Protein AF-0000000075628845 (afdb_homodimer)

Solvent-accessible surface area (backbone atoms only — not comparable to full-atom values): 35899 Å² total; per-residue (Å²): 102,50,52,37,32,26,48,31,32,33,32,38,89,80,50,44,80,40,68,41,28,15,43,31,26,36,64,88,76,39,22,25,66,39,78,42,52,34,84,74,42,62,87,83,36,54,76,34,42,35,34,35,36,35,34,26,28,52,29,30,28,39,44,51,44,76,41,22,40,59,65,62,62,53,52,57,60,55,37,63,37,82,80,75,5,50,51,46,50,51,32,47,70,61,28,36,66,54,26,25,53,39,27,51,52,46,46,53,48,36,30,62,31,36,23,43,31,35,29,36,45,30,46,63,51,31,50,33,29,42,56,37,48,57,55,51,69,74,42,43,59,62,68,31,46,72,41,35,14,12,32,85,81,32,96,61,38,56,55,73,32,66,29,34,31,38,81,38,43,75,79,53,61,54,70,61,42,38,53,46,38,75,72,66,43,49,33,36,26,39,24,16,47,37,64,67,45,36,73,72,40,26,54,62,42,29,58,70,32,58,46,40,27,38,32,42,36,24,54,49,48,64,70,52,42,47,50,30,41,76,70,67,26,31,39,28,32,30,44,62,50,32,16,57,56,34,49,45,63,46,47,47,36,53,33,62,74,68,58,34,52,38,22,21,16,38,38,48,38,22,77,30,71,80,50,37,45,58,32,44,35,46,41,52,33,49,14,13,38,65,63,52,38,61,83,61,50,45,54,53,44,46,40,13,36,35,30,46,17,30,49,67,71,75,38,83,49,53,30,42,40,71,66,24,52,35,72,23,35,25,36,26,67,60,56,70,66,60,35,52,44,55,74,52,31,68,35,58,53,54,50,44,47,72,68,54,45,29,82,58,36,40,51,43,38,37,54,56,76,65,36,84,36,78,91,101,50,51,36,33,26,48,30,32,31,34,37,90,80,50,43,81,40,68,42,28,16,42,32,25,36,63,88,78,39,23,26,67,39,78,43,52,34,86,74,43,62,87,83,37,56,76,33,41,35,34,35,35,35,34,26,29,51,29,29,30,39,43,50,43,76,42,21,40,58,67,62,62,55,51,55,59,53,36,64,37,83,79,76,6,51,52,46,50,51,32,47,70,62,28,35,66,55,23,24,53,39,28,52,53,45,46,54,49,38,30,61,30,34,23,42,33,32,30,35,46,32,45,63,51,31,49,31,28,42,55,38,49,57,55,52,69,73,42,43,58,61,65,30,48,72,43,34,14,11,32,86,81,32,96,62,38,56,55,72,33,65,29,35,32,37,81,39,41,75,78,53,60,54,71,61,42,39,52,45,38,73,72,65,42,48,32,36,27,39,24,16,47,36,65,68,44,36,74,73,40,25,56,61,42,29,59,72,33,59,45,42,26,38,33,43,36,24,55,48,48,65,68,53,42,47,49,30,41,76,70,66,24,30,39,28,33,29,44,62,51,32,17,57,55,34,50,45,62,46,47,48,35,53,35,62,73,68,58,35,52,38,22,20,17,38,38,50,38,22,77,29,68,82,48,37,45,59,33,43,35,47,41,52,34,49,15,13,38,66,63,52,38,61,82,62,49,46,55,54,45,46,39,13,37,35,29,44,18,30,48,67,72,76,39,81,50,53,30,42,40,71,67,24,50,36,72,24,35,25,37,26,68,61,57,70,65,60,36,52,43,53,73,53,30,67,35,58,52,53,48,44,47,72,69,53,45,28,79,57,36,40,51,43,37,36,54,53,79,64,36,83,36,79,88

Sequence (750 aa):
MLSVRVDYALVGRELEAREAVCLVFDGSDGRLSSISSSSSCPESSPKFTIAVPPSVNAHIHSSDVQWPEVGNDLSLEELVAPPRGLKHLLLQQAGERACAEAAVGVYRALGRMVVRAAADFREPAAGGCLPVREILATLGGLYTRVVLMGRPGDPYGLEGCDGIGLNSPLDVDPKRMRLLKKSGMRIHAHVAETREMRLEGDLEAALDIGVDTVIHGTHLSREDLELLREHGVTLVLSPRSNMWHGVGLPPVAEAYRVGVKIAFGTDNAAWNMLDPWDEARQAMLVARLQGVKDPGLPHYILKGLLSWGYEALGMEPPALAEGADMCSVALMRLEGYEAGLFRRSFSRYYTLLKIARGDLLQPVCTISGGLLEPAMLSVRVDYALVGRELEAREAVCLVFDGSDGRLSSISSSSSCPESSPKFTIAVPPSVNAHIHSSDVQWPEVGNDLSLEELVAPPRGLKHLLLQQAGERACAEAAVGVYRALGRMVVRAAADFREPAAGGCLPVREILATLGGLYTRVVLMGRPGDPYGLEGCDGIGLNSPLDVDPKRMRLLKKSGMRIHAHVAETREMRLEGDLEAALDIGVDTVIHGTHLSREDLELLREHGVTLVLSPRSNMWHGVGLPPVAEAYRVGVKIAFGTDNAAWNMLDPWDEARQAMLVARLQGVKDPGLPHYILKGLLSWGYEALGMEPPALAEGADMCSVALMRLEGYEAGLFRRSFSRYYTLLKIARGDLLQPVCTISGGLLEPA

Radius of gyration: 26.12 Å; Cα contacts (8 Å, |Δi|>4): 1810; chains: 2; bounding box: 59×76×64 Å

InterPro domains:
  IPR006680 Amidohydrolase-related [PF01979] (178-294)
  IPR032466 Metal-dependent hydrolase [SSF51556] (53-316)
  IPR050287 5-Methylthioadenosine/S-adenosylhomocysteine deaminase [PTHR43794] (179-324)

Organism: Aeropyrum pernix (strain ATCC 700893 / DSM 11879 / JCM 9820 / NBRC 100138 / K1) (NCBI:txid272557)

Secondary structure (DSSP, 8-state):
-EEEEEEEEEETTTTEEEEEEEEEE-TTT-BEEEEEEGGGS-TTS-EEEEEEPPEEEEEEE-GGGGSTTTTTTS-HHHHHSTTTSHHHHHHHHH-HHHHHHHHHHHHHHHHHTTEEEEEEE--GGGT-SHHHHHHHHTSS--SSEEEEEE-TTSTTTTTT-SEEEES-GGGS-HHHHHHHHHTT-EEEEEESSSHHHHHTTHHHHHHHTT-SEEEE-TT--HHHHHHHHHHT-EEEE-HHHHHHTT-----HHHHHHHT--EEE--EETTTS-S-HHHHHHHHHHHHHHTT---TTHHHHHHHIIIIIHHHHTT-PPP-SSTT-BGGG-EEE---HHHHHHHHH-S-HHHHHHHH--GGGEEESEEEETTEEEE-/-EEEEEEEEEETTTTEEEEEEEEEE-TTT-BEEEEEEGGGS-TTS-EEEEEEPPEEEEEEE-GGGGSTTTTTTS-HHHHHSTTTSHHHHHHHHH-HHHHHHHHHHHHHHHHHTTEEEEEEE--GGGT-SHHHHHHHHTSS--SSEEEEEE-TTSTTTTTT-SEEEES-GGGS-HHHHHHHHHTT-EEEEEESSSHHHHHTTHHHHHHHTT-SEEEE-TT--HHHHHHHHHHT-EEEE-HHHHHHTT-----HHHHHHHT--EEE--EETTTS-S-HHHHHHHHHHHHHHTT---TTHHHHHHHIIIIIHHHHTT-PPP-SSTT-BGGG-EEE---HHHHHHHHH-S-HHHHHHHH--GGGEEESEEEETTEEEE-

pLDDT: mean 94.73, std 6.52, range [64.06, 98.94]

Structure (mmCIF, N/CA/C/O backbone):
data_AF-0000000075628845-model_v1
#
loop_
_entity.id
_entity.type
_entity.pdbx_description
1 polymer Hydrolase
#
loop_
_atom_site.group_PDB
_atom_site.id
_atom_site.type_symbol
_atom_site.label_atom_id
_atom_site.label_alt_id
_atom_site.label_comp_id
_atom_site.label_asym_id
_atom_site.label_entity_id
_atom_site.label_seq_id
_atom_site.pdbx_PDB_ins_code
_atom_site.Cartn_x
_atom_site.Cartn_y
_atom_site.Cartn_z
_atom_site.occupancy
_atom_site.B_iso_or_equiv
_atom_site.auth_seq_id
_atom_site.auth_comp_id
_atom_site.auth_asym_id
_atom_site.auth_atom_id
_atom_site.pdbx_PDB_model_num
ATOM 1 N N . MET A 1 1 ? 24.422 8.172 28.203 1 84.12 1 MET A N 1
ATOM 2 C CA . MET A 1 1 ? 24.609 8.234 26.75 1 84.12 1 MET A CA 1
ATOM 3 C C . MET A 1 1 ? 24.016 7.004 26.078 1 84.12 1 MET A C 1
ATOM 5 O O . MET A 1 1 ? 24.172 5.887 26.562 1 84.12 1 MET A O 1
ATOM 9 N N . LEU A 1 2 ? 23.219 7.277 25.141 1 89.56 2 LEU A N 1
ATOM 10 C CA . LEU A 1 2 ? 22.656 6.188 24.344 1 89.56 2 LEU A CA 1
ATOM 11 C C . LEU A 1 2 ? 23.312 6.117 22.969 1 89.56 2 LEU A C 1
ATOM 13 O O . LEU A 1 2 ? 23.422 7.133 22.281 1 89.56 2 LEU A O 1
ATOM 17 N N . SER A 1 3 ? 23.922 4.961 22.688 1 93.81 3 SER A N 1
ATOM 18 C CA . SER A 1 3 ? 24.5 4.723 21.375 1 93.81 3 SER A CA 1
ATOM 19 C C . SER A 1 3 ? 23.719 3.664 20.609 1 93.81 3 SER A C 1
ATOM 21 O O . SER A 1 3 ? 23.375 2.615 21.156 1 93.81 3 SER A O 1
ATOM 23 N N . VAL A 1 4 ? 23.438 3.998 19.312 1 95.06 4 VAL A N 1
ATOM 24 C CA . VAL A 1 4 ? 22.688 3.08 18.453 1 95.06 4 VAL A CA 1
ATOM 25 C C . VAL A 1 4 ? 23.453 2.834 17.156 1 95.06 4 VAL A C 1
ATOM 27 O O . VAL A 1 4 ? 23.906 3.779 16.516 1 95.06 4 VAL A O 1
ATOM 30 N N . ARG A 1 5 ? 23.641 1.568 16.828 1 96.75 5 ARG A N 1
ATOM 31 C CA . ARG A 1 5 ? 24.219 1.201 15.539 1 96.75 5 ARG A CA 1
ATOM 32 C C . ARG A 1 5 ? 23.156 1.097 14.453 1 96.75 5 ARG A C 1
ATOM 34 O O . ARG A 1 5 ? 22.109 0.477 14.664 1 96.75 5 ARG A O 1
ATOM 41 N N . VAL A 1 6 ? 23.406 1.724 13.367 1 96.5 6 VAL A N 1
ATOM 42 C CA . VAL A 1 6 ? 22.453 1.711 12.266 1 96.5 6 VAL A CA 1
ATOM 43 C C . VAL A 1 6 ? 23.172 1.353 10.969 1 96.5 6 VAL A C 1
ATOM 45 O O . VAL A 1 6 ? 24.266 1.858 10.688 1 96.5 6 VAL A O 1
ATOM 48 N N . ASP A 1 7 ? 22.562 0.459 10.133 1 95.69 7 ASP A N 1
ATOM 49 C CA . ASP A 1 7 ? 23.156 0.076 8.852 1 95.69 7 ASP A CA 1
ATOM 50 C C . ASP A 1 7 ? 23.109 1.23 7.855 1 95.69 7 ASP A C 1
ATOM 52 O O . ASP A 1 7 ? 24.078 1.462 7.121 1 95.69 7 ASP A O 1
ATOM 56 N N . TYR A 1 8 ? 21.984 1.89 7.859 1 95.38 8 TYR A N 1
ATOM 57 C CA . TYR A 1 8 ? 21.75 2.965 6.906 1 95.38 8 TYR A CA 1
ATOM 58 C C . TYR A 1 8 ? 20.984 4.117 7.555 1 95.38 8 TYR A C 1
ATOM 60 O O . TYR A 1 8 ? 20.016 3.9 8.273 1 95.38 8 TYR A O 1
ATOM 68 N N . ALA A 1 9 ? 21.469 5.355 7.309 1 96.88 9 ALA A N 1
ATOM 69 C CA . ALA A 1 9 ? 20.812 6.531 7.867 1 96.88 9 ALA A CA 1
ATOM 70 C C . ALA A 1 9 ? 20.625 7.609 6.805 1 96.88 9 ALA A C 1
ATOM 72 O O . ALA A 1 9 ? 21.516 7.828 5.969 1 96.88 9 ALA A O 1
ATOM 73 N N . LEU A 1 10 ? 19.453 8.219 6.762 1 97.81 10 LEU A N 1
ATOM 74 C CA . LEU A 1 10 ? 19.266 9.438 5.98 1 97.81 10 LEU A CA 1
ATOM 75 C C . LEU A 1 10 ? 19.641 10.672 6.805 1 97.81 10 LEU A C 1
ATOM 77 O O . LEU A 1 10 ? 18.859 11.094 7.668 1 97.81 10 LEU A O 1
ATOM 81 N N . VAL A 1 11 ? 20.766 11.297 6.461 1 96.88 11 VAL A N 1
ATOM 82 C CA . VAL A 1 11 ? 21.359 12.297 7.332 1 96.88 11 VAL A CA 1
ATOM 83 C C . VAL A 1 11 ? 21.203 13.688 6.715 1 96.88 11 VAL A C 1
ATOM 85 O O . VAL A 1 11 ? 21.219 13.828 5.488 1 96.88 11 VAL A O 1
ATOM 88 N N . GLY A 1 12 ? 20.969 14.656 7.574 1 96.12 12 GLY A N 1
ATOM 89 C CA . GLY A 1 12 ? 20.938 16.047 7.148 1 96.12 12 GLY A CA 1
ATOM 90 C C . GLY A 1 12 ? 19.641 16.438 6.477 1 96.12 12 GLY A C 1
ATOM 91 O O . GLY A 1 12 ? 18.75 15.617 6.316 1 96.12 12 GLY A O 1
ATOM 92 N N . ARG A 1 13 ? 19.594 17.672 6.059 1 94.31 13 ARG A N 1
ATOM 93 C CA . ARG A 1 13 ? 18.391 18.234 5.445 1 94.31 13 ARG A CA 1
ATOM 94 C C . ARG A 1 13 ? 18.188 17.672 4.039 1 94.31 13 ARG A C 1
ATOM 96 O O . ARG A 1 13 ? 17.062 17.641 3.539 1 94.31 13 ARG A O 1
ATOM 103 N N . GLU A 1 14 ? 19.266 17.219 3.488 1 96.44 14 GLU A N 1
ATOM 104 C CA . GLU A 1 14 ? 19.188 16.703 2.125 1 96.44 14 GLU A CA 1
ATOM 105 C C . GLU A 1 14 ? 18.922 15.203 2.119 1 96.44 14 GLU A C 1
ATOM 107 O O . GLU A 1 14 ? 18.859 14.586 1.055 1 96.44 14 GLU A O 1
ATOM 112 N N . LEU A 1 15 ? 18.797 14.609 3.273 1 97.69 15 LEU A N 1
ATOM 113 C CA . LEU A 1 15 ? 18.484 13.188 3.416 1 97.69 15 LEU A CA 1
ATOM 114 C C . LEU A 1 15 ? 19.531 12.336 2.686 1 97.69 15 LEU A C 1
ATOM 116 O O . LEU A 1 15 ? 19.172 11.453 1.904 1 97.69 15 LEU A O 1
ATOM 120 N N . GLU A 1 16 ? 20.734 12.641 2.98 1 96.5 16 GLU A N 1
ATOM 121 C CA . GLU A 1 16 ? 21.812 11.875 2.375 1 96.5 16 GLU A CA 1
ATOM 122 C C . GLU A 1 16 ? 21.953 10.5 3.023 1 96.5 16 GLU A C 1
ATOM 124 O O . GLU A 1 16 ? 22.016 10.383 4.25 1 96.5 16 GLU A O 1
ATOM 129 N N . ALA A 1 17 ? 22.047 9.516 2.168 1 94.25 17 ALA A N 1
ATOM 130 C CA . ALA A 1 17 ? 22.188 8.148 2.664 1 94.25 17 ALA A CA 1
ATOM 131 C C . ALA A 1 17 ? 23.609 7.883 3.143 1 94.25 17 ALA A C 1
ATOM 133 O O . ALA A 1 17 ? 24.562 8.102 2.4 1 94.25 17 ALA A O 1
ATOM 134 N N . ARG A 1 18 ? 23.734 7.484 4.359 1 95.25 18 ARG A N 1
ATOM 135 C CA . ARG A 1 18 ? 25.016 7.086 4.93 1 95.25 18 ARG A CA 1
ATOM 136 C C . ARG A 1 18 ? 24.969 5.656 5.449 1 95.25 18 ARG A C 1
ATOM 138 O O . ARG A 1 18 ? 23.969 5.242 6.055 1 95.25 18 ARG A O 1
ATOM 145 N N . GLU A 1 19 ? 26.031 4.934 5.191 1 95.38 19 GLU A N 1
ATOM 146 C CA . GLU A 1 19 ? 26.078 3.543 5.629 1 95.38 19 GLU A CA 1
ATOM 147 C C . GLU A 1 19 ? 26.875 3.395 6.918 1 95.38 19 GLU A C 1
ATOM 149 O O . GLU A 1 19 ? 27.75 4.211 7.207 1 95.38 19 GLU A O 1
ATOM 154 N N . ALA A 1 20 ? 26.531 2.404 7.672 1 95.88 20 ALA A N 1
ATOM 155 C CA . ALA A 1 20 ? 27.297 1.968 8.836 1 95.88 20 ALA A CA 1
ATOM 156 C C . ALA A 1 20 ? 27.594 3.139 9.773 1 95.88 20 ALA A C 1
ATOM 158 O O . ALA A 1 20 ? 28.75 3.549 9.922 1 95.88 20 ALA A O 1
ATOM 159 N N . VAL A 1 21 ? 26.562 3.559 10.477 1 96.38 21 VAL A N 1
ATOM 160 C CA . VAL A 1 21 ? 26.703 4.754 11.305 1 96.38 21 VAL A CA 1
ATOM 161 C C . VAL A 1 21 ? 26.422 4.406 12.766 1 96.38 21 VAL A C 1
ATOM 163 O O . VAL A 1 21 ? 25.734 3.426 13.062 1 96.38 21 VAL A O 1
ATOM 166 N N . CYS A 1 22 ? 27.078 5.102 13.625 1 97.25 22 CYS A N 1
ATOM 167 C CA . CYS A 1 22 ? 26.797 5.109 15.055 1 97.25 22 CYS A CA 1
ATOM 168 C C . CYS A 1 22 ? 26.188 6.438 15.484 1 97.25 22 CYS A C 1
ATOM 170 O O . CYS A 1 22 ? 26.797 7.492 15.289 1 97.25 22 CYS A O 1
ATOM 172 N N . LEU A 1 23 ? 24.969 6.395 15.953 1 95.81 23 LEU A N 1
ATOM 173 C CA . LEU A 1 23 ? 24.312 7.57 16.516 1 95.81 23 LEU A CA 1
ATOM 174 C C . LEU A 1 23 ? 24.484 7.617 18.031 1 95.81 23 LEU A C 1
ATOM 176 O O . LEU A 1 23 ? 24.078 6.695 18.734 1 95.81 23 LEU A O 1
ATOM 180 N N . VAL A 1 24 ? 25.062 8.703 18.531 1 95.19 24 VAL A N 1
ATOM 181 C CA . VAL A 1 24 ? 25.266 8.836 19.969 1 95.19 24 VAL A CA 1
ATOM 182 C C . VAL A 1 24 ? 24.438 10 20.516 1 95.19 24 VAL A C 1
ATOM 184 O O . VAL A 1 24 ? 24.578 11.133 20.047 1 95.19 24 VAL A O 1
ATOM 187 N N . PHE A 1 25 ? 23.578 9.672 21.453 1 92.5 25 PHE A N 1
ATOM 188 C CA . PHE A 1 25 ? 22.734 10.68 22.078 1 92.5 25 PHE A CA 1
ATOM 189 C C . PHE A 1 25 ? 23.266 11.039 23.469 1 92.5 25 PHE A C 1
ATOM 191 O O . PHE A 1 25 ? 23.609 10.156 24.25 1 92.5 25 PHE A O 1
ATOM 198 N N . ASP A 1 26 ? 23.281 12.344 23.609 1 91.06 26 ASP A N 1
ATOM 199 C CA . ASP A 1 26 ? 23.734 12.836 24.891 1 91.06 26 ASP A CA 1
ATOM 200 C C . ASP A 1 26 ? 22.75 12.492 26 1 91.06 26 ASP A C 1
ATOM 202 O O . ASP A 1 26 ? 21.531 12.688 25.844 1 91.06 26 ASP A O 1
ATOM 206 N N . GLY A 1 27 ? 23.172 12 27.094 1 83.75 27 GLY A N 1
ATOM 207 C CA . GLY A 1 27 ? 22.328 11.586 28.203 1 83.75 27 GLY A CA 1
ATOM 208 C C . GLY A 1 27 ? 21.672 12.75 28.922 1 83.75 27 GLY A C 1
ATOM 209 O O . GLY A 1 27 ? 20.609 12.594 29.531 1 83.75 27 GLY A O 1
ATOM 210 N N . SER A 1 28 ? 22.281 13.898 28.906 1 83.81 28 SER A N 1
ATOM 211 C CA . SER A 1 28 ? 21.812 15.031 29.688 1 83.81 28 SER A CA 1
ATOM 212 C C . SER A 1 28 ? 20.625 15.719 29.016 1 83.81 28 SER A C 1
ATOM 214 O O . SER A 1 28 ? 19.672 16.109 29.688 1 83.81 28 SER A O 1
ATOM 216 N N . ASP A 1 29 ? 20.703 15.789 27.656 1 82.25 29 ASP A N 1
ATOM 217 C CA . ASP A 1 29 ? 19.641 16.562 27.016 1 82.25 29 ASP A CA 1
ATOM 218 C C . ASP A 1 29 ? 18.969 15.766 25.906 1 82.25 29 ASP A C 1
ATOM 220 O O . ASP A 1 29 ? 18.047 16.266 25.25 1 82.25 29 ASP A O 1
ATOM 224 N N . GLY A 1 30 ? 19.453 14.562 25.672 1 86.81 30 GLY A N 1
ATOM 225 C CA . GLY A 1 30 ? 18.797 13.68 24.719 1 86.81 30 GLY A CA 1
ATOM 226 C C . GLY A 1 30 ? 19.094 14.047 23.266 1 86.81 30 GLY A C 1
ATOM 227 O O . GLY A 1 30 ? 18.453 13.523 22.344 1 86.81 30 GLY A O 1
ATOM 228 N N . ARG A 1 31 ? 20.047 14.961 23.094 1 92.12 31 ARG A N 1
ATOM 229 C CA . ARG A 1 31 ? 20.359 15.414 21.75 1 92.12 31 ARG A CA 1
ATOM 230 C C . ARG A 1 31 ? 21.406 14.516 21.094 1 92.12 31 ARG A C 1
ATOM 232 O O . ARG A 1 31 ? 22.219 13.898 21.797 1 92.12 31 ARG A O 1
ATOM 239 N N . LEU A 1 32 ? 21.344 14.438 19.781 1 94.5 32 LEU A N 1
ATOM 240 C CA . LEU A 1 32 ? 22.344 13.68 19.016 1 94.5 32 LEU A CA 1
ATOM 241 C C . LEU A 1 32 ? 23.703 14.352 19.109 1 94.5 32 LEU A C 1
ATOM 243 O O . LEU A 1 32 ? 23.922 15.43 18.547 1 94.5 32 LEU A O 1
ATOM 247 N N . SER A 1 33 ? 24.609 13.695 19.766 1 94.94 33 SER A N 1
ATOM 248 C CA . SER A 1 33 ? 25.922 14.281 20.016 1 94.94 33 SER A CA 1
ATOM 249 C C . SER A 1 33 ? 26.875 14.039 18.859 1 94.94 33 SER A C 1
ATOM 251 O O . SER A 1 33 ? 27.703 14.898 18.531 1 94.94 33 SER A O 1
ATOM 253 N N . SER A 1 34 ? 26.703 12.844 18.281 1 95.06 34 SER A N 1
ATOM 254 C CA . SER A 1 34 ? 27.609 12.562 17.172 1 95.06 34 SER A CA 1
ATOM 255 C C . SER A 1 34 ? 27.016 11.516 16.234 1 95.06 34 SER A C 1
ATOM 257 O O . SER A 1 34 ? 26.188 10.695 16.641 1 95.06 34 SER A O 1
ATOM 259 N N . ILE A 1 35 ? 27.391 11.617 14.984 1 95.94 35 ILE A N 1
ATOM 260 C CA . ILE A 1 35 ? 27.203 10.625 13.93 1 95.94 35 ILE A CA 1
ATOM 261 C C . ILE A 1 35 ? 28.547 10.148 13.406 1 95.94 35 ILE A C 1
ATOM 263 O O . ILE A 1 35 ? 29.281 10.914 12.773 1 95.94 35 ILE A O 1
ATOM 267 N N . SER A 1 36 ? 28.875 8.992 13.711 1 95.81 36 SER A N 1
ATOM 268 C CA . SER A 1 36 ? 30.188 8.469 13.359 1 95.81 36 SER A CA 1
ATOM 269 C C . SER A 1 36 ? 30.094 7.082 12.727 1 95.81 36 SER A C 1
ATOM 271 O O . SER A 1 36 ? 28.984 6.621 12.422 1 95.81 36 SER A O 1
ATOM 273 N N . SER A 1 37 ? 31.266 6.555 12.445 1 94.81 37 SER A N 1
ATOM 274 C CA . SER A 1 37 ? 31.297 5.207 11.891 1 94.81 37 SER A CA 1
ATOM 275 C C . SER A 1 37 ? 30.812 4.176 12.906 1 94.81 37 SER A C 1
ATOM 277 O O . SER A 1 37 ? 31.078 4.312 14.102 1 94.81 37 SER A O 1
ATOM 279 N N . SER A 1 38 ? 30.156 3.184 12.352 1 92.12 38 SER A N 1
ATOM 280 C CA . SER A 1 38 ? 29.609 2.145 13.211 1 92.12 38 SER A CA 1
ATOM 281 C C . SER A 1 38 ? 30.703 1.465 14.031 1 92.12 38 SER A C 1
ATOM 283 O O . SER A 1 38 ? 30.438 0.945 15.117 1 92.12 38 SER A O 1
ATOM 285 N N . SER A 1 39 ? 31.891 1.479 13.562 1 92.06 39 SER A N 1
ATOM 286 C CA . SER A 1 39 ? 33 0.866 14.266 1 92.06 39 SER A CA 1
ATOM 287 C C . SER A 1 39 ? 33.281 1.559 15.594 1 92.06 39 SER A C 1
ATOM 289 O O . SER A 1 39 ? 33.906 0.982 16.484 1 92.06 39 SER A O 1
ATOM 291 N N . SER A 1 40 ? 32.781 2.76 15.734 1 92.88 40 SER A N 1
ATOM 292 C CA . SER A 1 40 ? 33 3.529 16.953 1 92.88 40 SER A CA 1
ATOM 293 C C . SER A 1 40 ? 31.953 3.203 18.016 1 92.88 40 SER A C 1
ATOM 295 O O . SER A 1 40 ? 32.094 3.578 19.172 1 92.88 40 SER A O 1
ATOM 297 N N . CYS A 1 41 ? 30.906 2.51 17.609 1 94.56 41 CYS A N 1
ATOM 298 C CA . CYS A 1 41 ? 29.844 2.184 18.547 1 94.56 41 CYS A CA 1
ATOM 299 C C . CYS A 1 41 ? 30.281 1.095 19.516 1 94.56 41 CYS A C 1
ATOM 301 O O . CYS A 1 41 ? 30.906 0.116 19.109 1 94.56 41 CYS A O 1
ATOM 303 N N . PRO A 1 42 ? 29.891 1.278 20.781 1 94.06 42 PRO A N 1
ATOM 304 C CA . PRO A 1 42 ? 30.109 0.161 21.703 1 94.06 42 PRO A CA 1
ATOM 305 C C . PRO A 1 42 ? 29.484 -1.144 21.203 1 94.06 42 PRO A C 1
ATOM 307 O O . PRO A 1 42 ? 28.438 -1.124 20.547 1 94.06 42 PRO A O 1
ATOM 310 N N . GLU A 1 43 ? 30 -2.258 21.578 1 92.19 43 GLU A N 1
ATOM 311 C CA . GLU A 1 43 ? 29.516 -3.566 21.141 1 92.19 43 GLU A CA 1
ATOM 312 C C . GLU A 1 43 ? 28.109 -3.846 21.656 1 92.19 43 GLU A C 1
ATOM 314 O O . GLU A 1 43 ? 27.328 -4.527 20.984 1 92.19 43 GLU A O 1
ATOM 319 N N . SER A 1 44 ? 27.781 -3.281 22.766 1 93.19 44 SER A N 1
ATOM 320 C CA . SER A 1 44 ? 26.5 -3.549 23.422 1 93.19 44 SER A CA 1
ATOM 321 C C . SER A 1 44 ? 25.391 -2.67 22.844 1 93.19 44 SER A C 1
ATOM 323 O O . SER A 1 44 ? 24.219 -2.822 23.203 1 93.19 44 SER A O 1
ATOM 325 N N . SER A 1 45 ? 25.812 -1.806 21.938 1 94.56 45 SER A N 1
ATOM 326 C CA . SER A 1 45 ? 24.812 -0.884 21.375 1 94.56 45 SER A CA 1
ATOM 327 C C . SER A 1 45 ? 23.75 -1.63 20.594 1 94.56 45 SER A C 1
ATOM 329 O O . SER A 1 45 ? 24.047 -2.543 19.828 1 94.56 45 SER A O 1
ATOM 331 N N . PRO A 1 46 ? 22.422 -1.253 20.859 1 94.56 46 PRO A N 1
ATOM 332 C CA . PRO A 1 46 ? 21.375 -1.854 20.016 1 94.56 46 PRO A CA 1
ATOM 333 C C . PRO A 1 46 ? 21.594 -1.582 18.531 1 94.56 46 PRO A C 1
ATOM 335 O O . PRO A 1 46 ? 22.109 -0.529 18.156 1 94.56 46 PRO A O 1
ATOM 338 N N . LYS A 1 47 ? 21.203 -2.572 17.734 1 94.94 47 LYS A N 1
ATOM 339 C CA . LYS A 1 47 ? 21.406 -2.486 16.297 1 94.94 47 LYS A CA 1
ATOM 340 C C . LYS A 1 47 ? 20.062 -2.305 15.57 1 94.94 47 LYS A C 1
ATOM 342 O O . LYS A 1 47 ? 19.094 -2.979 15.891 1 94.94 47 LYS A O 1
ATOM 347 N N . PHE A 1 48 ? 20 -1.349 14.68 1 96.19 48 PHE A N 1
ATOM 348 C CA . PHE A 1 48 ? 18.875 -1.114 13.789 1 96.19 48 PHE A CA 1
ATOM 349 C C . PHE A 1 48 ? 19.328 -1.079 12.336 1 96.19 48 PHE A C 1
ATOM 351 O O . PHE A 1 48 ? 20.531 -0.998 12.055 1 96.19 48 PHE A O 1
ATOM 358 N N . THR A 1 49 ? 18.375 -1.255 11.422 1 96.31 49 THR A N 1
ATOM 359 C CA . THR A 1 49 ? 18.719 -1.271 10 1 96.31 49 THR A CA 1
ATOM 360 C C . THR A 1 49 ? 18.719 0.145 9.43 1 96.31 49 THR A C 1
ATOM 362 O O . THR A 1 49 ? 19.578 0.489 8.617 1 96.31 49 THR A O 1
ATOM 365 N N . ILE A 1 50 ? 17.734 0.94 9.828 1 97.19 50 ILE A N 1
ATOM 366 C CA . ILE A 1 50 ? 17.547 2.232 9.18 1 97.19 50 ILE A CA 1
ATOM 367 C C . ILE A 1 50 ? 17.266 3.303 10.234 1 97.19 50 ILE A C 1
ATOM 369 O O . ILE A 1 50 ? 16.594 3.039 11.234 1 97.19 50 ILE A O 1
ATOM 373 N N . ALA A 1 51 ? 17.781 4.484 10.039 1 97.25 51 ALA A N 1
ATOM 374 C CA . ALA A 1 51 ? 17.422 5.684 10.789 1 97.25 51 ALA A CA 1
ATOM 375 C C . ALA A 1 51 ? 17 6.812 9.852 1 97.25 51 ALA A C 1
ATOM 377 O O . ALA A 1 51 ? 17.703 7.113 8.875 1 97.25 51 ALA A O 1
ATOM 378 N N . VAL A 1 52 ? 15.852 7.387 10.078 1 98 52 VAL A N 1
ATOM 379 C CA . VAL A 1 52 ? 15.328 8.484 9.273 1 98 52 VAL A CA 1
ATOM 380 C C . VAL A 1 52 ? 14.672 9.523 10.188 1 98 52 VAL A C 1
ATOM 382 O O . VAL A 1 52 ? 14.398 9.25 11.359 1 98 52 VAL A O 1
ATOM 385 N N . PRO A 1 53 ? 14.484 10.797 9.672 1 97.81 53 PRO A N 1
ATOM 386 C CA . PRO A 1 53 ? 13.594 11.695 10.406 1 97.81 53 PRO A CA 1
ATOM 387 C C . PRO A 1 53 ? 12.156 11.172 10.477 1 97.81 53 PRO A C 1
ATOM 389 O O . PRO A 1 53 ? 11.758 10.352 9.648 1 97.81 53 PRO A O 1
ATOM 392 N N . PRO A 1 54 ? 11.398 11.555 11.539 1 97.5 54 PRO A N 1
ATOM 393 C CA . PRO A 1 54 ? 9.992 11.164 11.586 1 97.5 54 PRO A CA 1
ATOM 394 C C . PRO A 1 54 ? 9.164 11.789 10.461 1 97.5 54 PRO A C 1
ATOM 396 O O . PRO A 1 54 ? 9.508 12.859 9.961 1 97.5 54 PRO A O 1
ATOM 399 N N . SER A 1 55 ? 8.117 11.117 10.07 1 98.5 55 SER A N 1
ATOM 400 C CA . SER A 1 55 ? 7.281 11.594 8.969 1 98.5 55 SER A CA 1
ATOM 401 C C . SER A 1 55 ? 6.285 12.641 9.453 1 98.5 55 SER A C 1
ATOM 403 O O . SER A 1 55 ? 6.164 12.891 10.656 1 98.5 55 SER A O 1
ATOM 405 N N . VAL A 1 56 ? 5.648 13.297 8.492 1 98.75 56 VAL A N 1
ATOM 406 C CA . VAL A 1 56 ? 4.617 14.297 8.742 1 98.75 56 VAL A CA 1
ATOM 407 C C . VAL A 1 56 ? 3.369 13.977 7.926 1 98.75 56 VAL A C 1
ATOM 409 O O . VAL A 1 56 ? 3.469 13.516 6.789 1 98.75 56 VAL A O 1
ATOM 412 N N . ASN A 1 57 ? 2.238 14.039 8.516 1 98.94 57 ASN A N 1
ATOM 413 C CA . ASN A 1 57 ? 0.953 13.984 7.824 1 98.94 57 ASN A CA 1
ATOM 414 C C . ASN A 1 57 ? 0.372 15.383 7.613 1 98.94 57 ASN A C 1
ATOM 416 O O . ASN A 1 57 ? -0.337 15.898 8.477 1 98.94 57 ASN A O 1
ATOM 420 N N . ALA A 1 58 ? 0.521 15.914 6.414 1 98.94 58 ALA A N 1
ATOM 421 C CA . ALA A 1 58 ? 0.312 17.344 6.18 1 98.94 58 ALA A CA 1
ATOM 422 C C . ALA A 1 58 ? -1.167 17.641 5.965 1 98.94 58 ALA A C 1
ATOM 424 O O . ALA A 1 58 ? -1.547 18.812 5.801 1 98.94 58 ALA A O 1
ATOM 425 N N . HIS A 1 59 ? -2.031 16.625 6.016 1 98.94 59 HIS A N 1
ATOM 426 C CA . HIS A 1 59 ? -3.461 16.875 5.859 1 98.94 59 HIS A CA 1
ATOM 427 C C . HIS A 1 59 ? -4.281 15.68 6.348 1 98.94 59 HIS A C 1
ATOM 429 O O . HIS A 1 59 ? -4.16 14.57 5.812 1 98.94 59 HIS A O 1
ATOM 435 N N . ILE A 1 60 ? -5.156 15.938 7.332 1 98.75 60 ILE A N 1
ATOM 436 C CA . ILE A 1 60 ? -6.07 14.891 7.762 1 98.75 60 ILE A CA 1
ATOM 437 C C . ILE A 1 60 ? -7.398 15.5 8.195 1 98.75 60 ILE A C 1
ATOM 439 O O . ILE A 1 60 ? -7.465 16.688 8.508 1 98.75 60 ILE A O 1
ATOM 443 N N . HIS A 1 61 ? -8.445 14.789 7.996 1 98.25 61 HIS A N 1
ATOM 444 C CA . HIS A 1 61 ? -9.711 14.922 8.695 1 98.25 61 HIS A CA 1
ATOM 445 C C . HIS A 1 61 ? -9.898 13.805 9.719 1 98.25 61 HIS A C 1
ATOM 447 O O . HIS A 1 61 ? -10.102 12.648 9.352 1 98.25 61 HIS A O 1
ATOM 453 N N . SER A 1 62 ? -9.914 14.18 11 1 98.25 62 SER A N 1
ATOM 454 C CA . SER A 1 62 ? -9.68 13.156 12.008 1 98.25 62 SER A CA 1
ATOM 455 C C . SER A 1 62 ? -10.992 12.703 12.641 1 98.25 62 SER A C 1
ATOM 457 O O . SER A 1 62 ? -11.148 11.523 12.984 1 98.25 62 SER A O 1
ATOM 459 N N . SER A 1 63 ? -11.984 13.609 12.773 1 97.94 63 SER A N 1
ATOM 460 C CA . SER A 1 63 ? -13.172 13.312 13.57 1 97.94 63 SER A CA 1
ATOM 461 C C . SER A 1 63 ? -14.023 12.234 12.914 1 97.94 63 SER A C 1
ATOM 463 O O . SER A 1 63 ? -14.742 11.508 13.602 1 97.94 63 SER A O 1
ATOM 465 N N . ASP A 1 64 ? -13.883 12.102 11.602 1 97.75 64 ASP A N 1
ATOM 466 C CA . ASP A 1 64 ? -14.727 11.164 10.875 1 97.75 64 ASP A CA 1
ATOM 467 C C . ASP A 1 64 ? -14.227 9.727 11.047 1 97.75 64 ASP A C 1
ATOM 469 O O . ASP A 1 64 ? -14.875 8.781 10.602 1 97.75 64 ASP A O 1
ATOM 473 N N . VAL A 1 65 ? -13.188 9.516 11.836 1 98.25 65 VAL A N 1
ATOM 474 C CA . VAL A 1 65 ? -12.641 8.188 12.125 1 98.25 65 VAL A CA 1
ATOM 475 C C . VAL A 1 65 ? -13.695 7.344 12.836 1 98.25 65 VAL A C 1
ATOM 477 O O . VAL A 1 65 ? -13.578 6.117 12.898 1 98.25 65 VAL A O 1
ATOM 480 N N . GLN A 1 66 ? -14.727 7.949 13.336 1 98 66 GLN A N 1
ATOM 481 C CA . GLN A 1 66 ? -15.789 7.293 14.086 1 98 66 GLN A CA 1
ATOM 482 C C . GLN A 1 66 ? -16.594 6.355 13.195 1 98 66 GLN A C 1
ATOM 484 O O . GLN A 1 66 ? -17.25 5.434 13.688 1 98 66 GLN A O 1
ATOM 489 N N . TRP A 1 67 ? -16.516 6.523 11.898 1 98.19 67 TRP A N 1
ATOM 490 C CA . TRP A 1 67 ? -17.375 5.762 10.992 1 98.19 67 TRP A CA 1
ATOM 491 C C . TRP A 1 67 ? -16.578 5.191 9.828 1 98.19 67 TRP A C 1
ATOM 493 O O . TRP A 1 67 ? -16.812 5.547 8.672 1 98.19 67 TRP A O 1
ATOM 503 N N . PRO A 1 68 ? -15.68 4.211 10.117 1 98.12 68 PRO A N 1
ATOM 504 C CA . PRO A 1 68 ? -14.844 3.648 9.055 1 98.12 68 PRO A CA 1
ATOM 505 C C . PRO A 1 68 ? -15.656 3.01 7.934 1 98.12 68 PRO A C 1
ATOM 507 O O . PRO A 1 68 ? -16.5 2.141 8.195 1 98.12 68 PRO A O 1
ATOM 510 N N . GLU A 1 69 ? -15.453 3.477 6.715 1 97.88 69 GLU A N 1
ATOM 511 C CA . GLU A 1 69 ? -15.977 2.936 5.465 1 97.88 69 GLU A CA 1
ATOM 512 C C . GLU A 1 69 ? -17.469 3.254 5.305 1 97.88 69 GLU A C 1
ATOM 514 O O . GLU A 1 69 ? -18.156 2.609 4.52 1 97.88 69 GLU A O 1
ATOM 519 N N . VAL A 1 70 ? -17.969 4.199 6.051 1 98 70 VAL A N 1
ATOM 520 C CA . VAL A 1 70 ? -19.359 4.605 5.898 1 98 70 VAL A CA 1
ATOM 521 C C . VAL A 1 70 ? -19.594 5.168 4.496 1 98 70 VAL A C 1
ATOM 523 O O . VAL A 1 70 ? -18.734 5.879 3.961 1 98 70 VAL A O 1
ATOM 526 N N . GLY A 1 71 ? -20.656 4.789 3.889 1 97.5 71 GLY A N 1
ATOM 527 C CA . GLY A 1 71 ? -21.047 5.359 2.609 1 97.5 71 GLY A CA 1
ATOM 528 C C . GLY A 1 71 ? -20.094 5.008 1.483 1 97.5 71 GLY A C 1
ATOM 529 O O . GLY A 1 71 ? -19.844 5.824 0.592 1 97.5 71 GLY A O 1
ATOM 530 N N . ASN A 1 72 ? -19.516 3.828 1.497 1 95.88 72 ASN A N 1
ATOM 531 C CA . ASN A 1 72 ? -18.516 3.438 0.517 1 95.88 72 ASN A CA 1
ATOM 532 C C . ASN A 1 72 ? -19.125 3.289 -0.877 1 95.88 72 ASN A C 1
ATOM 534 O O . ASN A 1 72 ? -18.391 3.191 -1.866 1 95.88 72 ASN A O 1
ATOM 538 N N . ASP A 1 73 ? -20.406 3.449 -1.009 1 96.81 73 ASP A N 1
ATOM 539 C CA . ASP A 1 73 ? -21.078 3.365 -2.305 1 96.81 73 ASP A CA 1
ATOM 540 C C . ASP A 1 73 ? -21.469 4.75 -2.811 1 96.81 73 ASP A C 1
ATOM 542 O O . ASP A 1 73 ? -22.047 4.883 -3.893 1 96.81 73 ASP A O 1
ATOM 546 N N . LEU A 1 74 ? -21.125 5.816 -2.088 1 95.94 74 LEU A N 1
ATOM 547 C CA . LEU A 1 74 ? -21.516 7.18 -2.416 1 95.94 74 LEU A CA 1
ATOM 548 C C . LEU A 1 74 ? -20.391 7.926 -3.111 1 95.94 74 LEU A C 1
ATOM 550 O O . LEU A 1 74 ? -19.219 7.555 -2.979 1 95.94 74 LEU A O 1
ATOM 554 N N . SER A 1 75 ? -20.719 8.977 -3.879 1 94.06 75 SER A N 1
ATOM 555 C CA . SER A 1 75 ? -19.734 9.859 -4.508 1 94.06 75 SER A CA 1
ATOM 556 C C . SER A 1 75 ? -19.078 10.781 -3.479 1 94.06 75 SER A C 1
ATOM 558 O O . SER A 1 75 ? -19.578 10.906 -2.354 1 94.06 75 SER A O 1
ATOM 560 N N . LEU A 1 76 ? -18 11.367 -3.883 1 92.25 76 LEU A N 1
ATOM 561 C CA . LEU A 1 76 ? -17.312 12.312 -3.016 1 92.25 76 LEU A CA 1
ATOM 562 C C . LEU A 1 76 ? -18.266 13.422 -2.564 1 92.25 76 LEU A C 1
ATOM 564 O O . LEU A 1 76 ? -18.312 13.758 -1.379 1 92.25 76 LEU A O 1
ATOM 568 N N . GLU A 1 77 ? -18.969 13.992 -3.438 1 90.38 77 GLU A N 1
ATOM 569 C CA . GLU A 1 77 ? -19.906 15.078 -3.133 1 90.38 77 GLU A CA 1
ATOM 570 C C . GLU A 1 77 ? -20.953 14.633 -2.119 1 90.38 77 GLU A C 1
ATOM 572 O O . GLU A 1 77 ? -21.234 15.344 -1.153 1 90.38 77 GLU A O 1
ATOM 577 N N . GLU A 1 78 ? -21.453 13.422 -2.297 1 93.19 78 GLU A N 1
ATOM 578 C CA . GLU A 1 78 ? -22.469 12.891 -1.394 1 93.19 78 GLU A CA 1
ATOM 579 C C . GLU A 1 78 ? -21.906 12.656 0.002 1 93.19 78 GLU A C 1
ATOM 581 O O . GLU A 1 78 ? -22.609 12.766 0.999 1 93.19 78 GLU A O 1
ATOM 586 N N . LEU A 1 79 ? -20.641 12.453 0.008 1 93.06 79 LEU A N 1
ATOM 587 C CA . LEU A 1 79 ? -20.016 12.125 1.281 1 93.06 79 LEU A CA 1
ATOM 588 C C . LEU A 1 79 ? -19.625 13.391 2.043 1 93.06 79 LEU A C 1
ATOM 590 O O . LEU A 1 79 ? -19.844 13.484 3.252 1 93.06 79 LEU A O 1
ATOM 594 N N . VAL A 1 80 ? -19.078 14.43 1.257 1 88.69 80 VAL A N 1
ATOM 595 C CA . VAL A 1 80 ? -18.328 15.414 2.041 1 88.69 80 VAL A CA 1
ATOM 596 C C . VAL A 1 80 ? -18.875 16.812 1.771 1 88.69 80 VAL A C 1
ATOM 598 O O . VAL A 1 80 ? -18.562 17.766 2.488 1 88.69 80 VAL A O 1
ATOM 601 N N . ALA A 1 81 ? -19.734 17.016 0.736 1 83.81 81 ALA A N 1
ATOM 602 C CA . ALA A 1 81 ? -20.172 18.359 0.382 1 83.81 81 ALA A CA 1
ATOM 603 C C . ALA A 1 81 ? -21.094 18.938 1.455 1 83.81 81 ALA A C 1
ATOM 605 O O . ALA A 1 81 ? -22.125 18.328 1.792 1 83.81 81 ALA A O 1
ATOM 606 N N . PRO A 1 82 ? -20.703 20.078 1.997 1 74.5 82 PRO A N 1
ATOM 607 C CA . PRO A 1 82 ? -21.609 20.734 2.939 1 74.5 82 PRO A CA 1
ATOM 608 C C . PRO A 1 82 ? -22.844 21.297 2.258 1 74.5 82 PRO A C 1
ATOM 610 O O . PRO A 1 82 ? -22.797 21.688 1.087 1 74.5 82 PRO A O 1
ATOM 613 N N . PRO A 1 83 ? -23.906 21.344 3.09 1 71.5 83 PRO A N 1
ATOM 614 C CA . PRO A 1 83 ? -24.219 20.953 4.465 1 71.5 83 PRO A CA 1
ATOM 615 C C . PRO A 1 83 ? -24.906 19.594 4.547 1 71.5 83 PRO A C 1
ATOM 617 O O . PRO A 1 83 ? -25.219 19.125 5.645 1 71.5 83 PRO A O 1
ATOM 620 N N . ARG A 1 84 ? -25.078 19.016 3.404 1 80.38 84 ARG A N 1
ATOM 621 C CA . ARG A 1 84 ? -25.938 17.844 3.354 1 80.38 84 ARG A CA 1
ATOM 622 C C . ARG A 1 84 ? -25.125 16.578 3.164 1 80.38 84 ARG A C 1
ATOM 624 O O . ARG A 1 84 ? -25.688 15.469 3.15 1 80.38 84 ARG A O 1
ATOM 631 N N . GLY A 1 85 ? -23.828 16.703 3.031 1 89.75 85 GLY A N 1
ATOM 632 C CA . GLY A 1 85 ? -23.031 15.5 2.91 1 89.75 85 GLY A CA 1
ATOM 633 C C . GLY A 1 85 ? -23.156 14.578 4.109 1 89.75 85 GLY A C 1
ATOM 634 O O . GLY A 1 85 ? -23.359 15.039 5.234 1 89.75 85 GLY A O 1
ATOM 635 N N . LEU A 1 86 ? -23.094 13.328 3.92 1 94.12 86 LEU A N 1
ATOM 636 C CA . LEU A 1 86 ? -23.266 12.32 4.957 1 94.12 86 LEU A CA 1
ATOM 637 C C . LEU A 1 86 ? -22.359 12.594 6.148 1 94.12 86 LEU A C 1
ATOM 639 O O . LEU A 1 86 ? -22.781 12.531 7.297 1 94.12 86 LEU A O 1
ATOM 643 N N . LYS A 1 87 ? -21.141 12.906 5.887 1 94.44 87 LYS A N 1
ATOM 644 C CA . LYS A 1 87 ? -20.172 13.156 6.941 1 94.44 87 LYS A CA 1
ATOM 645 C C . LYS A 1 87 ? -20.609 14.32 7.832 1 94.44 87 LYS A C 1
ATOM 647 O O . LYS A 1 87 ? -20.5 14.242 9.055 1 94.44 87 LYS A O 1
ATOM 652 N N . HIS A 1 88 ? -21.062 15.367 7.227 1 92 88 HIS A N 1
ATOM 653 C CA . HIS A 1 88 ? -21.5 16.531 7.984 1 92 88 HIS A CA 1
ATOM 654 C C . HIS A 1 88 ? -22.641 16.188 8.93 1 92 88 HIS A C 1
ATOM 656 O O . HIS A 1 88 ? -22.641 16.594 10.094 1 92 88 HIS A O 1
ATOM 662 N N . LEU A 1 89 ? -23.547 15.406 8.461 1 94.19 89 LEU A N 1
ATOM 663 C CA . LEU A 1 89 ? -24.688 14.984 9.266 1 94.19 89 LEU A CA 1
ATOM 664 C C . LEU A 1 89 ? -24.234 14.109 10.43 1 94.19 89 LEU A C 1
ATOM 666 O O . LEU A 1 89 ? -24.719 14.281 11.562 1 94.19 89 LEU A O 1
ATOM 670 N N . LEU A 1 90 ? -23.344 13.25 10.172 1 96.81 90 LEU A N 1
ATOM 671 C CA . LEU A 1 90 ? -22.844 12.344 11.203 1 96.81 90 LEU A CA 1
ATOM 672 C C . LEU A 1 90 ? -22.078 13.109 12.281 1 96.81 90 LEU A C 1
ATOM 674 O O . LEU A 1 90 ? -22.234 12.836 13.469 1 96.81 90 LEU A O 1
ATOM 678 N N . LEU A 1 91 ? -21.297 14.07 11.883 1 95.56 91 LEU A N 1
ATOM 679 C CA . LEU A 1 91 ? -20.531 14.883 12.828 1 95.56 91 LEU A CA 1
ATOM 680 C C . LEU A 1 91 ? -21.469 15.672 13.734 1 95.56 91 LEU A C 1
ATOM 682 O O . LEU A 1 91 ? -21.266 15.711 14.953 1 95.56 91 LEU A O 1
ATOM 686 N N . GLN A 1 92 ? -22.469 16.25 13.148 1 93.19 92 GLN A N 1
ATOM 687 C CA . GLN A 1 92 ? -23.438 17.016 13.93 1 93.19 92 GLN A CA 1
ATOM 688 C C . GLN A 1 92 ? -24.141 16.125 14.945 1 93.19 92 GLN A C 1
ATOM 690 O O . GLN A 1 92 ? -24.328 16.531 16.094 1 93.19 92 GLN A O 1
ATOM 695 N N . GLN A 1 93 ? -24.438 15 14.523 1 95.94 93 GLN A N 1
ATOM 696 C CA . GLN A 1 93 ? -25.156 14.062 15.375 1 95.94 93 GLN A CA 1
ATOM 697 C C . GLN A 1 93 ? -24.281 13.586 16.531 1 95.94 93 GLN A C 1
ATOM 699 O O . GLN A 1 93 ? -24.75 13.414 17.656 1 95.94 93 GLN A O 1
ATOM 704 N N . ALA A 1 94 ? -23.047 13.352 16.297 1 96.75 94 ALA A N 1
ATOM 705 C CA . ALA A 1 94 ? -22.125 12.844 17.312 1 96.75 94 ALA A CA 1
ATOM 706 C C . ALA A 1 94 ? -21.859 13.883 18.391 1 96.75 94 ALA A C 1
ATOM 708 O O . ALA A 1 94 ? -21.656 13.547 19.562 1 96.75 94 ALA A O 1
ATOM 709 N N . GLY A 1 95 ? -21.797 15.219 17.953 1 95.62 95 GLY A N 1
ATOM 710 C CA . GLY A 1 95 ? -21.547 16.297 18.891 1 95.62 95 GLY A CA 1
ATOM 711 C C . GLY A 1 95 ? -20.062 16.625 19.031 1 95.62 95 GLY A C 1
ATOM 712 O O . GLY A 1 95 ? -19.203 15.812 18.672 1 95.62 95 GLY A O 1
ATOM 713 N N . GLU A 1 96 ? -19.828 17.734 19.641 1 95.19 96 GLU A N 1
ATOM 714 C CA . GLU A 1 96 ? -18.5 18.328 19.672 1 95.19 96 GLU A CA 1
ATOM 715 C C . GLU A 1 96 ? -17.547 17.5 20.516 1 95.19 96 GLU A C 1
ATOM 717 O O . GLU A 1 96 ? -16.406 17.266 20.125 1 95.19 96 GLU A O 1
ATOM 722 N N . ARG A 1 97 ? -17.984 17.047 21.625 1 96.06 97 ARG A N 1
ATOM 723 C CA . ARG A 1 97 ? -17.125 16.312 22.547 1 96.06 97 ARG A CA 1
ATOM 724 C C . ARG A 1 97 ? -16.672 14.984 21.938 1 96.06 97 ARG A C 1
ATOM 726 O O . ARG A 1 97 ? -15.492 14.656 21.953 1 96.06 97 ARG A O 1
ATOM 733 N N . ALA A 1 98 ? -17.609 14.25 21.406 1 97.62 98 ALA A N 1
ATOM 734 C CA . ALA A 1 98 ? -17.297 12.969 20.781 1 97.62 98 ALA A CA 1
ATOM 735 C C . ALA A 1 98 ? -16.328 13.156 19.609 1 97.62 98 ALA A C 1
ATOM 737 O O . ALA A 1 98 ? -15.398 12.367 19.422 1 97.62 98 ALA A O 1
ATOM 738 N N . CYS A 1 99 ? -16.547 14.156 18.844 1 98.12 99 CYS A N 1
ATOM 739 C CA . CYS A 1 99 ? -15.695 14.453 17.703 1 98.12 99 CYS A CA 1
ATOM 740 C C . CYS A 1 99 ? -14.289 14.805 18.156 1 98.12 99 CYS A C 1
ATOM 742 O O . CYS A 1 99 ? -13.305 14.375 17.547 1 98.12 99 CYS A O 1
ATOM 744 N N . ALA A 1 100 ? -14.211 15.57 19.203 1 98.06 100 ALA A N 1
ATOM 745 C CA . ALA A 1 100 ? -12.906 15.953 19.734 1 98.06 100 ALA A CA 1
ATOM 746 C C . ALA A 1 100 ? -12.156 14.742 20.281 1 98.06 100 ALA A C 1
ATOM 748 O O . ALA A 1 100 ? -10.953 14.594 20.047 1 98.06 100 ALA A O 1
ATOM 749 N N . GLU A 1 101 ? -12.852 13.93 20.984 1 98.12 101 GLU A N 1
ATOM 750 C CA . GLU A 1 101 ? -12.234 12.719 21.531 1 98.12 101 GLU A CA 1
ATOM 751 C C . GLU A 1 101 ? -11.742 11.805 20.422 1 98.12 101 GLU A C 1
ATOM 753 O O . GLU A 1 101 ? -10.648 11.227 20.516 1 98.12 101 GLU A O 1
ATOM 758 N N . ALA A 1 102 ? -12.531 11.664 19.406 1 98.12 102 ALA A N 1
ATOM 759 C CA . ALA A 1 102 ? -12.133 10.859 18.25 1 98.12 102 ALA A CA 1
ATOM 760 C C . ALA A 1 102 ? -10.875 11.414 17.594 1 98.12 102 ALA A C 1
ATOM 762 O O . ALA A 1 102 ? -9.953 10.664 17.266 1 98.12 102 ALA A O 1
ATOM 763 N N . ALA A 1 103 ? -10.836 12.703 17.453 1 98.5 103 ALA A N 1
ATOM 764 C CA . ALA A 1 103 ? -9.664 13.352 16.859 1 98.5 103 ALA A CA 1
ATOM 765 C C . ALA A 1 103 ? -8.406 13.055 17.672 1 98.5 103 ALA A C 1
ATOM 767 O O . ALA A 1 103 ? -7.379 12.672 17.109 1 98.5 103 ALA A O 1
ATOM 768 N N . VAL A 1 104 ? -8.516 13.18 18.953 1 98.06 104 VAL A N 1
ATOM 769 C CA . VAL A 1 104 ? -7.363 12.953 19.828 1 98.06 104 VAL A CA 1
ATOM 770 C C . VAL A 1 104 ? -6.918 11.492 19.719 1 98.06 104 VAL A C 1
ATOM 772 O O . VAL A 1 104 ? -5.723 11.195 19.781 1 98.06 104 VAL A O 1
ATOM 775 N N . GLY A 1 105 ? -7.871 10.602 19.578 1 97.56 105 GLY A N 1
ATOM 776 C CA . GLY A 1 105 ? -7.523 9.211 19.312 1 97.56 105 GLY A CA 1
ATOM 777 C C . GLY A 1 105 ? -6.672 9.039 18.062 1 97.56 105 GLY A C 1
ATOM 778 O O . GLY A 1 105 ? -5.727 8.25 18.062 1 97.56 105 GLY A O 1
ATOM 779 N N . VAL A 1 106 ? -6.973 9.773 17.016 1 98.5 106 VAL A N 1
ATOM 780 C CA . VAL A 1 106 ? -6.211 9.742 15.773 1 98.5 106 VAL A CA 1
ATOM 781 C C . VAL A 1 106 ? -4.801 10.273 16.016 1 98.5 106 VAL A C 1
ATOM 783 O O . VAL A 1 106 ? -3.822 9.703 15.531 1 98.5 106 VAL A O 1
ATOM 786 N N . TYR A 1 107 ? -4.695 11.352 16.844 1 98 107 TYR A N 1
ATOM 787 C CA . TYR A 1 107 ? -3.389 11.938 17.125 1 98 107 TYR A CA 1
ATOM 788 C C . TYR A 1 107 ? -2.494 10.938 17.859 1 98 107 TYR A C 1
ATOM 790 O O . TYR A 1 107 ? -1.303 10.828 17.547 1 98 107 TYR A O 1
ATOM 798 N N . ARG A 1 108 ? -3.051 10.234 18.766 1 95.81 108 ARG A N 1
ATOM 799 C CA . ARG A 1 108 ? -2.303 9.203 19.469 1 95.81 108 ARG A CA 1
ATOM 800 C C . ARG A 1 108 ? -1.847 8.102 18.516 1 95.81 108 ARG A C 1
ATOM 802 O O . ARG A 1 108 ? -0.716 7.621 18.609 1 95.81 108 ARG A O 1
ATOM 809 N N . ALA A 1 109 ? -2.711 7.715 17.625 1 97.31 109 ALA A N 1
ATOM 810 C CA . ALA A 1 109 ? -2.371 6.695 16.641 1 97.31 109 ALA A CA 1
ATOM 811 C C . ALA A 1 109 ? -1.23 7.16 15.742 1 97.31 109 ALA A C 1
ATOM 813 O O . ALA A 1 109 ? -0.337 6.379 15.406 1 97.31 109 ALA A O 1
ATOM 814 N N . LEU A 1 110 ? -1.279 8.43 15.32 1 97.69 110 LEU A N 1
ATOM 815 C CA . LEU A 1 110 ? -0.193 9 14.523 1 97.69 110 LEU A CA 1
ATOM 816 C C . LEU A 1 110 ? 1.135 8.891 15.266 1 97.69 110 LEU A C 1
ATOM 818 O O . LEU A 1 110 ? 2.154 8.531 14.672 1 97.69 110 LEU A O 1
ATOM 822 N N . GLY A 1 111 ? 1.095 9.211 16.516 1 95.31 111 GLY A N 1
ATOM 823 C CA . GLY A 1 111 ? 2.303 9.102 17.328 1 95.31 111 GLY A CA 1
ATOM 824 C C . GLY A 1 111 ? 2.891 7.707 17.344 1 95.31 111 GLY A C 1
ATOM 825 O O . GLY A 1 111 ? 4.109 7.539 17.266 1 95.31 111 GLY A O 1
ATOM 826 N N . ARG A 1 112 ? 2.064 6.715 17.391 1 93.94 112 ARG A N 1
ATOM 827 C CA . ARG A 1 112 ? 2.504 5.324 17.406 1 93.94 112 ARG A CA 1
ATOM 828 C C . ARG A 1 112 ? 3.145 4.938 16.062 1 93.94 112 ARG A C 1
ATOM 830 O O . ARG A 1 112 ? 3.9 3.969 16 1 93.94 112 ARG A O 1
ATOM 837 N N . MET A 1 113 ? 2.828 5.691 15.07 1 95.81 113 MET A N 1
ATOM 838 C CA . MET A 1 113 ? 3.395 5.457 13.742 1 95.81 113 MET A CA 1
ATOM 839 C C . MET A 1 113 ? 4.57 6.391 13.477 1 95.81 113 MET A C 1
ATOM 841 O O . MET A 1 113 ? 5.012 6.535 12.336 1 95.81 113 MET A O 1
ATOM 845 N N . VAL A 1 114 ? 5.004 7.125 14.469 1 96.69 114 VAL A N 1
ATOM 846 C CA . VAL A 1 114 ? 6.168 8.008 14.461 1 96.69 114 VAL A CA 1
ATOM 847 C C . VAL A 1 114 ? 5.938 9.156 13.484 1 96.69 114 VAL A C 1
ATOM 849 O O . VAL A 1 114 ? 6.84 9.539 12.734 1 96.69 114 VAL A O 1
ATOM 852 N N . VAL A 1 115 ? 4.703 9.578 13.391 1 97.94 115 VAL A N 1
ATOM 853 C CA . VAL A 1 115 ? 4.371 10.844 12.734 1 97.94 115 VAL A CA 1
ATOM 854 C C . VAL A 1 115 ? 4.539 11.992 13.727 1 97.94 115 VAL A C 1
ATOM 856 O O . VAL A 1 115 ? 3.828 12.07 14.727 1 97.94 115 VAL A O 1
ATOM 859 N N . ARG A 1 116 ? 5.414 12.867 13.398 1 96.88 116 ARG A N 1
ATOM 860 C CA . ARG A 1 116 ? 5.824 13.844 14.398 1 96.88 116 ARG A CA 1
ATOM 861 C C . ARG A 1 116 ? 4.984 15.117 14.305 1 96.88 116 ARG A C 1
ATOM 863 O O . ARG A 1 116 ? 4.879 15.867 15.273 1 96.88 116 ARG A O 1
ATOM 870 N N . ALA A 1 117 ? 4.371 15.336 13.18 1 98.19 117 ALA A N 1
ATOM 871 C CA . ALA A 1 117 ? 3.518 16.516 13 1 98.19 117 ALA A CA 1
ATOM 872 C C . ALA A 1 117 ? 2.346 16.203 12.078 1 98.19 117 ALA A C 1
ATOM 874 O O . ALA A 1 117 ? 2.443 15.328 11.211 1 98.19 117 ALA A O 1
ATOM 875 N N . ALA A 1 118 ? 1.273 16.891 12.297 1 98.81 118 ALA A N 1
ATOM 876 C CA . ALA A 1 118 ? 0.103 16.703 11.445 1 98.81 118 ALA A CA 1
ATOM 877 C C . ALA A 1 118 ? -0.747 17.969 11.383 1 98.81 118 ALA A C 1
ATOM 879 O O . ALA A 1 118 ? -0.818 18.719 12.359 1 98.81 118 ALA A O 1
ATOM 880 N N . ALA A 1 119 ? -1.334 18.219 10.242 1 98.88 119 ALA A N 1
ATOM 881 C CA . ALA A 1 119 ? -2.344 19.266 10.102 1 98.88 119 ALA A CA 1
ATOM 882 C C . ALA A 1 119 ? -3.748 18.672 10.039 1 98.88 119 ALA A C 1
ATOM 884 O O . ALA A 1 119 ? -4.047 17.859 9.156 1 98.88 119 ALA A O 1
ATOM 885 N N . ASP A 1 120 ? -4.57 19.062 10.984 1 98.75 120 ASP A N 1
ATOM 886 C CA . ASP A 1 120 ? -5.926 18.531 11.062 1 98.75 120 ASP A CA 1
ATOM 887 C C . ASP A 1 120 ? -6.957 19.609 10.727 1 98.75 120 ASP A C 1
ATOM 889 O O . ASP A 1 120 ? -7.043 20.625 11.414 1 98.75 120 ASP A O 1
ATOM 893 N N . PHE A 1 121 ? -7.703 19.375 9.641 1 97.38 121 PHE A N 1
ATOM 894 C CA . PHE A 1 121 ? -8.789 20.266 9.266 1 97.38 121 PHE A CA 1
ATOM 895 C C . PHE A 1 121 ? -10 20.078 10.172 1 97.38 121 PHE A C 1
ATOM 897 O O . PHE A 1 121 ? -10.688 19.062 10.078 1 97.38 121 PHE A O 1
ATOM 904 N N . ARG A 1 122 ? -10.234 21.078 10.945 1 95.44 122 ARG A N 1
ATOM 905 C CA . ARG A 1 122 ? -11.383 21.016 11.852 1 95.44 122 ARG A CA 1
ATOM 906 C C . ARG A 1 122 ? -12.656 21.484 11.164 1 95.44 122 ARG A C 1
ATOM 908 O O . ARG A 1 122 ? -12.664 22.547 10.531 1 95.44 122 ARG A O 1
ATOM 915 N N . GLU A 1 123 ? -13.641 20.641 11.297 1 89.75 123 GLU A N 1
ATOM 916 C CA . GLU A 1 123 ? -14.922 20.969 10.68 1 89.75 123 GLU A CA 1
ATOM 917 C C . GLU A 1 123 ? -15.859 21.656 11.664 1 89.75 123 GLU A C 1
ATOM 919 O O . GLU A 1 123 ? -15.906 21.281 12.844 1 89.75 123 GLU A O 1
ATOM 924 N N . PRO A 1 124 ? -16.656 22.594 11.133 1 84.81 124 PRO A N 1
ATOM 925 C CA . PRO A 1 124 ? -17.609 23.281 12.016 1 84.81 124 PRO A CA 1
ATOM 926 C C . PRO A 1 124 ? -18.594 22.328 12.664 1 84.81 124 PRO A C 1
ATOM 928 O O . PRO A 1 124 ? -18.922 22.469 13.852 1 84.81 124 PRO A O 1
ATOM 931 N N . ALA A 1 125 ? -19.047 21.406 11.953 1 84.25 125 ALA A N 1
ATOM 932 C CA . ALA A 1 125 ? -20.031 20.438 12.461 1 84.25 125 ALA A CA 1
ATOM 933 C C . ALA A 1 125 ? -19.453 19.641 13.625 1 84.25 125 ALA A C 1
ATOM 935 O O . ALA A 1 125 ? -20.203 19.062 14.422 1 84.25 125 ALA A O 1
ATOM 936 N N . ALA A 1 126 ? -18.109 19.672 13.781 1 87.88 126 ALA A N 1
ATOM 937 C CA . ALA A 1 126 ? -17.438 18.922 14.836 1 87.88 126 ALA A CA 1
ATOM 938 C C . ALA A 1 126 ? -17.062 19.828 16 1 87.88 126 ALA A C 1
ATOM 940 O O . ALA A 1 126 ? -16.375 19.406 16.938 1 87.88 126 ALA A O 1
ATOM 941 N N . GLY A 1 127 ? -17.375 21.094 15.945 1 86.12 127 GLY A N 1
ATOM 942 C CA . GLY A 1 127 ? -17.141 22.016 17.047 1 86.12 127 GLY A CA 1
ATOM 943 C C . GLY A 1 127 ? -15.891 22.859 16.875 1 86.12 127 GLY A C 1
ATOM 944 O O . GLY A 1 127 ? -15.508 23.625 17.766 1 86.12 127 GLY A O 1
ATOM 945 N N . GLY A 1 128 ? -15.195 22.703 15.742 1 91.5 128 GLY A N 1
ATOM 946 C CA . GLY A 1 128 ? -14.016 23.516 15.484 1 91.5 128 GLY A CA 1
ATOM 947 C C . GLY A 1 128 ? -12.805 23.062 16.281 1 91.5 128 GLY A C 1
ATOM 948 O O . GLY A 1 128 ? -12.594 21.859 16.484 1 91.5 128 GLY A O 1
ATOM 949 N N . CYS A 1 129 ? -11.938 24.062 16.75 1 95.75 129 CYS A N 1
ATOM 950 C CA . CYS A 1 129 ? -10.625 23.734 17.297 1 95.75 129 CYS A CA 1
ATOM 951 C C . CYS A 1 129 ? -10.664 23.672 18.812 1 95.75 129 CYS A C 1
ATOM 953 O O . CYS A 1 129 ? -9.914 22.906 19.422 1 95.75 129 CYS A O 1
ATOM 955 N N . LEU A 1 130 ? -11.562 24.391 19.422 1 94.12 130 LEU A N 1
ATOM 956 C CA . LEU A 1 130 ? -11.523 24.625 20.859 1 94.12 130 LEU A CA 1
ATOM 957 C C . LEU A 1 130 ? -11.742 23.328 21.625 1 94.12 130 LEU A C 1
ATOM 959 O O . LEU A 1 130 ? -11.023 23.031 22.578 1 94.12 130 LEU A O 1
ATOM 963 N N . PRO A 1 131 ? -12.789 22.531 21.234 1 95.25 131 PRO A N 1
ATOM 964 C CA . PRO A 1 131 ? -12.984 21.281 21.984 1 95.25 131 PRO A CA 1
ATOM 965 C C . PRO A 1 131 ? -11.758 20.391 21.969 1 95.25 131 PRO A C 1
ATOM 967 O O . PRO A 1 131 ? -11.453 19.734 22.969 1 95.25 131 PRO A O 1
ATOM 970 N N . VAL A 1 132 ? -11.023 20.328 20.906 1 96.94 132 VAL A N 1
ATOM 971 C CA . VAL A 1 132 ? -9.812 19.531 20.797 1 96.94 132 VAL A CA 1
ATOM 972 C C . VAL A 1 132 ? -8.727 20.109 21.703 1 96.94 132 VAL A C 1
ATOM 974 O O . VAL A 1 132 ? -8.039 19.359 22.406 1 96.94 132 VAL A O 1
ATOM 977 N N . ARG A 1 133 ? -8.594 21.422 21.672 1 95.81 133 ARG A N 1
ATOM 978 C CA . ARG A 1 133 ? -7.605 22.094 22.516 1 95.81 133 ARG A CA 1
ATOM 979 C C . ARG A 1 133 ? -7.828 21.781 23.984 1 95.81 133 ARG A C 1
ATOM 981 O O . ARG A 1 133 ? -6.871 21.578 24.734 1 95.81 133 ARG A O 1
ATOM 988 N N . GLU A 1 134 ? -9.055 21.797 24.328 1 95.69 134 GLU A N 1
ATOM 989 C CA . GLU A 1 134 ? -9.406 21.516 25.719 1 95.69 134 GLU A CA 1
ATOM 990 C C . GLU A 1 134 ? -8.953 20.125 26.141 1 95.69 134 GLU A C 1
ATOM 992 O O . GLU A 1 134 ? -8.406 19.938 27.219 1 95.69 134 GLU A O 1
ATOM 997 N N . ILE A 1 135 ? -9.133 19.156 25.281 1 96.56 135 ILE A N 1
ATOM 998 C CA . ILE A 1 135 ? -8.719 17.781 25.594 1 96.56 135 ILE A CA 1
ATOM 999 C C . ILE A 1 135 ? -7.191 17.703 25.609 1 96.56 135 ILE A C 1
ATOM 1001 O O . ILE A 1 135 ? -6.602 17.109 26.516 1 96.56 135 ILE A O 1
ATOM 1005 N N . LEU A 1 136 ? -6.539 18.328 24.656 1 95 136 LEU A N 1
ATOM 1006 C CA . LEU A 1 136 ? -5.082 18.297 24.547 1 95 136 LEU A CA 1
ATOM 1007 C C . LEU A 1 136 ? -4.438 18.906 25.797 1 95 136 LEU A C 1
ATOM 1009 O O . LEU A 1 136 ? -3.389 18.438 26.25 1 95 136 LEU A O 1
ATOM 1013 N N . ALA A 1 137 ? -5.055 19.922 26.297 1 93.19 137 ALA A N 1
ATOM 1014 C CA . ALA A 1 137 ? -4.531 20.625 27.469 1 93.19 137 ALA A CA 1
ATOM 1015 C C . ALA A 1 137 ? -4.508 19.703 28.703 1 93.19 137 ALA A C 1
ATOM 1017 O O . ALA A 1 137 ? -3.734 19.938 29.625 1 93.19 137 ALA A O 1
ATOM 1018 N N . THR A 1 138 ? -5.367 18.734 28.656 1 92 138 THR A N 1
ATOM 1019 C CA . THR A 1 138 ? -5.449 17.828 29.812 1 92 138 THR A CA 1
ATOM 1020 C C . THR A 1 138 ? -4.449 16.688 29.672 1 92 138 THR A C 1
ATOM 1022 O O . THR A 1 138 ? -4.234 15.922 30.609 1 92 138 THR A O 1
ATOM 1025 N N . LEU A 1 139 ? -3.883 16.781 28.469 1 86.88 139 LEU A N 1
ATOM 1026 C CA . LEU A 1 139 ? -2.951 15.695 28.219 1 86.88 139 LEU A CA 1
ATOM 1027 C C . LEU A 1 139 ? -1.521 16.109 28.547 1 86.88 139 LEU A C 1
ATOM 1029 O O . LEU A 1 139 ? -1.184 17.297 28.484 1 86.88 139 LEU A O 1
ATOM 1033 N N . GLY A 1 140 ? -0.647 15.461 29.188 1 81.12 140 GLY A N 1
ATOM 1034 C CA . GLY A 1 140 ? 0.761 15.688 29.484 1 81.12 140 GLY A CA 1
ATOM 1035 C C . GLY A 1 140 ? 1.618 15.766 28.234 1 81.12 140 GLY A C 1
ATOM 1036 O O . GLY A 1 140 ? 2.826 15.523 28.281 1 81.12 140 GLY A O 1
ATOM 1037 N N . GLY A 1 141 ? 0.964 16.047 26.984 1 85.75 141 GLY A N 1
ATOM 1038 C CA . GLY A 1 141 ? 1.712 16.125 25.75 1 85.75 141 GLY A CA 1
ATOM 1039 C C . GLY A 1 141 ? 1.522 14.914 24.844 1 85.75 141 GLY A C 1
ATOM 1040 O O . GLY A 1 141 ? 1.167 13.836 25.328 1 85.75 141 GLY A O 1
ATOM 1041 N N . LEU A 1 142 ? 1.656 15.156 23.578 1 90.06 142 LEU A N 1
ATOM 1042 C CA . LEU A 1 142 ? 1.631 14.109 22.562 1 90.06 142 LEU A CA 1
ATOM 1043 C C . LEU A 1 142 ? 2.924 14.102 21.75 1 90.06 142 LEU A C 1
ATOM 1045 O O . LEU A 1 142 ? 3.604 15.133 21.656 1 90.06 142 LEU A O 1
ATOM 1049 N N . TYR A 1 143 ? 3.316 12.93 21.312 1 92.25 143 TYR A N 1
ATOM 1050 C CA . TYR A 1 143 ? 4.453 12.844 20.391 1 92.25 143 TYR A CA 1
ATOM 1051 C C . TYR A 1 143 ? 4.223 13.695 19.156 1 92.25 143 TYR A C 1
ATOM 1053 O O . TYR A 1 143 ? 5.117 14.422 18.719 1 92.25 143 TYR A O 1
ATOM 1061 N N . THR A 1 144 ? 3.025 13.602 18.641 1 95.56 144 THR A N 1
ATOM 1062 C CA . THR A 1 144 ? 2.666 14.32 17.422 1 95.56 144 THR A CA 1
ATOM 1063 C C . THR A 1 144 ? 2.271 15.758 17.75 1 95.56 144 THR A C 1
ATOM 1065 O O . THR A 1 144 ? 1.384 16 18.562 1 95.56 144 THR A O 1
ATOM 1068 N N . ARG A 1 145 ? 2.922 16.688 17.172 1 95.44 145 ARG A N 1
ATOM 1069 C CA . ARG A 1 145 ? 2.498 18.078 17.203 1 95.44 145 ARG A CA 1
ATOM 1070 C C . ARG A 1 145 ? 1.399 18.344 16.172 1 95.44 145 ARG A C 1
ATOM 1072 O O . ARG A 1 145 ? 1.637 18.266 14.969 1 95.44 145 ARG A O 1
ATOM 1079 N N . VAL A 1 146 ? 0.281 18.766 16.688 1 97.69 146 VAL A N 1
ATOM 1080 C CA . VAL A 1 146 ? -0.863 18.891 15.781 1 97.69 146 VAL A CA 1
ATOM 1081 C C . VAL A 1 146 ? -1.142 20.375 15.516 1 97.69 146 VAL A C 1
ATOM 1083 O O . VAL A 1 146 ? -1.238 21.172 16.453 1 97.69 146 VAL A O 1
ATOM 1086 N N . VAL A 1 147 ? -1.188 20.703 14.266 1 98.38 147 VAL A N 1
ATOM 1087 C CA . VAL A 1 147 ? -1.643 22.016 13.82 1 98.38 147 VAL A CA 1
ATOM 1088 C C . VAL A 1 147 ? -3.135 21.969 13.508 1 98.38 147 VAL A C 1
ATOM 1090 O O . VAL A 1 147 ? -3.551 21.328 12.539 1 98.38 147 VAL A O 1
ATOM 1093 N N . LEU A 1 148 ? -3.92 22.656 14.336 1 97.94 148 LEU A N 1
ATOM 1094 C CA . LEU A 1 148 ? -5.363 22.672 14.133 1 97.94 148 LEU A CA 1
ATOM 1095 C C . LEU A 1 148 ? -5.758 23.766 13.141 1 97.94 148 LEU A C 1
ATOM 1097 O O . LEU A 1 148 ? -5.504 24.953 13.383 1 97.94 148 LEU A O 1
ATOM 1101 N N . MET A 1 149 ? -6.367 23.297 12.023 1 97.31 149 MET A N 1
ATOM 1102 C CA . MET A 1 149 ? -6.797 24.219 10.969 1 97.31 149 MET A CA 1
ATOM 1103 C C . MET A 1 149 ? -8.297 24.469 11.047 1 97.31 149 MET A C 1
ATOM 1105 O O . MET A 1 149 ? -9.102 23.562 10.852 1 97.31 149 MET A O 1
ATOM 1109 N N . GLY A 1 150 ? -8.633 25.703 11.266 1 94.75 150 GLY A N 1
ATOM 1110 C CA . GLY A 1 150 ? -10.039 26.047 11.391 1 94.75 150 GLY A CA 1
ATOM 1111 C C . GLY A 1 150 ? -10.617 26.641 10.117 1 94.75 150 GLY A C 1
ATOM 1112 O O . GLY A 1 150 ? -9.898 26.891 9.156 1 94.75 150 GLY A O 1
ATOM 1113 N N . ARG A 1 151 ? -11.906 26.781 10.055 1 89.69 151 ARG A N 1
ATOM 1114 C CA . ARG A 1 151 ? -12.633 27.375 8.938 1 89.69 151 ARG A CA 1
ATOM 1115 C C . ARG A 1 151 ? -13.219 28.734 9.328 1 89.69 151 ARG A C 1
ATOM 1117 O O . ARG A 1 151 ? -14.039 28.812 10.25 1 89.69 151 ARG A O 1
ATOM 1124 N N . PRO A 1 152 ? -12.828 29.719 8.477 1 78.38 152 PRO A N 1
ATOM 1125 C CA . PRO A 1 152 ? -13.398 31.031 8.789 1 78.38 152 PRO A CA 1
ATOM 1126 C C . PRO A 1 152 ? -14.898 31.094 8.516 1 78.38 152 PRO A C 1
ATOM 1128 O O . PRO A 1 152 ? -15.383 30.469 7.57 1 78.38 152 PRO A O 1
ATOM 1131 N N . GLY A 1 153 ? -15.609 31.672 9.367 1 67.75 153 GLY A N 1
ATOM 1132 C CA . GLY A 1 153 ? -17.047 31.844 9.188 1 67.75 153 GLY A CA 1
ATOM 1133 C C . GLY A 1 153 ? -17.875 30.891 10.023 1 67.75 153 GLY A C 1
ATOM 1134 O O . GLY A 1 153 ? -19.094 31 10.078 1 67.75 153 GLY A O 1
ATOM 1135 N N . ASP A 1 154 ? -17.109 29.922 10.469 1 64.5 154 ASP A N 1
ATOM 1136 C CA . ASP A 1 154 ? -17.734 29 11.398 1 64.5 154 ASP A CA 1
ATOM 1137 C C . ASP A 1 154 ? -18.234 29.719 12.648 1 64.5 154 ASP A C 1
ATOM 1139 O O . ASP A 1 154 ? -17.672 30.75 13.039 1 64.5 154 ASP A O 1
ATOM 1143 N N . PRO A 1 155 ? -19.438 29.359 12.914 1 66.19 155 PRO A N 1
ATOM 1144 C CA . PRO A 1 155 ? -19.906 29.953 14.172 1 66.19 155 PRO A CA 1
ATOM 1145 C C . PRO A 1 155 ? -18.844 29.938 15.266 1 66.19 155 PRO A C 1
ATOM 1147 O O . PRO A 1 155 ? -18.859 30.766 16.172 1 66.19 155 PRO A O 1
ATOM 1150 N N . TYR A 1 156 ? -17.891 29.062 15.078 1 67.94 156 TYR A N 1
ATOM 1151 C CA . TYR A 1 156 ? -16.875 28.906 16.109 1 67.94 156 TYR A CA 1
ATOM 1152 C C . TYR A 1 156 ? -15.648 29.766 15.797 1 67.94 156 TYR A C 1
ATOM 1154 O O . TYR A 1 156 ? -14.766 29.922 16.641 1 67.94 156 TYR A O 1
ATOM 1162 N N . GLY A 1 157 ? -15.68 30.359 14.703 1 75.44 157 GLY A N 1
ATOM 1163 C CA . GLY A 1 157 ? -14.547 31.203 14.328 1 75.44 157 GLY A CA 1
ATOM 1164 C C . GLY A 1 157 ? -13.234 30.453 14.289 1 75.44 157 GLY A C 1
ATOM 1165 O O . GLY A 1 157 ? -13.195 29.281 13.898 1 75.44 157 GLY A O 1
ATOM 1166 N N . LEU A 1 158 ? -12.086 31.109 14.555 1 90.38 158 LEU A N 1
ATOM 1167 C CA . LEU A 1 158 ? -10.734 30.562 14.492 1 90.38 158 LEU A CA 1
ATOM 1168 C C . LEU A 1 158 ? -10.133 30.422 15.891 1 90.38 158 LEU A C 1
ATOM 1170 O O . LEU A 1 158 ? -8.922 30.266 16.031 1 90.38 158 LEU A O 1
ATOM 1174 N N . GLU A 1 159 ? -11.047 30.516 16.922 1 90.88 159 GLU A N 1
ATOM 1175 C CA . GLU A 1 159 ? -10.547 30.406 18.281 1 90.88 159 GLU A CA 1
ATOM 1176 C C . GLU A 1 159 ? -9.883 29.047 18.531 1 90.88 159 GLU A C 1
ATOM 1178 O O . GLU A 1 159 ? -10.461 28 18.219 1 90.88 159 GLU A O 1
ATOM 1183 N N . GLY A 1 160 ? -8.656 29.094 19.016 1 93.19 160 GLY A N 1
ATOM 1184 C CA . GLY A 1 160 ? -7.926 27.875 19.328 1 93.19 160 GLY A CA 1
ATOM 1185 C C . GLY A 1 160 ? -7.246 27.25 18.125 1 93.19 160 GLY A C 1
ATOM 1186 O O . GLY A 1 160 ? -6.551 26.234 18.25 1 93.19 160 GLY A O 1
ATOM 1187 N N . CYS A 1 161 ? -7.445 27.859 16.984 1 96.19 161 CYS A N 1
ATOM 1188 C CA . CYS A 1 161 ? -6.871 27.297 15.773 1 96.19 161 CYS A CA 1
ATOM 1189 C C . CYS A 1 161 ? -5.492 27.891 15.5 1 96.19 161 CYS A C 1
ATOM 1191 O O . CYS A 1 161 ? -5.188 29 15.93 1 96.19 161 CYS A O 1
ATOM 1193 N N . ASP A 1 162 ? -4.684 27.047 14.852 1 97 162 ASP A N 1
ATOM 1194 C CA . ASP A 1 162 ? -3.326 27.469 14.516 1 97 162 ASP A CA 1
ATOM 1195 C C . ASP A 1 162 ? -3.266 28.047 13.109 1 97 162 ASP A C 1
ATOM 1197 O O . ASP A 1 162 ? -2.326 28.766 12.766 1 97 162 ASP A O 1
ATOM 1201 N N . GLY A 1 163 ? -4.176 27.719 12.297 1 96.88 163 GLY A N 1
ATOM 1202 C CA . GLY A 1 163 ? -4.258 28.156 10.914 1 96.88 163 GLY A CA 1
ATOM 1203 C C . GLY A 1 163 ? -5.641 27.969 10.312 1 96.88 163 GLY A C 1
ATOM 1204 O O . GLY A 1 163 ? -6.613 27.766 11.031 1 96.88 163 GLY A O 1
ATOM 1205 N N . ILE A 1 164 ? -5.715 28.156 8.984 1 96.56 164 ILE A N 1
ATOM 1206 C CA . ILE A 1 164 ? -6.992 28.109 8.281 1 96.56 164 ILE A CA 1
ATOM 1207 C C . ILE A 1 164 ? -6.992 26.953 7.281 1 96.56 164 ILE A C 1
ATOM 1209 O O . ILE A 1 164 ? -6.066 26.812 6.484 1 96.56 164 ILE A O 1
ATOM 1213 N N . GLY A 1 165 ? -7.949 26.078 7.387 1 96.62 165 GLY A N 1
ATOM 1214 C CA . GLY A 1 165 ? -8.188 25 6.426 1 96.62 165 GLY A CA 1
ATOM 1215 C C . GLY A 1 165 ? -9.484 25.172 5.664 1 96.62 165 GLY A C 1
ATOM 1216 O O . GLY A 1 165 ? -10.57 24.984 6.227 1 96.62 165 GLY A O 1
ATOM 1217 N N . LEU A 1 166 ? -9.391 25.406 4.324 1 95.62 166 LEU A N 1
ATOM 1218 C CA . LEU A 1 166 ? -10.578 25.703 3.523 1 95.62 166 LEU A CA 1
ATOM 1219 C C . LEU A 1 166 ? -11.023 24.469 2.736 1 95.62 166 LEU A C 1
ATOM 1221 O O . LEU A 1 166 ? -10.203 23.766 2.15 1 95.62 166 LEU A O 1
ATOM 1225 N N . ASN A 1 167 ? -12.312 24.281 2.768 1 93 167 ASN A N 1
ATOM 1226 C CA . ASN A 1 167 ? -12.875 23.297 1.854 1 93 167 ASN A CA 1
ATOM 1227 C C . ASN A 1 167 ? -12.719 23.719 0.398 1 93 167 ASN A C 1
ATOM 1229 O O . ASN A 1 167 ? -12.43 22.891 -0.468 1 93 167 ASN A O 1
ATOM 1233 N N . SER A 1 168 ? -12.977 24.953 0.205 1 94.19 168 SER A N 1
ATOM 1234 C CA . SER A 1 168 ? -12.781 25.578 -1.101 1 94.19 168 SER A CA 1
ATOM 1235 C C . SER A 1 168 ? -12.461 27.062 -0.963 1 94.19 168 SER A C 1
ATOM 1237 O O . SER A 1 168 ? -13.055 27.75 -0.136 1 94.19 168 SER A O 1
ATOM 1239 N N . PRO A 1 169 ? -11.508 27.5 -1.739 1 96.62 169 PRO A N 1
ATOM 1240 C CA . PRO A 1 169 ? -11.234 28.938 -1.709 1 96.62 169 PRO A CA 1
ATOM 1241 C C . PRO A 1 169 ? -12.367 29.766 -2.301 1 96.62 169 PRO A C 1
ATOM 1243 O O . PRO A 1 169 ? -12.398 30.984 -2.131 1 96.62 169 PRO A O 1
ATOM 1246 N N . LEU A 1 170 ? -13.281 29.094 -2.939 1 95 170 LEU A N 1
ATOM 1247 C CA . LEU A 1 170 ? -14.398 29.797 -3.57 1 95 170 LEU A CA 1
ATOM 1248 C C . LEU A 1 170 ? -15.5 30.094 -2.553 1 95 170 LEU A C 1
ATOM 1250 O O . LEU A 1 170 ? -16.391 30.891 -2.818 1 95 170 LEU A O 1
ATOM 1254 N N . ASP A 1 171 ? -15.375 29.469 -1.377 1 89.06 171 ASP A N 1
ATOM 1255 C CA . ASP A 1 171 ? -16.453 29.547 -0.4 1 89.06 171 ASP A CA 1
ATOM 1256 C C . ASP A 1 171 ? -16.203 30.672 0.604 1 89.06 171 ASP A C 1
ATOM 1258 O O . ASP A 1 171 ? -16.938 30.812 1.591 1 89.06 171 ASP A O 1
ATOM 1262 N N . VAL A 1 172 ? -15.172 31.484 0.357 1 92.44 172 VAL A N 1
ATOM 1263 C CA . VAL A 1 172 ? -14.82 32.469 1.379 1 92.44 172 VAL A CA 1
ATOM 1264 C C . VAL A 1 172 ? -14.68 33.844 0.747 1 92.44 172 VAL A C 1
ATOM 1266 O O . VAL A 1 172 ? -14.477 33.969 -0.464 1 92.44 172 VAL A O 1
ATOM 1269 N N . ASP A 1 173 ? -14.805 34.844 1.589 1 93.56 173 ASP A N 1
ATOM 1270 C CA . ASP A 1 173 ? -14.57 36.219 1.169 1 93.56 173 ASP A CA 1
ATOM 1271 C C . ASP A 1 173 ? -13.078 36.5 1.037 1 93.56 173 ASP A C 1
ATOM 1273 O O . ASP A 1 173 ? -12.352 36.531 2.035 1 93.56 173 ASP A O 1
ATOM 1277 N N . PRO A 1 174 ? -12.625 36.812 -0.151 1 96.19 174 PRO A N 1
ATOM 1278 C CA . PRO A 1 174 ? -11.188 37.031 -0.363 1 96.19 174 PRO A CA 1
ATOM 1279 C C . PRO A 1 174 ? -10.625 38.156 0.463 1 96.19 174 PRO A C 1
ATOM 1281 O O . PRO A 1 174 ? -9.477 38.125 0.91 1 96.19 174 PRO A O 1
ATOM 1284 N N . LYS A 1 175 ? -11.391 39.219 0.675 1 95.5 175 LYS A N 1
ATOM 1285 C CA . LYS A 1 175 ? -10.922 40.344 1.454 1 95.5 175 LYS A CA 1
ATOM 1286 C C . LYS A 1 175 ? -10.625 39.938 2.895 1 95.5 175 LYS A C 1
ATOM 1288 O O . LYS A 1 175 ? -9.586 40.344 3.447 1 95.5 175 LYS A O 1
ATOM 1293 N N . ARG A 1 176 ? -11.484 39.219 3.439 1 93.31 176 ARG A N 1
ATOM 1294 C CA . ARG A 1 176 ? -11.281 38.719 4.801 1 93.31 176 ARG A CA 1
ATOM 1295 C C . ARG A 1 176 ? -10.07 37.812 4.883 1 93.31 176 ARG A C 1
ATOM 1297 O O . ARG A 1 176 ? -9.266 37.906 5.812 1 93.31 176 ARG A O 1
ATOM 1304 N N . MET A 1 177 ? -9.922 36.969 3.918 1 95 177 MET A N 1
ATOM 1305 C CA . MET A 1 177 ? -8.828 36 3.912 1 95 177 MET A CA 1
ATOM 1306 C C . MET A 1 177 ? -7.48 36.719 3.779 1 95 177 MET A C 1
ATOM 1308 O O . MET A 1 177 ? -6.508 36.344 4.43 1 95 177 MET A O 1
ATOM 1312 N N . ARG A 1 178 ? -7.434 37.688 2.969 1 95.62 178 ARG A N 1
ATOM 1313 C CA . ARG A 1 178 ? -6.199 38.469 2.799 1 95.62 178 ARG A CA 1
ATOM 1314 C C . ARG A 1 178 ? -5.789 39.125 4.105 1 95.62 178 ARG A C 1
ATOM 1316 O O . ARG A 1 178 ? -4.598 39.219 4.41 1 95.62 178 ARG A O 1
ATOM 1323 N N . LEU A 1 179 ? -6.77 39.594 4.859 1 93.94 179 LEU A N 1
ATOM 1324 C CA . LEU A 1 179 ? -6.492 40.219 6.152 1 93.94 179 LEU A CA 1
ATOM 1325 C C . LEU A 1 179 ? -5.926 39.188 7.129 1 93.94 179 LEU A C 1
ATOM 1327 O O . LEU A 1 179 ? -4.98 39.469 7.867 1 93.94 179 LEU A O 1
ATOM 1331 N N . LEU A 1 180 ? -6.512 38.031 7.145 1 93.75 180 LEU A N 1
ATOM 1332 C CA . LEU A 1 180 ? -6.047 36.969 8.023 1 93.75 180 LEU A CA 1
ATOM 1333 C C . LEU A 1 180 ? -4.645 36.5 7.633 1 93.75 180 LEU A C 1
ATOM 1335 O O . LEU A 1 180 ? -3.807 36.25 8.5 1 93.75 180 LEU A O 1
ATOM 1339 N N . LYS A 1 181 ? -4.406 36.469 6.355 1 95.38 181 LYS A N 1
ATOM 1340 C CA . LYS A 1 181 ? -3.08 36.125 5.848 1 95.38 181 LYS A CA 1
ATOM 1341 C C . LYS A 1 181 ? -2.039 37.156 6.309 1 95.38 181 LYS A C 1
ATOM 1343 O O . LYS A 1 181 ? -0.946 36.781 6.738 1 95.38 181 LYS A O 1
ATOM 1348 N N . LYS A 1 182 ? -2.361 38.375 6.227 1 95.06 182 LYS A N 1
ATOM 1349 C CA . LYS A 1 182 ? -1.468 39.469 6.625 1 95.06 182 LYS A CA 1
ATOM 1350 C C . LYS A 1 182 ? -1.161 39.406 8.117 1 95.06 182 LYS A C 1
ATOM 1352 O O . LYS A 1 182 ? -0.095 39.844 8.562 1 95.06 182 LYS A O 1
ATOM 1357 N N . SER A 1 183 ? -2.096 38.812 8.836 1 93.62 183 SER A N 1
ATOM 1358 C CA . SER A 1 183 ? -1.904 38.688 10.273 1 93.62 183 SER A CA 1
ATOM 1359 C C . SER A 1 183 ? -0.975 37.531 10.617 1 93.62 183 SER A C 1
ATOM 1361 O O . SER A 1 183 ? -0.671 37.281 11.789 1 93.62 183 SER A O 1
ATOM 1363 N N . GLY A 1 184 ? -0.609 36.75 9.609 1 93.56 184 GLY A N 1
ATOM 1364 C CA . GLY A 1 184 ? 0.377 35.719 9.82 1 93.56 184 GLY A CA 1
ATOM 1365 C C . GLY A 1 184 ? -0.225 34.312 9.828 1 93.56 184 GLY A C 1
ATOM 1366 O O . GLY A 1 184 ? 0.492 33.312 9.984 1 93.56 184 GLY A O 1
ATOM 1367 N N . MET A 1 185 ? -1.477 34.219 9.602 1 94.06 185 MET A N 1
ATOM 1368 C CA . MET A 1 185 ? -2.127 32.906 9.617 1 94.06 185 MET A CA 1
ATOM 1369 C C . MET A 1 185 ? -1.801 32.125 8.344 1 94.06 185 MET A C 1
ATOM 1371 O O . MET A 1 185 ? -1.798 32.688 7.25 1 94.06 185 MET A O 1
ATOM 1375 N N . ARG A 1 186 ? -1.467 30.891 8.547 1 97.06 186 ARG A N 1
ATOM 1376 C CA . ARG A 1 186 ? -1.253 30.016 7.402 1 97.06 186 ARG A CA 1
ATOM 1377 C C . ARG A 1 186 ? -2.578 29.5 6.844 1 97.06 186 ARG A C 1
ATOM 1379 O O . ARG A 1 186 ? -3.484 29.156 7.605 1 97.06 186 ARG A O 1
ATOM 1386 N N . ILE A 1 187 ? -2.674 29.438 5.508 1 98.06 187 ILE A N 1
ATOM 1387 C CA . ILE A 1 187 ? -3.91 29.031 4.852 1 98.06 187 ILE A CA 1
ATOM 1388 C C . ILE A 1 187 ? -3.65 27.797 3.99 1 98.06 187 ILE A C 1
ATOM 1390 O O . ILE A 1 187 ? -2.801 27.812 3.098 1 98.06 187 ILE A O 1
ATOM 1394 N N . HIS A 1 188 ? -4.277 26.672 4.289 1 98.75 188 HIS A N 1
ATOM 1395 C CA . HIS A 1 188 ? -4.367 25.484 3.455 1 98.75 188 HIS A CA 1
ATOM 1396 C C . HIS A 1 188 ? -5.738 25.375 2.793 1 98.75 188 HIS A C 1
ATOM 1398 O O . HIS A 1 188 ? -6.762 25.656 3.422 1 98.75 188 HIS A O 1
ATOM 1404 N N . ALA A 1 189 ? -5.797 25 1.516 1 98.5 189 ALA A N 1
ATOM 1405 C CA . ALA A 1 189 ? -7.086 24.906 0.83 1 98.5 189 ALA A CA 1
ATOM 1406 C C . ALA A 1 189 ? -7.129 23.719 -0.117 1 98.5 189 ALA A C 1
ATOM 1408 O O . ALA A 1 189 ? -6.141 23.422 -0.796 1 98.5 189 ALA A O 1
ATOM 1409 N N . HIS A 1 190 ? -8.281 23.016 -0.101 1 98.5 190 HIS A N 1
ATOM 1410 C CA . HIS A 1 190 ? -8.516 22.062 -1.175 1 98.5 190 HIS A CA 1
ATOM 1411 C C . HIS A 1 190 ? -8.641 22.766 -2.523 1 98.5 190 HIS A C 1
ATOM 1413 O O . HIS A 1 190 ? -9.422 23.703 -2.672 1 98.5 190 HIS A O 1
ATOM 1419 N N . VAL A 1 191 ? -7.895 22.281 -3.469 1 98.75 191 VAL A N 1
ATOM 1420 C CA . VAL A 1 191 ? -7.883 22.906 -4.789 1 98.75 191 VAL A CA 1
ATOM 1421 C C . VAL A 1 191 ? -7.777 21.828 -5.867 1 98.75 191 VAL A C 1
ATOM 1423 O O . VAL A 1 191 ? -6.977 20.891 -5.742 1 98.75 191 VAL A O 1
ATOM 1426 N N . ALA A 1 192 ? -8.594 21.922 -6.879 1 98.75 192 ALA A N 1
ATOM 1427 C CA . ALA A 1 192 ? -8.547 21.094 -8.086 1 98.75 192 ALA A CA 1
ATOM 1428 C C . ALA A 1 192 ? -8.594 19.609 -7.75 1 98.75 192 ALA A C 1
ATOM 1430 O O . ALA A 1 192 ? -7.91 18.797 -8.383 1 98.75 192 ALA A O 1
ATOM 1431 N N . GLU A 1 193 ? -9.32 19.281 -6.711 1 98.25 193 GLU A N 1
ATOM 1432 C CA . GLU A 1 193 ? -9.477 17.875 -6.375 1 98.25 193 GLU A CA 1
ATOM 1433 C C . GLU A 1 193 ? -10.289 17.141 -7.438 1 98.25 193 GLU A C 1
ATOM 1435 O O . GLU A 1 193 ? -10 15.984 -7.754 1 98.25 193 GLU A O 1
ATOM 1440 N N . THR A 1 194 ? -11.305 17.828 -7.926 1 97.25 194 THR A N 1
ATOM 1441 C CA . THR A 1 194 ? -12.062 17.344 -9.07 1 97.25 194 THR A CA 1
ATOM 1442 C C . THR A 1 194 ? -11.859 18.266 -10.281 1 97.25 194 THR A C 1
ATOM 1444 O O . THR A 1 194 ? -11.406 19.391 -10.133 1 97.25 194 THR A O 1
ATOM 1447 N N . ARG A 1 195 ? -12.203 17.734 -11.406 1 96.94 195 ARG A N 1
ATOM 1448 C CA . ARG A 1 195 ? -12.102 18.516 -12.625 1 96.94 195 ARG A CA 1
ATOM 1449 C C . ARG A 1 195 ? -13.023 19.734 -12.57 1 96.94 195 ARG A C 1
ATOM 1451 O O . ARG A 1 195 ? -12.648 20.828 -13.016 1 96.94 195 ARG A O 1
ATOM 1458 N N . GLU A 1 196 ? -14.195 19.547 -12.039 1 96.25 196 GLU A N 1
ATOM 1459 C CA . GLU A 1 196 ? -15.18 20.609 -11.93 1 96.25 196 GLU A CA 1
ATOM 1460 C C . GLU A 1 196 ? -14.656 21.766 -11.078 1 96.25 196 GLU A C 1
ATOM 1462 O O . GLU A 1 196 ? -14.805 22.938 -11.438 1 96.25 196 GLU A O 1
ATOM 1467 N N . MET A 1 197 ? -14.008 21.438 -9.984 1 96.31 197 MET A N 1
ATOM 1468 C CA . MET A 1 197 ? -13.469 22.469 -9.094 1 96.31 197 MET A CA 1
ATOM 1469 C C . MET A 1 197 ? -12.391 23.281 -9.797 1 96.31 197 MET A C 1
ATOM 1471 O O . MET A 1 197 ? -12.344 24.5 -9.664 1 96.31 197 MET A O 1
ATOM 1475 N N . ARG A 1 198 ? -11.531 22.547 -10.516 1 98.06 198 ARG A N 1
ATOM 1476 C CA . ARG A 1 198 ? -10.477 23.25 -11.234 1 98.06 198 ARG A CA 1
ATOM 1477 C C . ARG A 1 198 ? -11.07 24.203 -12.273 1 98.06 198 ARG A C 1
ATOM 1479 O O . ARG A 1 198 ? -10.602 25.344 -12.422 1 98.06 198 ARG A O 1
ATOM 1486 N N . LEU A 1 199 ? -12.078 23.781 -12.992 1 97.88 199 LEU A N 1
ATOM 1487 C CA . LEU A 1 199 ? -12.719 24.562 -14.039 1 97.88 199 LEU A CA 1
ATOM 1488 C C . LEU A 1 199 ? -13.414 25.797 -13.461 1 97.88 199 LEU A C 1
ATOM 1490 O O . LEU A 1 199 ? -13.555 26.812 -14.141 1 97.88 199 LEU A O 1
ATOM 1494 N N . GLU A 1 200 ? -13.805 25.766 -12.18 1 97.88 200 GLU A N 1
ATOM 1495 C CA . GLU A 1 200 ? -14.5 26.859 -11.523 1 97.88 200 GLU A CA 1
ATOM 1496 C C . GLU A 1 200 ? -13.531 27.953 -11.078 1 97.88 200 GLU A C 1
ATOM 1498 O O . GLU A 1 200 ? -13.945 29.031 -10.641 1 97.88 200 GLU A O 1
ATOM 1503 N N . GLY A 1 201 ? -12.234 27.656 -11.172 1 98.31 201 GLY A N 1
ATOM 1504 C CA . GLY A 1 201 ? -11.25 28.688 -10.906 1 98.31 201 GLY A CA 1
ATOM 1505 C C . GLY A 1 201 ? -10.773 28.719 -9.461 1 98.31 201 GLY A C 1
ATOM 1506 O O . GLY A 1 201 ? -10.406 29.766 -8.938 1 98.31 201 GLY A O 1
ATOM 1507 N N . ASP A 1 202 ? -10.836 27.562 -8.828 1 98.5 202 ASP A N 1
ATOM 1508 C CA . ASP A 1 202 ? -10.492 27.531 -7.41 1 98.5 202 ASP A CA 1
ATOM 1509 C C . ASP A 1 202 ? -9 27.781 -7.203 1 98.5 202 ASP A C 1
ATOM 1511 O O . ASP A 1 202 ? -8.594 28.312 -6.172 1 98.5 202 ASP A O 1
ATOM 1515 N N . LEU A 1 203 ? -8.133 27.453 -8.172 1 98.81 203 LEU A N 1
ATOM 1516 C CA . LEU A 1 203 ? -6.715 27.75 -8.023 1 98.81 203 LEU A CA 1
ATOM 1517 C C . LEU A 1 203 ? -6.484 29.266 -8.031 1 98.81 203 LEU A C 1
ATOM 1519 O O . LEU A 1 203 ? -5.754 29.781 -7.184 1 98.81 203 LEU A O 1
ATOM 1523 N N . GLU A 1 204 ? -7.082 29.953 -9 1 98.56 204 GLU A N 1
ATOM 1524 C CA . GLU A 1 204 ? -6.957 31.406 -9.07 1 98.56 204 GLU A CA 1
ATOM 1525 C C . GLU A 1 204 ? -7.426 32.062 -7.77 1 98.56 204 GLU A C 1
ATOM 1527 O O . GLU A 1 204 ? -6.766 32.969 -7.25 1 98.56 204 GLU A O 1
ATOM 1532 N N . ALA A 1 205 ? -8.555 31.562 -7.258 1 98.56 205 ALA A N 1
ATOM 1533 C CA . ALA A 1 205 ? -9.07 32.094 -5.992 1 98.56 205 ALA A CA 1
ATOM 1534 C C . ALA A 1 205 ? -8.086 31.844 -4.855 1 98.56 205 ALA A C 1
ATOM 1536 O O . ALA A 1 205 ? -7.871 32.719 -4.012 1 98.56 205 ALA A O 1
ATOM 1537 N N . ALA A 1 206 ? -7.48 30.641 -4.812 1 98.75 206 ALA A N 1
ATOM 1538 C CA . ALA A 1 206 ? -6.527 30.281 -3.77 1 98.75 206 ALA A CA 1
ATOM 1539 C C . ALA A 1 206 ? -5.293 31.172 -3.816 1 98.75 206 ALA A C 1
ATOM 1541 O O . ALA A 1 206 ? -4.84 31.672 -2.781 1 98.75 206 ALA A O 1
ATOM 1542 N N . LEU A 1 207 ? -4.789 31.375 -5.012 1 98.5 207 LEU A N 1
ATOM 1543 C CA . LEU A 1 207 ? -3.602 32.188 -5.172 1 98.5 207 LEU A CA 1
ATOM 1544 C C . LEU A 1 207 ? -3.904 33.656 -4.809 1 98.5 207 LEU A C 1
ATOM 1546 O O . LEU A 1 207 ? -3.057 34.344 -4.242 1 98.5 207 LEU A O 1
ATOM 1550 N N . ASP A 1 208 ? -5.109 34.062 -5.16 1 98 208 ASP A N 1
ATOM 1551 C CA . ASP A 1 208 ? -5.527 35.438 -4.867 1 98 208 ASP A CA 1
ATOM 1552 C C . ASP A 1 208 ? -5.488 35.719 -3.365 1 98 208 ASP A C 1
ATOM 1554 O O . ASP A 1 208 ? -5.117 36.812 -2.938 1 98 208 ASP A O 1
ATOM 1558 N N . ILE A 1 209 ? -5.859 34.781 -2.539 1 97.19 209 ILE A N 1
ATOM 1559 C CA . ILE A 1 209 ? -5.941 35 -1.101 1 97.19 209 ILE A CA 1
ATOM 1560 C C . ILE A 1 209 ? -4.605 34.688 -0.444 1 97.19 209 ILE A C 1
ATOM 1562 O O . ILE A 1 209 ? -4.457 34.812 0.773 1 97.19 209 ILE A O 1
ATOM 1566 N N . GLY A 1 210 ? -3.605 34.219 -1.179 1 97.81 210 GLY A N 1
ATOM 1567 C CA . GLY A 1 210 ? -2.277 33.938 -0.65 1 97.81 210 GLY A CA 1
ATOM 1568 C C . GLY A 1 210 ? -2.182 32.625 0.082 1 97.81 210 GLY A C 1
ATOM 1569 O O . GLY A 1 210 ? -1.618 32.531 1.176 1 97.81 210 GLY A O 1
ATOM 1570 N N . VAL A 1 211 ? -2.742 31.578 -0.508 1 98.31 211 VAL A N 1
ATOM 1571 C CA . VAL A 1 211 ? -2.715 30.25 0.097 1 98.31 211 VAL A CA 1
ATOM 1572 C C . VAL A 1 211 ? -1.271 29.797 0.275 1 98.31 211 VAL A C 1
ATOM 1574 O O . VAL A 1 211 ? -0.408 30.109 -0.552 1 98.31 211 VAL A O 1
ATOM 1577 N N . ASP A 1 212 ? -1.014 29.125 1.37 1 98.75 212 ASP A N 1
ATOM 1578 C CA . ASP A 1 212 ? 0.319 28.578 1.618 1 98.75 212 ASP A CA 1
ATOM 1579 C C . ASP A 1 212 ? 0.448 27.156 1.066 1 98.75 212 ASP A C 1
ATOM 1581 O O . ASP A 1 212 ? 1.54 26.734 0.683 1 98.75 212 ASP A O 1
ATOM 1585 N N . THR A 1 213 ? -0.63 26.422 1.12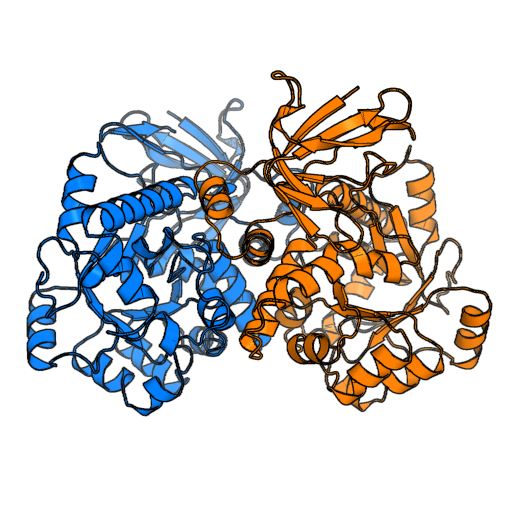9 1 98.88 213 THR A N 1
ATOM 1586 C CA . THR A 1 213 ? -0.625 25.016 0.785 1 98.88 213 THR A CA 1
ATOM 1587 C C . THR A 1 213 ? -1.896 24.625 0.027 1 98.88 213 THR A C 1
ATOM 1589 O O . THR A 1 213 ? -2.998 25.016 0.422 1 98.88 213 THR A O 1
ATOM 1592 N N . VAL A 1 214 ? -1.731 23.984 -1.051 1 98.88 214 VAL A N 1
ATOM 1593 C CA . VAL A 1 214 ? -2.818 23.406 -1.832 1 98.88 214 VAL A CA 1
ATOM 1594 C C . VAL A 1 214 ? -2.943 21.906 -1.521 1 98.88 214 VAL A C 1
ATOM 1596 O O . VAL A 1 214 ? -1.946 21.188 -1.525 1 98.88 214 VAL A O 1
ATOM 1599 N N . ILE A 1 215 ? -4.168 21.5 -1.217 1 98.88 215 ILE A N 1
ATOM 1600 C CA . ILE A 1 215 ? -4.445 20.109 -0.904 1 98.88 215 ILE A CA 1
ATOM 1601 C C . ILE A 1 215 ? -4.996 19.406 -2.141 1 98.88 215 ILE A C 1
ATOM 1603 O O . ILE A 1 215 ? -5.883 19.922 -2.82 1 98.88 215 ILE A O 1
ATOM 1607 N N . HIS A 1 216 ? -4.523 18.156 -2.441 1 98.81 216 HIS A N 1
ATOM 1608 C CA . HIS A 1 216 ? -4.895 17.234 -3.51 1 98.81 216 HIS A CA 1
ATOM 1609 C C . HIS A 1 216 ? -4.246 17.641 -4.832 1 98.81 216 HIS A C 1
ATOM 1611 O O . HIS A 1 216 ? -3.279 17.016 -5.27 1 98.81 216 HIS A O 1
ATOM 1617 N N . GLY A 1 217 ? -4.773 18.781 -5.438 1 98.81 217 GLY A N 1
ATOM 1618 C CA . GLY A 1 217 ? -4.242 19.25 -6.711 1 98.81 217 GLY A CA 1
ATOM 1619 C C . GLY A 1 217 ? -4.344 18.203 -7.809 1 98.81 217 GLY A C 1
ATOM 1620 O O . GLY A 1 217 ? -3.506 18.172 -8.711 1 98.81 217 GLY A O 1
ATOM 1621 N N . THR A 1 218 ? -5.293 17.344 -7.816 1 98.81 218 THR A N 1
ATOM 1622 C CA . THR A 1 218 ? -5.445 16.156 -8.664 1 98.81 218 THR A CA 1
ATOM 1623 C C . THR A 1 218 ? -5.543 16.562 -10.133 1 98.81 218 THR A C 1
ATOM 1625 O O . THR A 1 218 ? -5.055 15.836 -11.008 1 98.81 218 THR A O 1
ATOM 1628 N N . HIS A 1 219 ? -6.129 17.719 -10.383 1 98.81 219 HIS A N 1
ATOM 1629 C CA . HIS A 1 219 ? -6.383 18.109 -11.766 1 98.81 219 HIS A CA 1
ATOM 1630 C C . HIS A 1 219 ? -5.609 19.375 -12.133 1 98.81 219 HIS A C 1
ATOM 1632 O O . HIS A 1 219 ? -6.043 20.141 -13 1 98.81 219 HIS A O 1
ATOM 1638 N N . LEU A 1 220 ? -4.531 19.578 -11.484 1 98.88 220 LEU A N 1
ATOM 1639 C CA . LEU A 1 220 ? -3.654 20.688 -11.852 1 98.88 220 LEU A CA 1
ATOM 1640 C C . LEU A 1 220 ? -2.844 20.344 -13.102 1 98.88 220 LEU A C 1
ATOM 1642 O O . LEU A 1 220 ? -2.381 19.203 -13.258 1 98.88 220 LEU A O 1
ATOM 1646 N N . SER A 1 221 ? -2.666 21.328 -13.945 1 98.75 221 SER A N 1
ATOM 1647 C CA . SER A 1 221 ? -1.817 21.203 -15.125 1 98.75 221 SER A CA 1
ATOM 1648 C C . SER A 1 221 ? -0.364 21.531 -14.797 1 98.75 221 SER A C 1
ATOM 1650 O O . SER A 1 221 ? -0.054 21.953 -13.688 1 98.75 221 SER A O 1
ATOM 1652 N N . ARG A 1 222 ? 0.496 21.297 -15.75 1 98.69 222 ARG A N 1
ATOM 1653 C CA . ARG A 1 222 ? 1.896 21.688 -15.594 1 98.69 222 ARG A CA 1
ATOM 1654 C C . ARG A 1 222 ? 2.027 23.172 -15.305 1 98.69 222 ARG A C 1
ATOM 1656 O O . ARG A 1 222 ? 2.816 23.578 -14.453 1 98.69 222 ARG A O 1
ATOM 1663 N N . GLU A 1 223 ? 1.252 23.938 -16.078 1 98.69 223 GLU A N 1
ATOM 1664 C CA . GLU A 1 223 ? 1.281 25.391 -15.883 1 98.69 223 GLU A CA 1
ATOM 1665 C C . GLU A 1 223 ? 0.827 25.766 -14.477 1 98.69 223 GLU A C 1
ATOM 1667 O O . GLU A 1 223 ? 1.394 26.672 -13.859 1 98.69 223 GLU A O 1
ATOM 1672 N N . ASP A 1 224 ? -0.189 25.094 -14 1 98.88 224 ASP A N 1
ATOM 1673 C CA . ASP A 1 224 ? -0.66 25.328 -12.633 1 98.88 224 ASP A CA 1
ATOM 1674 C C . ASP A 1 224 ? 0.438 25.047 -11.617 1 98.88 224 ASP A C 1
ATOM 1676 O O . ASP A 1 224 ? 0.625 25.797 -10.664 1 98.88 224 ASP A O 1
ATOM 1680 N N . LEU A 1 225 ? 1.157 24 -11.812 1 98.94 225 LEU A N 1
ATOM 1681 C CA . LEU A 1 225 ? 2.229 23.594 -10.906 1 98.94 225 LEU A CA 1
ATOM 1682 C C . LEU A 1 225 ? 3.367 24.609 -10.922 1 98.94 225 LEU A C 1
ATOM 1684 O O . LEU A 1 225 ? 3.969 24.891 -9.883 1 98.94 225 LEU A O 1
ATOM 1688 N N . GLU A 1 226 ? 3.676 25.078 -12.094 1 98.81 226 GLU A N 1
ATOM 1689 C CA . GLU A 1 226 ? 4.68 26.141 -12.203 1 98.81 226 GLU A CA 1
ATOM 1690 C C . GLU A 1 226 ? 4.277 27.375 -11.391 1 98.81 226 GLU A C 1
ATOM 1692 O O . GLU A 1 226 ? 5.113 27.984 -10.742 1 98.81 226 GLU A O 1
ATOM 1697 N N . LEU A 1 227 ? 2.982 27.688 -11.445 1 98.69 227 LEU A N 1
ATOM 1698 C CA . LEU A 1 227 ? 2.471 28.797 -10.656 1 98.69 227 LEU A CA 1
ATOM 1699 C C . LEU A 1 227 ? 2.67 28.547 -9.164 1 98.69 227 LEU A C 1
ATOM 1701 O O . LEU A 1 227 ? 3.053 29.453 -8.422 1 98.69 227 LEU A O 1
ATOM 1705 N N . LEU A 1 228 ? 2.377 27.312 -8.734 1 98.88 228 LEU A N 1
ATOM 1706 C CA . LEU A 1 228 ? 2.584 26.984 -7.328 1 98.88 228 LEU A CA 1
ATOM 1707 C C . LEU A 1 228 ? 4.043 27.188 -6.93 1 98.88 228 LEU A C 1
ATOM 1709 O O . LEU A 1 228 ? 4.328 27.766 -5.879 1 98.88 228 LEU A O 1
ATOM 1713 N N . ARG A 1 229 ? 4.934 26.672 -7.746 1 98.69 229 ARG A N 1
ATOM 1714 C CA . ARG A 1 229 ? 6.359 26.797 -7.473 1 98.69 229 ARG A CA 1
ATOM 1715 C C . ARG A 1 229 ? 6.77 28.266 -7.371 1 98.69 229 ARG A C 1
ATOM 1717 O O . ARG A 1 229 ? 7.484 28.656 -6.445 1 98.69 229 ARG A O 1
ATOM 1724 N N . GLU A 1 230 ? 6.316 29.062 -8.328 1 98.25 230 GLU A N 1
ATOM 1725 C CA . GLU A 1 230 ? 6.664 30.469 -8.383 1 98.25 230 GLU A CA 1
ATOM 1726 C C . GLU A 1 230 ? 6.176 31.203 -7.141 1 98.25 230 GLU A C 1
ATOM 1728 O O . GLU A 1 230 ? 6.824 32.156 -6.672 1 98.25 230 GLU A O 1
ATOM 1733 N N . HIS A 1 231 ? 5.055 30.828 -6.613 1 98.12 231 HIS A N 1
ATOM 1734 C CA . HIS A 1 231 ? 4.461 31.5 -5.465 1 98.12 231 HIS A CA 1
ATOM 1735 C C . HIS A 1 231 ? 4.906 30.859 -4.156 1 98.12 231 HIS A C 1
ATOM 1737 O O . HIS A 1 231 ? 4.477 31.281 -3.078 1 98.12 231 HIS A O 1
ATOM 1743 N N . GLY A 1 232 ? 5.691 29.75 -4.223 1 98.12 232 GLY A N 1
ATOM 1744 C CA . GLY A 1 232 ? 6.172 29.078 -3.023 1 98.12 232 GLY A CA 1
ATOM 1745 C C . GLY A 1 232 ? 5.094 28.297 -2.305 1 98.12 232 GLY A C 1
ATOM 1746 O O . GLY A 1 232 ? 5.145 28.141 -1.083 1 98.12 232 GLY A O 1
ATOM 1747 N N . VAL A 1 233 ? 4.055 27.875 -3.045 1 98.81 233 VAL A N 1
ATOM 1748 C CA . VAL A 1 233 ? 2.943 27.109 -2.482 1 98.81 233 VAL A CA 1
ATOM 1749 C C . VAL A 1 233 ? 3.287 25.625 -2.477 1 98.81 233 VAL A C 1
ATOM 1751 O O . VAL A 1 233 ? 3.729 25.078 -3.49 1 98.81 233 VAL A O 1
ATOM 1754 N N . THR A 1 234 ? 3.129 24.969 -1.326 1 98.88 234 THR A N 1
ATOM 1755 C CA . THR A 1 234 ? 3.346 23.531 -1.226 1 98.88 234 THR A CA 1
ATOM 1756 C C . THR A 1 234 ? 2.117 22.766 -1.708 1 98.88 234 THR A C 1
ATOM 1758 O O . THR A 1 234 ? 0.982 23.172 -1.449 1 98.88 234 THR A O 1
ATOM 1761 N N . LEU A 1 235 ? 2.322 21.719 -2.439 1 98.94 235 LEU A N 1
ATOM 1762 C CA . LEU A 1 235 ? 1.255 20.828 -2.896 1 98.94 235 LEU A CA 1
ATOM 1763 C C . LEU A 1 235 ? 1.19 19.578 -2.041 1 98.94 235 LEU A C 1
ATOM 1765 O O . LEU A 1 235 ? 2.115 18.75 -2.061 1 98.94 235 LEU A O 1
ATOM 1769 N N . VAL A 1 236 ? 0.143 19.375 -1.281 1 98.94 236 VAL A N 1
ATOM 1770 C CA . VAL A 1 236 ? -0.052 18.188 -0.47 1 98.94 236 VAL A CA 1
ATOM 1771 C C . VAL A 1 236 ? -0.873 17.156 -1.251 1 98.94 236 VAL A C 1
ATOM 1773 O O . VAL A 1 236 ? -2.006 17.438 -1.648 1 98.94 236 VAL A O 1
ATOM 1776 N N . LEU A 1 237 ? -0.32 16.031 -1.45 1 98.94 237 LEU A N 1
ATOM 1777 C CA . LEU A 1 237 ? -0.935 14.969 -2.24 1 98.94 237 LEU A CA 1
ATOM 1778 C C . LEU A 1 237 ? -1.589 13.93 -1.336 1 98.94 237 LEU A C 1
ATOM 1780 O O . LEU A 1 237 ? -1.056 13.594 -0.274 1 98.94 237 LEU A O 1
ATOM 1784 N N . SER A 1 238 ? -2.715 13.406 -1.761 1 98.88 238 SER A N 1
ATOM 1785 C CA . SER A 1 238 ? -3.42 12.297 -1.136 1 98.88 238 SER A CA 1
ATOM 1786 C C . SER A 1 238 ? -3.879 11.273 -2.176 1 98.88 238 SER A C 1
ATOM 1788 O O . SER A 1 238 ? -5.074 11.016 -2.309 1 98.88 238 SER A O 1
ATOM 1790 N N . PRO A 1 239 ? -2.906 10.656 -2.82 1 98.88 239 PRO A N 1
ATOM 1791 C CA . PRO A 1 239 ? -3.256 9.82 -3.969 1 98.88 239 PRO A CA 1
ATOM 1792 C C . PRO A 1 239 ? -4.191 8.672 -3.598 1 98.88 239 PRO A C 1
ATOM 1794 O O . PRO A 1 239 ? -5.086 8.32 -4.375 1 98.88 239 PRO A O 1
ATOM 1797 N N . ARG A 1 240 ? -4.059 7.988 -2.455 1 98.75 240 ARG A N 1
ATOM 1798 C CA . ARG A 1 240 ? -4.934 6.883 -2.076 1 98.75 240 ARG A CA 1
ATOM 1799 C C . ARG A 1 240 ? -6.375 7.359 -1.9 1 98.75 240 ARG A C 1
ATOM 1801 O O . ARG A 1 240 ? -7.312 6.699 -2.35 1 98.75 240 ARG A O 1
ATOM 1808 N N . SER A 1 241 ? -6.512 8.5 -1.247 1 98.62 241 SER A N 1
ATOM 1809 C CA . SER A 1 241 ? -7.844 9.07 -1.075 1 98.62 241 SER A CA 1
ATOM 1810 C C . SER A 1 241 ? -8.477 9.406 -2.42 1 98.62 241 SER A C 1
ATOM 1812 O O . SER A 1 241 ? -9.648 9.086 -2.66 1 98.62 241 SER A O 1
ATOM 1814 N N . ASN A 1 242 ? -7.715 10.078 -3.289 1 98.69 242 ASN A N 1
ATOM 1815 C CA . ASN A 1 242 ? -8.234 10.484 -4.59 1 98.69 242 ASN A CA 1
ATOM 1816 C C . ASN A 1 242 ? -8.625 9.273 -5.438 1 98.69 242 ASN A C 1
ATOM 1818 O O . ASN A 1 242 ? -9.633 9.305 -6.141 1 98.69 242 ASN A O 1
ATOM 1822 N N . MET A 1 243 ? -7.84 8.203 -5.344 1 98.75 243 MET A N 1
ATOM 1823 C CA . MET A 1 243 ? -8.188 6.965 -6.035 1 98.75 243 MET A CA 1
ATOM 1824 C C . MET A 1 243 ? -9.453 6.344 -5.438 1 98.75 243 MET A C 1
ATOM 1826 O O . MET A 1 243 ? -10.359 5.953 -6.168 1 98.75 243 MET A O 1
ATOM 1830 N N . TRP A 1 244 ? -9.523 6.246 -4.117 1 98.5 244 TRP A N 1
ATOM 1831 C CA . TRP A 1 244 ? -10.656 5.621 -3.436 1 98.5 244 TRP A CA 1
ATOM 1832 C C . TRP A 1 244 ? -11.961 6.328 -3.787 1 98.5 244 TRP A C 1
ATOM 1834 O O . TRP A 1 244 ? -12.992 5.676 -3.988 1 98.5 244 TRP A O 1
ATOM 1844 N N . HIS A 1 245 ? -11.859 7.641 -3.949 1 97.94 245 HIS A N 1
ATOM 1845 C CA . HIS A 1 245 ? -13.062 8.406 -4.258 1 97.94 245 HIS A CA 1
ATOM 1846 C C . HIS A 1 245 ? -13.297 8.477 -5.762 1 97.94 245 HIS A C 1
ATOM 1848 O O . HIS A 1 245 ? -14.336 8.977 -6.207 1 97.94 245 HIS A O 1
ATOM 1854 N N . GLY A 1 246 ? -12.344 8.016 -6.527 1 97.94 246 GLY A N 1
ATOM 1855 C CA . GLY A 1 246 ? -12.5 7.961 -7.973 1 97.94 246 GLY A CA 1
ATOM 1856 C C . GLY A 1 246 ? -12.461 9.328 -8.625 1 97.94 246 GLY A C 1
ATOM 1857 O O . GLY A 1 246 ? -13.211 9.594 -9.57 1 97.94 246 GLY A O 1
ATOM 1858 N N . VAL A 1 247 ? -11.57 10.211 -8.102 1 97.88 247 VAL A N 1
ATOM 1859 C CA . VAL A 1 247 ? -11.602 11.578 -8.625 1 97.88 247 VAL A CA 1
ATOM 1860 C C . VAL A 1 247 ? -10.359 11.836 -9.469 1 97.88 247 VAL A C 1
ATOM 1862 O O . VAL A 1 247 ? -10.109 12.977 -9.875 1 97.88 247 VAL A O 1
ATOM 1865 N N . GLY A 1 248 ? -9.531 10.82 -9.711 1 98.19 248 GLY A N 1
ATOM 1866 C CA . GLY A 1 248 ? -8.383 10.961 -10.586 1 98.19 248 GLY A CA 1
ATOM 1867 C C . GLY A 1 248 ? -7.059 10.727 -9.875 1 98.19 248 GLY A C 1
ATOM 1868 O O . GLY A 1 248 ? -7.039 10.336 -8.703 1 98.19 248 GLY A O 1
ATOM 1869 N N . LEU A 1 249 ? -5.957 10.805 -10.617 1 98.75 249 LEU A N 1
ATOM 1870 C CA . LEU A 1 249 ? -4.594 10.711 -10.102 1 98.75 249 LEU A CA 1
ATOM 1871 C C . LEU A 1 249 ? -3.932 12.086 -10.078 1 98.75 249 LEU A C 1
ATOM 1873 O O . LEU A 1 249 ? -4.02 12.836 -11.055 1 98.75 249 LEU A O 1
ATOM 1877 N N . PRO A 1 250 ? -3.328 12.445 -8.961 1 98.81 250 PRO A N 1
ATOM 1878 C CA . PRO A 1 250 ? -2.576 13.695 -8.984 1 98.81 250 PRO A CA 1
ATOM 1879 C C . PRO A 1 250 ? -1.422 13.68 -9.984 1 98.81 250 PRO A C 1
ATOM 1881 O O . PRO A 1 250 ? -0.914 12.609 -10.32 1 98.81 250 PRO A O 1
ATOM 1884 N N . PRO A 1 251 ? -1.006 14.836 -10.453 1 98.88 251 PRO A N 1
ATOM 1885 C CA . PRO A 1 251 ? 0.061 14.938 -11.453 1 98.88 251 PRO A CA 1
ATOM 1886 C C . PRO A 1 251 ? 1.456 14.883 -10.836 1 98.88 251 PRO A C 1
ATOM 1888 O O . PRO A 1 251 ? 2.221 15.844 -10.938 1 98.88 251 PRO A O 1
ATOM 1891 N N . VAL A 1 252 ? 1.849 13.766 -10.312 1 98.94 252 VAL A N 1
ATOM 1892 C CA . VAL A 1 252 ? 3.08 13.617 -9.539 1 98.94 252 VAL A CA 1
ATOM 1893 C C . VAL A 1 252 ? 4.285 13.773 -10.469 1 98.94 252 VAL A C 1
ATOM 1895 O O . VAL A 1 252 ? 5.289 14.391 -10.094 1 98.94 252 VAL A O 1
ATOM 1898 N N . ALA A 1 253 ? 4.18 13.18 -11.672 1 98.94 253 ALA A N 1
ATOM 1899 C CA . ALA A 1 253 ? 5.289 13.266 -12.617 1 98.94 253 ALA A CA 1
ATOM 1900 C C . ALA A 1 253 ? 5.594 14.719 -12.977 1 98.94 253 ALA A C 1
ATOM 1902 O O . ALA A 1 253 ? 6.75 15.148 -12.938 1 98.94 253 ALA A O 1
ATOM 1903 N N . GLU A 1 254 ? 4.555 15.453 -13.297 1 98.88 254 GLU A N 1
ATOM 1904 C CA . GLU A 1 254 ? 4.75 16.844 -13.664 1 98.88 254 GLU A CA 1
ATOM 1905 C C . GLU A 1 254 ? 5.227 17.672 -12.461 1 98.88 254 GLU A C 1
ATOM 1907 O O . GLU A 1 254 ? 6.02 18.594 -12.617 1 98.88 254 GLU A O 1
ATOM 1912 N N . ALA A 1 255 ? 4.703 17.375 -11.266 1 98.94 255 ALA A N 1
ATOM 1913 C CA . ALA A 1 255 ? 5.195 18.047 -10.062 1 98.94 255 ALA A CA 1
ATOM 1914 C C . ALA A 1 255 ? 6.699 17.828 -9.898 1 98.94 255 ALA A C 1
ATOM 1916 O O . ALA A 1 255 ? 7.43 18.766 -9.578 1 98.94 255 ALA A O 1
ATOM 1917 N N . TYR A 1 256 ? 7.164 16.609 -10.125 1 98.94 256 TYR A N 1
ATOM 1918 C CA . TYR A 1 256 ? 8.578 16.266 -10.031 1 98.94 256 TYR A CA 1
ATOM 1919 C C . TYR A 1 256 ? 9.391 17.047 -11.062 1 98.94 256 TYR A C 1
ATOM 1921 O O . TYR A 1 256 ? 10.422 17.641 -10.734 1 98.94 256 TYR A O 1
ATOM 1929 N N . ARG A 1 257 ? 8.875 17.078 -12.305 1 98.75 257 ARG A N 1
ATOM 1930 C CA . ARG A 1 257 ? 9.586 17.734 -13.398 1 98.75 257 ARG A CA 1
ATOM 1931 C C . ARG A 1 257 ? 9.672 19.25 -13.156 1 98.75 257 ARG A C 1
ATOM 1933 O O . ARG A 1 257 ? 10.703 19.859 -13.438 1 98.75 257 ARG A O 1
ATOM 1940 N N . VAL A 1 258 ? 8.609 19.828 -12.633 1 98.56 258 VAL A N 1
ATOM 1941 C CA . VAL A 1 258 ? 8.523 21.266 -12.367 1 98.56 258 VAL A CA 1
ATOM 1942 C C . VAL A 1 258 ? 9.344 21.609 -11.125 1 98.56 258 VAL A C 1
ATOM 1944 O O . VAL A 1 258 ? 9.906 22.703 -11.031 1 98.56 258 VAL A O 1
ATOM 1947 N N . GLY A 1 259 ? 9.375 20.688 -10.195 1 98.56 259 GLY A N 1
ATOM 1948 C CA . GLY A 1 259 ? 10.125 20.891 -8.969 1 98.56 259 GLY A CA 1
ATOM 1949 C C . GLY A 1 259 ? 9.328 21.594 -7.891 1 98.56 259 GLY A C 1
ATOM 1950 O O . GLY A 1 259 ? 9.891 22.312 -7.059 1 98.56 259 GLY A O 1
ATOM 1951 N N . VAL A 1 260 ? 8.078 21.531 -7.977 1 98.69 260 VAL A N 1
ATOM 1952 C CA . VAL A 1 260 ? 7.254 22.094 -6.91 1 98.69 260 VAL A CA 1
ATOM 1953 C C . VAL A 1 260 ? 7.402 21.25 -5.645 1 98.69 260 VAL A C 1
ATOM 1955 O O . VAL A 1 260 ? 7.523 20.031 -5.719 1 98.69 260 VAL A O 1
ATOM 1958 N N . LYS A 1 261 ? 7.426 21.891 -4.445 1 98.81 261 LYS A N 1
ATOM 1959 C CA . LYS A 1 261 ? 7.465 21.141 -3.188 1 98.81 261 LYS A CA 1
ATOM 1960 C C . LYS A 1 261 ? 6.16 20.391 -2.953 1 98.81 261 LYS A C 1
ATOM 1962 O O . LYS A 1 261 ? 5.078 20.969 -3.033 1 98.81 261 LYS A O 1
ATOM 1967 N N . ILE A 1 262 ? 6.32 19.125 -2.752 1 98.94 262 ILE A N 1
ATOM 1968 C CA . ILE A 1 262 ? 5.148 18.312 -2.447 1 98.94 262 ILE A CA 1
ATOM 1969 C C . ILE A 1 262 ? 5.207 17.844 -0.995 1 98.94 262 ILE A C 1
ATOM 1971 O O . ILE A 1 262 ? 6.254 17.922 -0.353 1 98.94 262 ILE A O 1
ATOM 1975 N N . ALA A 1 263 ? 4.098 17.406 -0.487 1 98.94 263 ALA A N 1
ATOM 1976 C CA . ALA A 1 263 ? 3.924 16.734 0.798 1 98.94 263 ALA A CA 1
ATOM 1977 C C . ALA A 1 263 ? 2.779 15.727 0.74 1 98.94 263 ALA A C 1
ATOM 1979 O O . ALA A 1 263 ? 2.201 15.492 -0.324 1 98.94 263 ALA A O 1
ATOM 1980 N N . PHE A 1 264 ? 2.529 15.062 1.906 1 98.94 264 PHE A N 1
ATOM 1981 C CA . PHE A 1 264 ? 1.536 14 1.875 1 98.94 264 PHE A CA 1
ATOM 1982 C C . PHE A 1 264 ? 0.559 14.133 3.037 1 98.94 264 PHE A C 1
ATOM 1984 O O . PHE A 1 264 ? 0.949 14.516 4.141 1 98.94 264 PHE A O 1
ATOM 1991 N N . GLY A 1 265 ? -0.646 13.883 2.779 1 98.94 265 GLY A N 1
ATOM 1992 C CA . GLY A 1 265 ? -1.713 13.789 3.762 1 98.94 265 GLY A CA 1
ATOM 1993 C C . GLY A 1 265 ? -2.639 12.609 3.527 1 98.94 265 GLY A C 1
ATOM 1994 O O . GLY A 1 265 ? -2.947 12.281 2.381 1 98.94 265 GLY A O 1
ATOM 199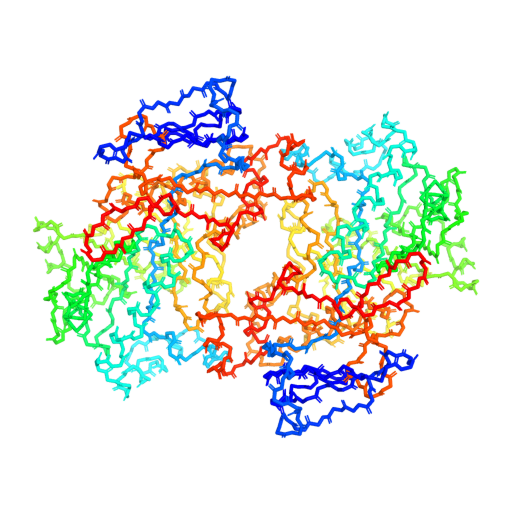5 N N . THR A 1 266 ? -3.135 12.055 4.578 1 98.81 266 THR A N 1
ATOM 1996 C CA . THR A 1 266 ? -3.941 10.844 4.445 1 98.81 266 THR A CA 1
ATOM 1997 C C . THR A 1 266 ? -5.418 11.195 4.273 1 98.81 266 THR A C 1
ATOM 1999 O O . THR A 1 266 ? -6.23 10.328 3.947 1 98.81 266 THR A O 1
ATOM 2002 N N . ASP A 1 267 ? -5.758 12.477 4.469 1 98.69 267 ASP A N 1
ATOM 2003 C CA . ASP A 1 267 ? -7.105 12.969 4.223 1 98.69 267 ASP A CA 1
ATOM 2004 C C . ASP A 1 267 ? -8.094 12.391 5.23 1 98.69 267 ASP A C 1
ATOM 2006 O O . ASP A 1 267 ? -7.836 12.398 6.438 1 98.69 267 ASP A O 1
ATOM 2010 N N . ASN A 1 268 ? -9.305 12.016 4.84 1 98.44 268 ASN A N 1
ATOM 2011 C CA . ASN A 1 268 ? -10.359 11.586 5.746 1 98.44 268 ASN A CA 1
ATOM 2012 C C . ASN A 1 268 ? -10.031 10.242 6.391 1 98.44 268 ASN A C 1
ATOM 2014 O O . ASN A 1 268 ? -9.859 9.242 5.695 1 98.44 268 ASN A O 1
ATOM 2018 N N . ALA A 1 269 ? -10.102 10.188 7.695 1 98.25 269 ALA A N 1
ATOM 2019 C CA . ALA A 1 269 ? -9.75 8.992 8.461 1 98.25 269 ALA A CA 1
ATOM 2020 C C . ALA A 1 269 ? -10.844 7.934 8.352 1 98.25 269 ALA A C 1
ATOM 2022 O O . ALA A 1 269 ? -10.617 6.762 8.672 1 98.25 269 ALA A O 1
ATOM 2023 N N . ALA A 1 270 ? -12 8.273 7.898 1 98 270 ALA A N 1
ATOM 2024 C CA . ALA A 1 270 ? -13.086 7.312 7.73 1 98 270 ALA A CA 1
ATOM 2025 C C . ALA A 1 270 ? -12.797 6.355 6.578 1 98 270 ALA A C 1
ATOM 2027 O O . ALA A 1 270 ? -13.25 5.207 6.59 1 98 270 ALA A O 1
ATOM 2028 N N . TRP A 1 271 ? -12.008 6.84 5.629 1 97.81 271 TRP A N 1
ATOM 2029 C CA . TRP A 1 271 ? -11.898 6.035 4.418 1 97.81 271 TRP A CA 1
ATOM 2030 C C . TRP A 1 271 ? -10.438 5.723 4.105 1 97.81 271 TRP A C 1
ATOM 2032 O O . TRP A 1 271 ? -10.148 4.887 3.248 1 97.81 271 TRP A O 1
ATOM 2042 N N . ASN A 1 272 ? -9.5 6.359 4.812 1 97.81 272 ASN A N 1
ATOM 2043 C CA . ASN A 1 272 ? -8.086 6.156 4.523 1 97.81 272 ASN A CA 1
ATOM 2044 C C . ASN A 1 272 ? -7.297 5.824 5.789 1 97.81 272 ASN A C 1
ATOM 2046 O O . ASN A 1 272 ? -7.559 6.387 6.855 1 97.81 272 ASN A O 1
ATOM 2050 N N . MET A 1 273 ? -6.352 4.93 5.664 1 97.75 273 MET A N 1
ATOM 2051 C CA . MET A 1 273 ? -5.434 4.637 6.758 1 97.75 273 MET A CA 1
ATOM 2052 C C . MET A 1 273 ? -4.496 5.812 7.008 1 97.75 273 MET A C 1
ATOM 2054 O O . MET A 1 273 ? -4.258 6.625 6.113 1 97.75 273 MET A O 1
ATOM 2058 N N . LEU A 1 274 ? -3.869 5.895 8.117 1 98.25 274 LEU A N 1
ATOM 2059 C CA . LEU A 1 274 ? -3.293 7.129 8.641 1 98.25 274 LEU A CA 1
ATOM 2060 C C . LEU A 1 274 ? -1.805 7.215 8.32 1 98.25 274 LEU A C 1
ATOM 2062 O O . LEU A 1 274 ? -1.157 8.219 8.617 1 98.25 274 LEU A O 1
ATOM 2066 N N . ASP A 1 275 ? -1.222 6.184 7.672 1 98.12 275 ASP A N 1
ATOM 2067 C CA . ASP A 1 275 ? 0.228 6.133 7.512 1 98.12 275 ASP A CA 1
ATOM 2068 C C . ASP A 1 275 ? 0.673 6.934 6.289 1 98.12 275 ASP A C 1
ATOM 2070 O O . ASP A 1 275 ? 0.439 6.52 5.152 1 98.12 275 ASP A O 1
ATOM 2074 N N . PRO A 1 276 ? 1.431 8.016 6.473 1 98.69 276 PRO A N 1
ATOM 2075 C CA . PRO A 1 276 ? 1.837 8.828 5.32 1 98.69 276 PRO A CA 1
ATOM 2076 C C . PRO A 1 276 ? 2.844 8.109 4.422 1 98.69 276 PRO A C 1
ATOM 2078 O O . PRO A 1 276 ? 3.035 8.5 3.268 1 98.69 276 PRO A O 1
ATOM 2081 N N . TRP A 1 277 ? 3.533 7.102 4.938 1 98.75 277 TRP A N 1
ATOM 2082 C CA . TRP A 1 277 ? 4.414 6.301 4.094 1 98.75 277 TRP A CA 1
ATOM 2083 C C . TRP A 1 277 ? 3.633 5.652 2.959 1 98.75 277 TRP A C 1
ATOM 2085 O O . TRP A 1 277 ? 4.152 5.488 1.852 1 98.75 277 TRP A O 1
ATOM 2095 N N . ASP A 1 278 ? 2.377 5.273 3.248 1 98.62 278 ASP A N 1
ATOM 2096 C CA . ASP A 1 278 ? 1.531 4.688 2.213 1 98.62 278 ASP A CA 1
ATOM 2097 C C . ASP A 1 278 ? 1.225 5.699 1.113 1 98.62 278 ASP A C 1
ATOM 2099 O O . ASP A 1 278 ? 1.153 5.34 -0.065 1 98.62 278 ASP A O 1
ATOM 2103 N N . GLU A 1 279 ? 1.035 6.945 1.494 1 98.81 279 GLU A N 1
ATOM 2104 C CA . GLU A 1 279 ? 0.799 7.992 0.502 1 98.81 279 GLU A CA 1
ATOM 2105 C C . GLU A 1 279 ? 2.025 8.203 -0.381 1 98.81 279 GLU A C 1
ATOM 2107 O O . GLU A 1 279 ? 1.901 8.344 -1.6 1 98.81 279 GLU A O 1
ATOM 2112 N N . ALA A 1 280 ? 3.17 8.25 0.266 1 98.88 280 ALA A N 1
ATOM 2113 C CA . ALA A 1 280 ? 4.422 8.445 -0.465 1 98.88 280 ALA A CA 1
ATOM 2114 C C . ALA A 1 280 ? 4.664 7.309 -1.45 1 98.88 280 ALA A C 1
ATOM 2116 O O . ALA A 1 280 ? 5.027 7.543 -2.604 1 98.88 280 ALA A O 1
ATOM 2117 N N . ARG A 1 281 ? 4.453 6.102 -0.988 1 98.81 281 ARG A N 1
ATOM 2118 C CA . ARG A 1 281 ? 4.617 4.934 -1.845 1 98.81 281 ARG A CA 1
ATOM 2119 C C . ARG A 1 281 ? 3.65 4.977 -3.023 1 98.81 281 ARG A C 1
ATOM 2121 O O . ARG A 1 281 ? 4.035 4.691 -4.16 1 98.81 281 ARG A O 1
ATOM 2128 N N . GLN A 1 282 ? 2.414 5.32 -2.732 1 98.88 282 GLN A N 1
ATOM 2129 C CA . GLN A 1 282 ? 1.424 5.43 -3.797 1 98.88 282 GLN A CA 1
ATOM 2130 C C . GLN A 1 282 ? 1.807 6.52 -4.797 1 98.88 282 GLN A C 1
ATOM 2132 O O . GLN A 1 282 ? 1.629 6.352 -6.004 1 98.88 282 GLN A O 1
ATOM 2137 N N . ALA A 1 283 ? 2.326 7.629 -4.301 1 98.94 283 ALA A N 1
ATOM 2138 C CA . ALA A 1 283 ? 2.76 8.711 -5.18 1 98.94 283 ALA A CA 1
ATOM 2139 C C . ALA A 1 283 ? 3.908 8.258 -6.078 1 98.94 283 ALA A C 1
ATOM 2141 O O . ALA A 1 283 ? 3.969 8.633 -7.254 1 98.94 283 ALA A O 1
ATOM 2142 N N . MET A 1 284 ? 4.809 7.492 -5.512 1 98.88 284 MET A N 1
ATOM 2143 C CA . MET A 1 284 ? 5.895 6.926 -6.305 1 98.88 284 MET A CA 1
ATOM 2144 C C . MET A 1 284 ? 5.348 6.094 -7.461 1 98.88 284 MET A C 1
ATOM 2146 O O . MET A 1 284 ? 5.77 6.258 -8.609 1 98.88 284 MET A O 1
ATOM 2150 N N . LEU A 1 285 ? 4.375 5.258 -7.191 1 98.88 285 LEU A N 1
ATOM 2151 C CA . LEU A 1 285 ? 3.783 4.414 -8.219 1 98.88 285 LEU A CA 1
ATOM 2152 C C . LEU A 1 285 ? 3.062 5.254 -9.266 1 98.88 285 LEU A C 1
ATOM 2154 O O . LEU A 1 285 ? 3.135 4.965 -10.461 1 98.88 285 LEU A O 1
ATOM 2158 N N . VAL A 1 286 ? 2.404 6.285 -8.781 1 98.94 286 VAL A N 1
ATOM 2159 C CA . VAL A 1 286 ? 1.696 7.172 -9.695 1 98.94 286 VAL A CA 1
ATOM 2160 C C . VAL A 1 286 ? 2.697 7.863 -10.625 1 98.94 286 VAL A C 1
ATOM 2162 O O . VAL A 1 286 ? 2.479 7.938 -11.836 1 98.94 286 VAL A O 1
ATOM 2165 N N . ALA A 1 287 ? 3.791 8.352 -10.078 1 98.94 287 ALA A N 1
ATOM 2166 C CA . ALA A 1 287 ? 4.812 9.008 -10.891 1 98.94 287 ALA A CA 1
ATOM 2167 C C . ALA A 1 287 ? 5.383 8.055 -11.938 1 98.94 287 ALA A C 1
ATOM 2169 O O . ALA A 1 287 ? 5.574 8.445 -13.094 1 98.94 287 ALA A O 1
ATOM 2170 N N . ARG A 1 288 ? 5.641 6.844 -11.523 1 98.81 288 ARG A N 1
ATOM 2171 C CA . ARG A 1 288 ? 6.172 5.832 -12.43 1 98.81 288 ARG A CA 1
ATOM 2172 C C . ARG A 1 288 ? 5.172 5.512 -13.531 1 98.81 288 ARG A C 1
ATOM 2174 O O . ARG A 1 288 ? 5.539 5.414 -14.703 1 98.81 288 ARG A O 1
ATOM 2181 N N . LEU A 1 289 ? 3.928 5.344 -13.141 1 98.75 289 LEU A N 1
ATOM 2182 C CA . LEU A 1 289 ? 2.852 5.125 -14.102 1 98.75 289 LEU A CA 1
ATOM 2183 C C . LEU A 1 289 ? 2.783 6.266 -15.109 1 98.75 289 LEU A C 1
ATOM 2185 O O . LEU A 1 289 ? 2.512 6.039 -16.297 1 98.75 289 LEU A O 1
ATOM 2189 N N . GLN A 1 290 ? 3.084 7.461 -14.594 1 98.75 290 GLN A N 1
ATOM 2190 C CA . GLN A 1 290 ? 3.02 8.664 -15.422 1 98.75 290 GLN A CA 1
ATOM 2191 C C . GLN A 1 290 ? 4.309 8.852 -16.219 1 98.75 290 GLN A C 1
ATOM 2193 O O . GLN A 1 290 ? 4.492 9.883 -16.859 1 98.75 290 GLN A O 1
ATOM 2198 N N . GLY A 1 291 ? 5.262 7.98 -16.078 1 97.88 291 GLY A N 1
ATOM 2199 C CA . GLY A 1 291 ? 6.344 7.91 -17.047 1 97.88 291 GLY A CA 1
ATOM 2200 C C . GLY A 1 291 ? 7.691 8.312 -16.469 1 97.88 291 GLY A C 1
ATOM 2201 O O . GLY A 1 291 ? 8.688 8.375 -17.203 1 97.88 291 GLY A O 1
ATOM 2202 N N . VAL A 1 292 ? 7.773 8.539 -15.18 1 98.5 292 VAL A N 1
ATOM 2203 C CA . VAL A 1 292 ? 9.047 8.969 -14.602 1 98.5 292 VAL A CA 1
ATOM 2204 C C . VAL A 1 292 ? 9.953 7.758 -14.406 1 98.5 292 VAL A C 1
ATOM 2206 O O . VAL A 1 292 ? 9.562 6.773 -13.773 1 98.5 292 VAL A O 1
ATOM 2209 N N . LYS A 1 293 ? 11.188 7.824 -14.883 1 96.94 293 LYS A N 1
ATOM 2210 C CA . LYS A 1 293 ? 12.18 6.777 -14.688 1 96.94 293 LYS A CA 1
ATOM 2211 C C . LYS A 1 293 ? 13.469 7.352 -14.094 1 96.94 293 LYS A C 1
ATOM 2213 O O . LYS A 1 293 ? 14.445 6.625 -13.898 1 96.94 293 LYS A O 1
ATOM 2218 N N . ASP A 1 294 ? 13.453 8.578 -13.758 1 97.38 294 ASP A N 1
ATOM 2219 C CA . ASP A 1 294 ? 14.586 9.273 -13.172 1 97.38 294 ASP A CA 1
ATOM 2220 C C . ASP A 1 294 ? 14.922 8.719 -11.789 1 97.38 294 ASP A C 1
ATOM 2222 O O . ASP A 1 294 ? 14.055 8.656 -10.914 1 97.38 294 ASP A O 1
ATOM 2226 N N . PRO A 1 295 ? 16.188 8.359 -11.547 1 96.38 295 PRO A N 1
ATOM 2227 C CA . PRO A 1 295 ? 16.594 7.785 -10.258 1 96.38 295 PRO A CA 1
ATOM 2228 C C . PRO A 1 295 ? 16.438 8.766 -9.102 1 96.38 295 PRO A C 1
ATOM 2230 O O . PRO A 1 295 ? 16.516 8.375 -7.938 1 96.38 295 PRO A O 1
ATOM 2233 N N . GLY A 1 296 ? 16.219 10.062 -9.383 1 97.81 296 GLY A N 1
ATOM 2234 C CA . GLY A 1 296 ? 16.047 11.07 -8.352 1 97.81 296 GLY A CA 1
ATOM 2235 C C . GLY A 1 296 ? 14.648 11.109 -7.781 1 97.81 296 GLY A C 1
ATOM 2236 O O . GLY A 1 296 ? 14.398 11.758 -6.762 1 97.81 296 GLY A O 1
ATOM 2237 N N . LEU A 1 297 ? 13.68 10.375 -8.383 1 98.75 297 LEU A N 1
ATOM 2238 C CA . LEU A 1 297 ? 12.273 10.438 -8 1 98.75 297 LEU A CA 1
ATOM 2239 C C . LEU A 1 297 ? 12.078 10.039 -6.543 1 98.75 297 LEU A C 1
ATOM 2241 O O . LEU A 1 297 ? 11.422 10.75 -5.781 1 98.75 297 LEU A O 1
ATOM 2245 N N . PRO A 1 298 ? 12.688 8.867 -6.125 1 98.62 298 PRO A N 1
ATOM 2246 C CA . PRO A 1 298 ? 12.406 8.469 -4.742 1 98.62 298 PRO A CA 1
ATOM 2247 C C . PRO A 1 298 ? 12.945 9.469 -3.719 1 98.62 298 PRO A C 1
ATOM 2249 O O . PRO A 1 298 ? 12.352 9.641 -2.65 1 98.62 298 PRO A O 1
ATOM 2252 N N . HIS A 1 299 ? 13.992 10.117 -4.012 1 98.62 299 HIS A N 1
ATOM 2253 C CA . HIS A 1 299 ? 14.531 11.141 -3.127 1 98.62 299 HIS A CA 1
ATOM 2254 C C . HIS A 1 299 ? 13.57 12.32 -3.006 1 98.62 299 HIS A C 1
ATOM 2256 O O . HIS A 1 299 ? 13.336 12.828 -1.906 1 98.62 299 HIS A O 1
ATOM 2262 N N . TYR A 1 300 ? 13.031 12.711 -4.137 1 98.75 300 TYR A N 1
ATOM 2263 C CA . TYR A 1 300 ? 12.031 13.773 -4.18 1 98.75 300 TYR A CA 1
ATOM 2264 C C . TYR A 1 300 ? 10.82 13.414 -3.338 1 98.75 300 TYR A C 1
ATOM 2266 O O . TYR A 1 300 ? 10.328 14.234 -2.557 1 98.75 300 TYR A O 1
ATOM 2274 N N . ILE A 1 301 ? 10.383 12.203 -3.461 1 98.94 301 ILE A N 1
ATOM 2275 C CA . ILE A 1 301 ? 9.219 11.719 -2.725 1 98.94 301 ILE A CA 1
ATOM 2276 C C . ILE A 1 301 ? 9.523 11.711 -1.229 1 98.94 301 ILE A C 1
ATOM 2278 O O . ILE A 1 301 ? 8.695 12.141 -0.419 1 98.94 301 ILE A O 1
ATOM 2282 N N . LEU A 1 302 ? 10.68 11.289 -0.856 1 98.88 302 LEU A N 1
ATOM 2283 C CA . LEU A 1 302 ? 11.062 11.219 0.55 1 98.88 302 LEU A CA 1
ATOM 2284 C C . LEU A 1 302 ? 11.195 12.617 1.146 1 98.88 302 LEU A C 1
ATOM 2286 O O . LEU A 1 302 ? 10.867 12.836 2.314 1 98.88 302 LEU A O 1
ATOM 2290 N N . LYS A 1 303 ? 11.672 13.578 0.351 1 98.81 303 LYS A N 1
ATOM 2291 C CA . LYS A 1 303 ? 11.711 14.961 0.823 1 98.81 303 LYS A CA 1
ATOM 2292 C C . LYS A 1 303 ? 10.312 15.469 1.16 1 98.81 303 LYS A C 1
ATOM 2294 O O . LYS A 1 303 ? 10.125 16.188 2.143 1 98.81 303 LYS A O 1
ATOM 2299 N N . GLY A 1 304 ? 9.398 15.109 0.326 1 98.88 304 GLY A N 1
ATOM 2300 C CA . GLY A 1 304 ? 8.016 15.469 0.614 1 98.88 304 GLY A CA 1
ATOM 2301 C C . GLY A 1 304 ? 7.512 14.883 1.919 1 98.88 304 GLY A C 1
ATOM 2302 O O . GLY A 1 304 ? 6.812 15.562 2.678 1 98.88 304 GLY A O 1
ATOM 2303 N N . LEU A 1 305 ? 7.895 13.648 2.199 1 98.81 305 LEU A N 1
ATOM 2304 C CA . LEU A 1 305 ? 7.395 12.883 3.336 1 98.81 305 LEU A CA 1
ATOM 2305 C C . LEU A 1 305 ? 8.078 13.32 4.629 1 98.81 305 LEU A C 1
ATOM 2307 O O . LEU A 1 305 ? 7.445 13.383 5.68 1 98.81 305 LEU A O 1
ATOM 2311 N N . LEU A 1 306 ? 9.398 13.68 4.531 1 98.62 306 LEU A N 1
ATOM 2312 C CA . LEU A 1 306 ? 10.219 13.781 5.738 1 98.62 306 LEU A CA 1
ATOM 2313 C C . LEU A 1 306 ? 10.688 15.211 5.957 1 98.62 306 LEU A C 1
ATOM 2315 O O . LEU A 1 306 ? 11.328 15.508 6.969 1 98.62 306 LEU A O 1
ATOM 2319 N N . SER A 1 307 ? 10.359 16.141 4.988 1 98.44 307 SER A N 1
ATOM 2320 C CA . SER A 1 307 ? 10.906 17.484 5.121 1 98.44 307 SER A CA 1
ATOM 2321 C C . SER A 1 307 ? 9.883 18.547 4.711 1 98.44 307 SER A C 1
ATOM 2323 O O . SER A 1 307 ? 9.25 19.172 5.562 1 98.44 307 SER A O 1
ATOM 2325 N N . TRP A 1 308 ? 9.477 18.594 3.477 1 98.81 308 TRP A N 1
ATOM 2326 C CA . TRP A 1 308 ? 8.688 19.688 2.941 1 98.81 308 TRP A CA 1
ATOM 2327 C C . TRP A 1 308 ? 7.309 19.734 3.598 1 98.81 308 TRP A C 1
ATOM 2329 O O . TRP A 1 308 ? 6.699 20.812 3.705 1 98.81 308 TRP A O 1
ATOM 2339 N N . GLY A 1 309 ? 6.801 18.594 4.059 1 98.62 309 GLY A N 1
ATOM 2340 C CA . GLY A 1 309 ? 5.543 18.594 4.793 1 98.62 309 GLY A CA 1
ATOM 2341 C C . GLY A 1 309 ? 5.594 19.422 6.062 1 98.62 309 GLY A C 1
ATOM 2342 O O . GLY A 1 309 ? 4.609 20.062 6.43 1 98.62 309 GLY A O 1
ATOM 2343 N N . TYR A 1 310 ? 6.746 19.406 6.746 1 98.44 310 TYR A N 1
ATOM 2344 C CA . TYR A 1 310 ? 6.93 20.25 7.93 1 98.44 310 TYR A CA 1
ATOM 2345 C C . TYR A 1 310 ? 6.902 21.719 7.566 1 98.44 310 TYR A C 1
ATOM 2347 O O . TYR A 1 310 ? 6.277 22.531 8.258 1 98.44 310 TYR A O 1
ATOM 2355 N N . GLU A 1 311 ? 7.508 22.047 6.457 1 98 311 GLU A N 1
ATOM 2356 C CA . GLU A 1 311 ? 7.508 23.422 5.992 1 98 311 GLU A CA 1
ATOM 2357 C C . GLU A 1 311 ? 6.09 23.906 5.719 1 98 311 GLU A C 1
ATOM 2359 O O . GLU A 1 311 ? 5.754 25.062 6.016 1 98 311 GLU A O 1
ATOM 2364 N N . ALA A 1 312 ? 5.289 23.031 5.18 1 98 312 ALA A N 1
ATOM 2365 C CA . ALA A 1 312 ? 3.891 23.359 4.906 1 98 312 ALA A CA 1
ATOM 2366 C C . ALA A 1 312 ? 3.146 23.703 6.188 1 98 312 ALA A C 1
ATOM 2368 O O . ALA A 1 312 ? 2.189 24.484 6.16 1 98 312 ALA A O 1
ATOM 2369 N N . LEU A 1 313 ? 3.611 23.172 7.305 1 98.25 313 LEU A N 1
ATOM 2370 C CA . LEU A 1 313 ? 2.967 23.406 8.586 1 98.25 313 LEU A CA 1
ATOM 2371 C C . LEU A 1 313 ? 3.637 24.562 9.328 1 98.25 313 LEU A C 1
ATOM 2373 O O . LEU A 1 313 ? 3.271 24.875 10.461 1 98.25 313 LEU A O 1
ATOM 2377 N N . GLY A 1 314 ? 4.641 25.188 8.703 1 97.31 314 GLY A N 1
ATOM 2378 C CA . GLY A 1 314 ? 5.367 26.281 9.336 1 97.31 314 GLY A CA 1
ATOM 2379 C C . GLY A 1 314 ? 6.375 25.812 10.367 1 97.31 314 GLY A C 1
ATOM 2380 O O . GLY A 1 314 ? 6.707 26.547 11.305 1 97.31 314 GLY A O 1
ATOM 2381 N N . MET A 1 315 ? 6.789 24.625 10.227 1 97.31 315 MET A N 1
ATOM 2382 C CA . MET A 1 315 ? 7.742 24.031 11.156 1 97.31 315 MET A CA 1
ATOM 2383 C C . MET A 1 315 ? 9.086 23.781 10.477 1 97.31 315 MET A C 1
ATOM 2385 O O . MET A 1 315 ? 9.141 23.562 9.266 1 97.31 315 MET A O 1
ATOM 2389 N N . GLU A 1 316 ? 10.102 23.859 11.25 1 96.12 316 GLU A N 1
ATOM 2390 C CA . GLU A 1 316 ? 11.398 23.406 10.75 1 96.12 316 GLU A CA 1
ATOM 2391 C C . GLU A 1 316 ? 11.469 21.891 10.664 1 96.12 316 GLU A C 1
ATOM 2393 O O . GLU A 1 316 ? 11.172 21.188 11.641 1 96.12 316 GLU A O 1
ATOM 2398 N N . PRO A 1 317 ? 11.797 21.375 9.523 1 97 317 PRO A N 1
ATOM 2399 C CA . PRO A 1 317 ? 11.891 19.922 9.414 1 97 317 PRO A CA 1
ATOM 2400 C C . PRO A 1 317 ? 12.969 19.328 10.328 1 97 317 PRO A C 1
ATOM 2402 O O . PRO A 1 317 ? 14.062 19.891 10.445 1 97 317 PRO A O 1
ATOM 2405 N N . PRO A 1 318 ? 12.578 18.266 11 1 96.06 318 PRO A N 1
ATOM 2406 C CA . PRO A 1 318 ? 13.648 17.562 11.719 1 96.06 318 PRO A CA 1
ATOM 2407 C C . PRO A 1 318 ? 14.688 16.969 10.773 1 96.06 318 PRO A C 1
ATOM 2409 O O . PRO A 1 318 ? 14.367 16.594 9.648 1 96.06 318 PRO A O 1
ATOM 2412 N N . ALA A 1 319 ? 15.891 16.953 11.188 1 95.44 319 ALA A N 1
ATOM 2413 C CA . ALA A 1 319 ? 17 16.344 10.445 1 95.44 319 ALA A CA 1
ATOM 2414 C C . ALA A 1 319 ? 17.906 15.539 11.359 1 95.44 319 ALA A C 1
ATOM 2416 O O . ALA A 1 319 ? 18.156 15.938 12.5 1 95.44 319 ALA A O 1
ATOM 2417 N N . LEU A 1 320 ? 18.281 14.367 10.812 1 95.81 320 LEU A N 1
ATOM 2418 C CA . LEU A 1 320 ? 19.297 13.609 11.523 1 95.81 320 LEU A CA 1
ATOM 2419 C C . LEU A 1 320 ? 20.656 14.297 11.414 1 95.81 320 LEU A C 1
ATOM 2421 O O . LEU A 1 320 ? 21.438 13.992 10.508 1 95.81 320 LEU A O 1
ATOM 2425 N N . ALA A 1 321 ? 20.938 15.133 12.32 1 95.94 321 ALA A N 1
ATOM 2426 C CA . ALA A 1 321 ? 22.172 15.898 12.398 1 95.94 321 ALA A CA 1
ATOM 2427 C C . ALA A 1 321 ? 22.594 16.109 13.852 1 95.94 321 ALA A C 1
ATOM 2429 O O . ALA A 1 321 ? 21.781 16 14.766 1 95.94 321 ALA A O 1
ATOM 2430 N N . GLU A 1 322 ? 23.859 16.312 13.977 1 95.5 322 GLU A N 1
ATOM 2431 C CA . GLU A 1 322 ? 24.344 16.594 15.32 1 95.5 322 GLU A CA 1
ATOM 2432 C C . GLU A 1 322 ? 23.609 17.781 15.938 1 95.5 322 GLU A C 1
ATOM 2434 O O . GLU A 1 322 ? 23.375 18.781 15.273 1 95.5 322 GLU A O 1
ATOM 2439 N N . GLY A 1 323 ? 23.188 17.594 17.141 1 94.06 323 GLY A N 1
ATOM 2440 C CA . GLY A 1 323 ? 22.391 18.609 17.844 1 94.06 323 GLY A CA 1
ATOM 2441 C C . GLY A 1 323 ? 20.906 18.344 17.781 1 94.06 323 GLY A C 1
ATOM 2442 O O . GLY A 1 323 ? 20.141 18.953 18.516 1 94.06 323 GLY A O 1
ATOM 2443 N N . ALA A 1 324 ? 20.531 17.422 16.938 1 92.25 324 ALA A N 1
ATOM 2444 C CA . ALA A 1 324 ? 19.109 17.125 16.797 1 92.25 324 ALA A CA 1
ATOM 2445 C C . ALA A 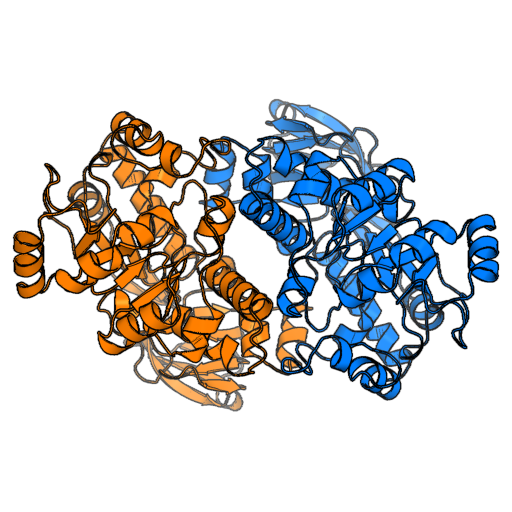1 324 ? 18.562 16.484 18.062 1 92.25 324 ALA A C 1
ATOM 2447 O O . ALA A 1 324 ? 19.25 15.711 18.734 1 92.25 324 ALA A O 1
ATOM 2448 N N . ASP A 1 325 ? 17.312 16.812 18.297 1 89.31 325 ASP A N 1
ATOM 2449 C CA . ASP A 1 325 ? 16.609 16.188 19.406 1 89.31 325 ASP A CA 1
ATOM 2450 C C . ASP A 1 325 ? 16.312 14.711 19.109 1 89.31 325 ASP A C 1
ATOM 2452 O O . ASP A 1 325 ? 16.078 14.344 17.969 1 89.31 325 ASP A O 1
ATOM 2456 N N . MET A 1 326 ? 16.281 13.898 20.172 1 88.94 326 MET A N 1
ATOM 2457 C CA . MET A 1 326 ? 16.047 12.461 20.016 1 88.94 326 MET A CA 1
ATOM 2458 C C . MET A 1 326 ? 14.703 12.188 19.359 1 88.94 326 MET A C 1
ATOM 2460 O O . MET A 1 326 ? 14.547 11.18 18.672 1 88.94 326 MET A O 1
ATOM 2464 N N . CYS A 1 327 ? 13.758 13.102 19.516 1 88.69 327 CYS A N 1
ATOM 2465 C CA . CYS A 1 327 ? 12.438 12.914 18.938 1 88.69 327 CYS A CA 1
ATOM 2466 C C . CYS A 1 327 ? 12.477 13.125 17.422 1 88.69 327 CYS A C 1
ATOM 2468 O O . CYS A 1 327 ? 11.508 12.836 16.719 1 88.69 327 CYS A O 1
ATOM 2470 N N . SER A 1 328 ? 13.672 13.523 16.953 1 90.75 328 SER A N 1
ATOM 2471 C CA . SER A 1 328 ? 13.844 13.773 15.531 1 90.75 328 SER A CA 1
ATOM 2472 C C . SER A 1 328 ? 14.398 12.539 14.812 1 90.75 328 SER A C 1
ATOM 2474 O O . SER A 1 328 ? 14.766 12.617 13.641 1 90.75 328 SER A O 1
ATOM 2476 N N . VAL A 1 329 ? 14.453 11.477 15.523 1 94.62 329 VAL A N 1
ATOM 2477 C CA . VAL A 1 329 ? 15.047 10.281 14.953 1 94.62 329 VAL A CA 1
ATOM 2478 C C . VAL A 1 329 ? 14.078 9.109 15.078 1 94.62 329 VAL A C 1
ATOM 2480 O O . VAL A 1 329 ? 13.555 8.844 16.172 1 94.62 329 VAL A O 1
ATOM 2483 N N . ALA A 1 330 ? 13.797 8.484 14 1 96.62 330 ALA A N 1
ATOM 2484 C CA . ALA A 1 330 ? 13 7.258 13.93 1 96.62 330 ALA A CA 1
ATOM 2485 C C . ALA A 1 330 ? 13.859 6.074 13.477 1 96.62 330 ALA A C 1
ATOM 2487 O O . ALA A 1 330 ? 14.648 6.195 12.539 1 96.62 330 ALA A O 1
ATOM 2488 N N . LEU A 1 331 ? 13.75 4.973 14.18 1 96.88 331 LEU A N 1
ATOM 2489 C CA . LEU A 1 331 ? 14.555 3.785 13.906 1 96.88 331 LEU A CA 1
ATOM 2490 C C . LEU A 1 331 ? 13.688 2.645 13.391 1 96.88 331 LEU A C 1
ATOM 2492 O O . LEU A 1 331 ? 12.516 2.531 13.766 1 96.88 331 LEU A O 1
ATOM 2496 N N . MET A 1 332 ? 14.242 1.883 12.477 1 97.25 332 MET A N 1
ATOM 2497 C CA . MET A 1 332 ? 13.57 0.708 11.93 1 97.25 332 MET A CA 1
ATOM 2498 C C . MET A 1 332 ? 14.5 -0.502 11.938 1 97.25 332 MET A C 1
ATOM 2500 O O . MET A 1 332 ? 15.664 -0.4 11.539 1 97.25 332 MET A O 1
ATOM 2504 N N . ARG A 1 333 ? 14.016 -1.591 12.422 1 95.25 333 ARG A N 1
ATOM 2505 C CA . ARG A 1 333 ? 14.742 -2.855 12.367 1 95.25 333 ARG A CA 1
ATOM 2506 C C . ARG A 1 333 ? 14.102 -3.812 11.367 1 95.25 333 ARG A C 1
ATOM 2508 O O . ARG A 1 333 ? 12.977 -4.277 11.578 1 95.25 333 ARG A O 1
ATOM 2515 N N . LEU A 1 334 ? 14.734 -3.986 10.25 1 94.25 334 LEU A N 1
ATOM 2516 C CA . LEU A 1 334 ? 14.328 -4.992 9.281 1 94.25 334 LEU A CA 1
ATOM 2517 C C . LEU A 1 334 ? 14.992 -6.332 9.57 1 94.25 334 LEU A C 1
ATOM 2519 O O . LEU A 1 334 ? 16.109 -6.375 10.094 1 94.25 334 LEU A O 1
ATOM 2523 N N . GLU A 1 335 ? 14.359 -7.395 9.242 1 91.06 335 GLU A N 1
ATOM 2524 C CA . GLU A 1 335 ? 14.906 -8.727 9.477 1 91.06 335 GLU A CA 1
ATOM 2525 C C . GLU A 1 335 ? 14.719 -9.625 8.258 1 91.06 335 GLU A C 1
ATOM 2527 O O . GLU A 1 335 ? 13.945 -9.297 7.355 1 91.06 335 GLU A O 1
ATOM 2532 N N . GLY A 1 336 ? 15.5 -10.633 8.227 1 91.69 336 GLY A N 1
ATOM 2533 C CA . GLY A 1 336 ? 15.32 -11.688 7.238 1 91.69 336 GLY A CA 1
ATOM 2534 C C . GLY A 1 336 ? 15.32 -11.172 5.809 1 91.69 336 GLY A C 1
ATOM 2535 O O . GLY A 1 336 ? 16.266 -10.508 5.383 1 91.69 336 GLY A O 1
ATOM 2536 N N . TYR A 1 337 ? 14.211 -11.422 5.18 1 93.44 337 TYR A N 1
ATOM 2537 C CA . TYR A 1 337 ? 14.062 -11.148 3.756 1 93.44 337 TYR A CA 1
ATOM 2538 C C . TYR A 1 337 ? 14.211 -9.664 3.465 1 93.44 337 TYR A C 1
ATOM 2540 O O . TYR A 1 337 ? 15 -9.273 2.6 1 93.44 337 TYR A O 1
ATOM 2548 N N . GLU A 1 338 ? 13.578 -8.812 4.215 1 93.38 338 GLU A N 1
ATOM 2549 C CA . GLU A 1 338 ? 13.586 -7.375 3.965 1 93.38 338 GLU A CA 1
ATOM 2550 C C . GLU A 1 338 ? 14.961 -6.773 4.25 1 93.38 338 GLU A C 1
ATOM 2552 O O . GLU A 1 338 ? 15.406 -5.867 3.545 1 93.38 338 GLU A O 1
ATOM 2557 N N . ALA A 1 339 ? 15.656 -7.301 5.289 1 93.44 339 ALA A N 1
ATOM 2558 C CA . ALA A 1 339 ? 17 -6.836 5.59 1 93.44 339 ALA A CA 1
ATOM 2559 C C . ALA A 1 339 ? 17.969 -7.152 4.441 1 93.44 339 ALA A C 1
ATOM 2561 O O . ALA A 1 339 ? 18.797 -6.32 4.07 1 93.44 339 ALA A O 1
ATOM 2562 N N . GLY A 1 340 ? 17.812 -8.312 3.928 1 93.75 340 GLY A N 1
ATOM 2563 C CA . GLY A 1 340 ? 18.641 -8.711 2.799 1 93.75 340 GLY A CA 1
ATOM 2564 C C . GLY A 1 340 ? 18.406 -7.863 1.561 1 93.75 340 GLY A C 1
ATOM 2565 O O . GLY A 1 340 ? 19.344 -7.465 0.883 1 93.75 340 GLY A O 1
ATOM 2566 N N . LEU A 1 341 ? 17.141 -7.602 1.295 1 95 341 LEU A N 1
ATOM 2567 C CA . LEU A 1 341 ? 16.797 -6.762 0.152 1 95 341 LEU A CA 1
ATOM 2568 C C . LEU A 1 341 ? 17.453 -5.391 0.268 1 95 341 LEU A C 1
ATOM 2570 O O . LEU A 1 341 ? 18.062 -4.902 -0.691 1 95 341 LEU A O 1
ATOM 2574 N N . PHE A 1 342 ? 17.312 -4.82 1.383 1 94.06 342 PHE A N 1
ATOM 2575 C CA . PHE A 1 342 ? 17.828 -3.473 1.596 1 94.06 342 PHE A CA 1
ATOM 2576 C C . PHE A 1 342 ? 19.344 -3.439 1.438 1 94.06 342 PHE A C 1
ATOM 2578 O O . PHE A 1 342 ? 19.891 -2.531 0.806 1 94.06 342 PHE A O 1
ATOM 2585 N N . ARG A 1 343 ? 20.016 -4.434 1.934 1 93.12 343 ARG A N 1
ATOM 2586 C CA . ARG A 1 343 ? 21.469 -4.496 1.907 1 93.12 343 ARG A CA 1
ATOM 2587 C C . ARG A 1 343 ? 21.984 -4.598 0.477 1 93.12 343 ARG A C 1
ATOM 2589 O O . ARG A 1 343 ? 23.031 -4.027 0.146 1 93.12 343 ARG A O 1
ATOM 2596 N N . ARG A 1 344 ? 21.266 -5.227 -0.363 1 95 344 ARG A N 1
ATOM 2597 C CA . ARG A 1 344 ? 21.75 -5.508 -1.709 1 95 344 ARG A CA 1
ATOM 2598 C C . ARG A 1 344 ? 21.109 -4.57 -2.73 1 95 344 ARG A C 1
ATOM 2600 O O . ARG A 1 344 ? 21.391 -4.668 -3.928 1 95 344 ARG A O 1
ATOM 2607 N N . SER A 1 345 ? 20.359 -3.643 -2.268 1 96.69 345 SER A N 1
ATOM 2608 C CA . SER A 1 345 ? 19.547 -2.828 -3.164 1 96.69 345 SER A CA 1
ATOM 2609 C C . SER A 1 345 ? 20.422 -1.882 -3.988 1 96.69 345 SER A C 1
ATOM 2611 O O . SER A 1 345 ? 21.359 -1.285 -3.471 1 96.69 345 SER A O 1
ATOM 2613 N N . PHE A 1 346 ? 20.047 -1.722 -5.234 1 97.38 346 PHE A N 1
ATOM 2614 C CA . PHE A 1 346 ? 20.719 -0.785 -6.129 1 97.38 346 PHE A CA 1
ATOM 2615 C C . PHE A 1 346 ? 20.141 0.618 -5.969 1 97.38 346 PHE A C 1
ATOM 2617 O O . PHE A 1 346 ? 20.672 1.579 -6.527 1 97.38 346 PHE A O 1
ATOM 2624 N N . SER A 1 347 ? 19.125 0.76 -5.258 1 96.81 347 SER A N 1
ATOM 2625 C CA . SER A 1 347 ? 18.547 2.035 -4.824 1 96.81 347 SER A CA 1
ATOM 2626 C C . SER A 1 347 ? 17.922 1.921 -3.439 1 96.81 347 SER A C 1
ATOM 2628 O O . SER A 1 347 ? 16.781 1.494 -3.305 1 96.81 347 SER A O 1
ATOM 2630 N N . ARG A 1 348 ? 18.578 2.432 -2.506 1 94.38 348 ARG A N 1
ATOM 2631 C CA . ARG A 1 348 ? 18.109 2.361 -1.128 1 94.38 348 ARG A CA 1
ATOM 2632 C C . ARG A 1 348 ? 16.875 3.238 -0.931 1 94.38 348 ARG A C 1
ATOM 2634 O O . ARG A 1 348 ? 15.984 2.906 -0.137 1 94.38 348 ARG A O 1
ATOM 2641 N N . TYR A 1 349 ? 16.797 4.301 -1.71 1 97.56 349 TYR A N 1
ATOM 2642 C CA . TYR A 1 349 ? 15.648 5.195 -1.605 1 97.56 349 TYR A CA 1
ATOM 2643 C C . TYR A 1 349 ? 14.375 4.512 -2.082 1 97.56 349 TYR A C 1
ATOM 2645 O O . TYR A 1 349 ? 13.344 4.562 -1.406 1 97.56 349 TYR A O 1
ATOM 2653 N N . TYR A 1 350 ? 14.461 3.775 -3.234 1 98.12 350 TYR A N 1
ATOM 2654 C CA . TYR A 1 350 ? 13.305 3.039 -3.734 1 98.12 350 TYR A CA 1
ATOM 2655 C C . TYR A 1 350 ? 12.898 1.935 -2.764 1 98.12 350 TYR A C 1
ATOM 2657 O O . TYR A 1 350 ? 11.719 1.784 -2.441 1 98.12 350 TYR A O 1
ATOM 2665 N N . THR A 1 351 ? 13.898 1.198 -2.309 1 97.31 351 THR A N 1
ATOM 2666 C CA . THR A 1 351 ? 13.609 0.09 -1.405 1 97.31 351 THR A CA 1
ATOM 2667 C C . THR A 1 351 ? 12.984 0.598 -0.11 1 97.31 351 THR A C 1
ATOM 2669 O O . THR A 1 351 ? 12.031 0.003 0.4 1 97.31 351 THR A O 1
ATOM 2672 N N . LEU A 1 352 ? 13.484 1.715 0.363 1 97.62 352 LEU A N 1
ATOM 2673 C CA . LEU A 1 352 ? 12.938 2.307 1.579 1 97.62 352 LEU A CA 1
ATOM 2674 C C . LEU A 1 352 ? 11.469 2.67 1.396 1 97.62 352 LEU A C 1
ATOM 2676 O O . LEU A 1 352 ? 10.633 2.33 2.236 1 97.62 352 LEU A O 1
ATOM 2680 N N . LEU A 1 353 ? 11.117 3.287 0.3 1 98.31 353 LEU A N 1
ATOM 2681 C CA . LEU A 1 353 ? 9.742 3.686 0.03 1 98.31 353 LEU A CA 1
ATOM 2682 C C . LEU A 1 353 ? 8.836 2.465 -0.065 1 98.31 353 LEU A C 1
ATOM 2684 O O . LEU A 1 353 ? 7.656 2.533 0.301 1 98.31 353 LEU A O 1
ATOM 2688 N N . LYS A 1 354 ? 9.375 1.362 -0.452 1 97.94 354 LYS A N 1
ATOM 2689 C CA . LYS A 1 354 ? 8.547 0.183 -0.693 1 97.94 354 LYS A CA 1
ATOM 2690 C C . LYS A 1 354 ? 8.367 -0.633 0.583 1 97.94 354 LYS A C 1
ATOM 2692 O O . LYS A 1 354 ? 7.355 -1.313 0.755 1 97.94 354 LYS A O 1
ATOM 2697 N N . ILE A 1 355 ? 9.305 -0.517 1.519 1 96 355 ILE A N 1
ATOM 2698 C CA . ILE A 1 355 ? 9.289 -1.429 2.658 1 96 355 ILE A CA 1
ATOM 2699 C C . ILE A 1 355 ? 8.812 -0.688 3.906 1 96 355 ILE A C 1
ATOM 2701 O O . ILE A 1 355 ? 8.195 -1.282 4.789 1 96 355 ILE A O 1
ATOM 2705 N N . ALA A 1 356 ? 9.078 0.625 3.953 1 95.88 356 ALA A N 1
ATOM 2706 C CA . ALA A 1 356 ? 8.891 1.35 5.207 1 95.88 356 ALA A CA 1
ATOM 2707 C C . ALA A 1 356 ? 7.414 1.569 5.5 1 95.88 356 ALA A C 1
ATOM 2709 O O . ALA A 1 356 ? 6.621 1.812 4.586 1 95.88 356 ALA A O 1
ATOM 2710 N N . ARG A 1 357 ? 7.059 1.48 6.789 1 95.75 357 ARG A N 1
ATOM 2711 C CA . ARG A 1 357 ? 5.738 1.732 7.359 1 95.75 357 ARG A CA 1
ATOM 2712 C C . ARG A 1 357 ? 5.852 2.316 8.766 1 95.75 357 ARG A C 1
ATOM 2714 O O . ARG A 1 357 ? 6.832 2.064 9.469 1 95.75 357 ARG A O 1
ATOM 2721 N N . GLY A 1 358 ? 4.855 3.035 9.07 1 95.31 358 GLY A N 1
ATOM 2722 C CA . GLY A 1 358 ? 4.855 3.664 10.383 1 95.31 358 GLY A CA 1
ATOM 2723 C C . GLY A 1 358 ? 4.945 2.666 11.516 1 95.31 358 GLY A C 1
ATOM 2724 O O . GLY A 1 358 ? 5.594 2.934 12.531 1 95.31 358 GLY A O 1
ATOM 2725 N N . ASP A 1 359 ? 4.371 1.509 11.375 1 92.06 359 ASP A N 1
ATOM 2726 C CA . ASP A 1 359 ? 4.316 0.548 12.469 1 92.06 359 ASP A CA 1
ATOM 2727 C C . ASP A 1 359 ? 5.629 -0.223 12.586 1 92.06 359 ASP A C 1
ATOM 2729 O O . ASP A 1 359 ? 5.848 -0.939 13.57 1 92.06 359 ASP A O 1
ATOM 2733 N N . LEU A 1 360 ? 6.52 -0.07 11.633 1 94 360 LEU A N 1
ATOM 2734 C CA . LEU A 1 360 ? 7.84 -0.688 11.703 1 94 360 LEU A CA 1
ATOM 2735 C C . LEU A 1 360 ? 8.852 0.255 12.352 1 94 360 LEU A C 1
ATOM 2737 O O . LEU A 1 360 ? 9.977 -0.147 12.648 1 94 360 LEU A O 1
ATOM 2741 N N . LEU A 1 361 ? 8.43 1.47 12.523 1 95.75 361 LEU A N 1
ATOM 2742 C CA . LEU A 1 361 ? 9.336 2.477 13.07 1 95.75 361 LEU A CA 1
ATOM 2743 C C . LEU A 1 361 ? 9.172 2.588 14.578 1 95.75 361 LEU A C 1
ATOM 2745 O O . LEU A 1 361 ? 8.086 2.342 15.109 1 95.75 361 LEU A O 1
ATOM 2749 N N . GLN A 1 362 ? 10.234 2.947 15.195 1 94 362 GLN A N 1
ATOM 2750 C CA . GLN A 1 362 ? 10.227 3.258 16.625 1 94 362 GLN A CA 1
ATOM 2751 C C . GLN A 1 362 ? 10.891 4.605 16.891 1 94 362 GLN A C 1
ATOM 2753 O O . GLN A 1 362 ? 11.961 4.898 16.375 1 94 362 GLN A O 1
ATOM 2758 N N . PRO A 1 363 ? 10.18 5.355 17.656 1 90.44 363 PRO A N 1
ATOM 2759 C CA . PRO A 1 363 ? 10.82 6.617 18.031 1 90.44 363 PRO A CA 1
ATOM 2760 C C . PRO A 1 363 ? 11.93 6.43 19.062 1 90.44 363 PRO A C 1
ATOM 2762 O O . PRO A 1 363 ? 11.922 5.449 19.812 1 90.44 363 PRO A O 1
ATOM 2765 N N . VAL A 1 364 ? 12.82 7.348 19.078 1 88.62 364 VAL A N 1
ATOM 2766 C CA . VAL A 1 364 ? 13.891 7.289 20.078 1 88.62 364 VAL A CA 1
ATOM 2767 C C . VAL A 1 364 ? 13.422 7.941 21.375 1 88.62 364 VAL A C 1
ATOM 2769 O O . VAL A 1 364 ? 14.023 7.734 22.438 1 88.62 364 VAL A O 1
ATOM 2772 N N . CYS A 1 365 ? 12.297 8.695 21.234 1 84.44 365 CYS A N 1
ATOM 2773 C CA . CYS A 1 365 ? 11.812 9.367 22.438 1 84.44 365 CYS A CA 1
ATOM 2774 C C . CYS A 1 365 ? 10.344 9.055 22.688 1 84.44 365 CYS A C 1
ATOM 2776 O O . CYS A 1 365 ? 9.656 8.531 21.812 1 84.44 365 CYS A O 1
ATOM 2778 N N . THR A 1 366 ? 10.023 9.156 24 1 77.44 366 THR A N 1
ATOM 2779 C CA . THR A 1 366 ? 8.617 9.172 24.391 1 77.44 366 THR A CA 1
ATOM 2780 C C . THR A 1 366 ? 8.281 10.438 25.172 1 77.44 366 THR A C 1
ATOM 2782 O O . THR A 1 366 ? 9.188 11.109 25.672 1 77.44 366 THR A O 1
ATOM 2785 N N . ILE A 1 367 ? 7.086 10.805 24.938 1 72.5 367 ILE A N 1
ATOM 2786 C CA . ILE A 1 367 ? 6.625 11.945 25.734 1 72.5 367 ILE A CA 1
ATOM 2787 C C . ILE A 1 367 ? 5.672 11.469 26.812 1 72.5 367 ILE A C 1
ATOM 2789 O O . ILE A 1 367 ? 4.664 10.812 26.531 1 72.5 367 ILE A O 1
ATOM 2793 N N . SER A 1 368 ? 6.113 11.555 28.016 1 65.62 368 SER A N 1
ATOM 2794 C CA . SER A 1 368 ? 5.293 11.211 29.172 1 65.62 368 SER A CA 1
ATOM 2795 C C . SER A 1 368 ? 5.242 12.367 30.172 1 65.62 368 SER A C 1
ATOM 2797 O O . SER A 1 368 ? 6.281 12.836 30.625 1 65.62 368 SER A O 1
ATOM 2799 N N . GLY A 1 369 ? 4.066 12.727 30.453 1 66 369 GLY A N 1
ATOM 2800 C CA . GLY A 1 369 ? 3.898 13.781 31.438 1 66 369 GLY A CA 1
ATOM 2801 C C . GLY A 1 369 ? 4.613 15.062 31.062 1 66 369 GLY A C 1
ATOM 2802 O O . GLY A 1 369 ? 5.234 15.703 31.906 1 66 369 GLY A O 1
ATOM 2803 N N . GLY A 1 370 ? 4.699 15.297 29.766 1 64.69 370 GLY A N 1
ATOM 2804 C CA . GLY A 1 370 ? 5.324 16.531 29.297 1 64.69 370 GLY A CA 1
ATOM 2805 C C . GLY A 1 370 ? 6.832 16.422 29.203 1 64.69 370 GLY A C 1
ATOM 2806 O O . GLY A 1 370 ? 7.496 17.375 28.766 1 64.69 370 GLY A O 1
ATOM 2807 N N . LEU A 1 371 ? 7.293 15.32 29.625 1 67.88 371 LEU A N 1
ATOM 2808 C CA . LEU A 1 371 ? 8.742 15.148 29.625 1 67.88 371 LEU A CA 1
ATOM 2809 C C . LEU A 1 371 ? 9.188 14.234 28.5 1 67.88 371 LEU A C 1
ATOM 2811 O O . LEU A 1 371 ? 8.523 13.242 28.203 1 67.88 371 LEU A O 1
ATOM 2815 N N . LEU A 1 372 ? 10.297 14.695 27.906 1 68.88 372 LEU A N 1
ATOM 2816 C CA . LEU A 1 372 ? 10.938 13.891 26.875 1 68.88 372 LEU A CA 1
ATOM 2817 C C . LEU A 1 372 ? 11.883 12.859 27.484 1 68.88 372 LEU A C 1
ATOM 2819 O O . LEU A 1 372 ? 12.727 13.203 28.312 1 68.88 372 LEU A O 1
ATOM 2823 N N . GLU A 1 373 ? 11.555 11.648 27.266 1 72.38 373 GLU A N 1
ATOM 2824 C CA . GLU A 1 373 ? 12.414 10.57 27.75 1 72.38 373 GLU A CA 1
ATOM 2825 C C . GLU A 1 373 ? 12.766 9.602 26.641 1 72.38 373 GLU A C 1
ATOM 2827 O O . GLU A 1 373 ? 12.039 9.492 25.641 1 72.38 373 GLU A O 1
ATOM 2832 N N . PRO A 1 374 ? 14.039 9.133 26.781 1 70.81 374 PRO A N 1
ATOM 2833 C CA . PRO A 1 374 ? 14.328 8.07 25.828 1 70.81 374 PRO A CA 1
ATOM 2834 C C . PRO A 1 374 ? 13.266 6.973 25.828 1 70.81 374 PRO A C 1
ATOM 2836 O O . PRO A 1 374 ? 12.719 6.633 26.875 1 70.81 374 PRO A O 1
ATOM 2839 N N . ALA A 1 375 ? 12.898 6.582 24.609 1 72.69 375 ALA A N 1
ATOM 2840 C CA . ALA A 1 375 ? 11.891 5.535 24.469 1 72.69 375 ALA A CA 1
ATOM 2841 C C . ALA A 1 375 ? 12.422 4.191 24.953 1 72.69 375 ALA A C 1
ATOM 2843 O O . ALA A 1 375 ? 13.578 3.848 24.703 1 72.69 375 ALA A O 1
ATOM 2844 N N . MET B 1 1 ? -6.344 -30.578 21.75 1 84 1 MET B N 1
ATOM 2845 C CA . MET B 1 1 ? -7.27 -29.688 21.062 1 84 1 MET B CA 1
ATOM 2846 C C . MET B 1 1 ? -6.859 -28.234 21.219 1 84 1 MET B C 1
ATOM 2848 O O . MET B 1 1 ? -6.477 -27.812 22.312 1 84 1 MET B O 1
ATOM 2852 N N . LEU B 1 2 ? -6.762 -27.609 20.141 1 89.44 2 LEU B N 1
ATOM 2853 C CA . LEU B 1 2 ? -6.461 -26.188 20.172 1 89.44 2 LEU B CA 1
ATOM 2854 C C . LEU B 1 2 ? -7.707 -25.359 19.844 1 89.44 2 LEU B C 1
ATOM 2856 O O . LEU B 1 2 ? -8.398 -25.641 18.859 1 89.44 2 LEU B O 1
ATOM 2860 N N . SER B 1 3 ? -8.07 -24.516 20.797 1 93.88 3 SER B N 1
ATOM 2861 C CA . SER B 1 3 ? -9.188 -23.594 20.578 1 93.88 3 SER B CA 1
ATOM 2862 C C . SER B 1 3 ? -8.695 -22.156 20.469 1 93.88 3 SER B C 1
ATOM 2864 O O . SER B 1 3 ? -7.875 -21.703 21.281 1 93.88 3 SER B O 1
ATOM 2866 N N . VAL B 1 4 ? -9.242 -21.438 19.438 1 95 4 VAL B N 1
ATOM 2867 C CA . VAL B 1 4 ? -8.859 -20.047 19.219 1 95 4 VAL B CA 1
ATOM 2868 C C . VAL B 1 4 ? -10.109 -19.188 19.109 1 95 4 VAL B C 1
ATOM 2870 O O . VAL B 1 4 ? -11.031 -19.516 18.375 1 95 4 VAL B O 1
ATOM 2873 N N . ARG B 1 5 ? -10.133 -18.109 19.891 1 96.75 5 ARG B N 1
ATOM 2874 C CA . ARG B 1 5 ? -11.211 -17.141 19.766 1 96.75 5 ARG B CA 1
ATOM 2875 C C . ARG B 1 5 ? -10.883 -16.094 18.719 1 96.75 5 ARG B C 1
ATOM 2877 O O . ARG B 1 5 ? -9.773 -15.555 18.672 1 96.75 5 ARG B O 1
ATOM 2884 N N . VAL B 1 6 ? -11.805 -15.852 17.859 1 96.5 6 VAL B N 1
ATOM 2885 C CA . VAL B 1 6 ? -11.602 -14.883 16.797 1 96.5 6 VAL B CA 1
ATOM 2886 C C . VAL B 1 6 ? -12.789 -13.93 16.734 1 96.5 6 VAL B C 1
ATOM 2888 O O . VAL B 1 6 ? -13.945 -14.352 16.828 1 96.5 6 VAL B O 1
ATOM 2891 N N . ASP B 1 7 ? -12.523 -12.594 16.578 1 95.69 7 ASP B N 1
ATOM 2892 C CA . ASP B 1 7 ? -13.594 -11.602 16.5 1 95.69 7 ASP B CA 1
ATOM 2893 C C . ASP B 1 7 ? -14.352 -11.734 15.172 1 95.69 7 ASP B C 1
ATOM 2895 O O . ASP B 1 7 ? -15.578 -11.633 15.141 1 95.69 7 ASP B O 1
ATOM 2899 N N . TYR B 1 8 ? -13.578 -11.93 14.141 1 95.31 8 TYR B N 1
ATOM 2900 C CA . TYR B 1 8 ? -14.133 -11.984 12.797 1 95.31 8 TYR B CA 1
ATOM 2901 C C . TYR B 1 8 ? -13.445 -13.055 11.961 1 95.31 8 TYR B C 1
ATOM 2903 O O . TYR B 1 8 ? -12.219 -13.164 11.961 1 95.31 8 TYR B O 1
ATOM 2911 N N . ALA B 1 9 ? -14.266 -13.875 11.25 1 96.88 9 ALA B N 1
ATOM 2912 C CA . ALA B 1 9 ? -13.703 -14.922 10.406 1 96.88 9 ALA B CA 1
ATOM 2913 C C . ALA B 1 9 ? -14.367 -14.93 9.031 1 96.88 9 ALA B C 1
ATOM 2915 O O . ALA B 1 9 ? -15.578 -14.734 8.914 1 96.88 9 ALA B O 1
ATOM 2916 N N . LEU B 1 10 ? -13.57 -15.055 7.973 1 97.81 10 LEU B N 1
ATOM 2917 C CA . LEU B 1 10 ? -14.125 -15.344 6.652 1 97.81 10 LEU B CA 1
ATOM 2918 C C . LEU B 1 10 ? -14.273 -16.844 6.445 1 97.81 10 LEU B C 1
ATOM 2920 O O . LEU B 1 10 ? -13.297 -17.547 6.195 1 97.81 10 LEU B O 1
ATOM 2924 N N . VAL B 1 11 ? -15.516 -17.312 6.445 1 96.88 11 VAL B N 1
ATOM 2925 C CA . VAL B 1 11 ? -15.781 -18.734 6.539 1 96.88 11 VAL B CA 1
ATOM 2926 C C . VAL B 1 11 ? -16.297 -19.266 5.199 1 96.88 11 VAL B C 1
ATOM 2928 O O . VAL B 1 11 ? -17 -18.547 4.48 1 96.88 11 VAL B O 1
ATOM 2931 N N . GLY B 1 12 ? -15.875 -20.469 4.871 1 96.06 12 GLY B N 1
ATOM 2932 C CA . GLY B 1 12 ? -16.406 -21.156 3.705 1 96.06 12 GLY B CA 1
ATOM 2933 C C . GLY B 1 12 ? -15.789 -20.672 2.402 1 96.06 12 GLY B C 1
ATOM 2934 O O . GLY B 1 12 ? -14.945 -19.781 2.4 1 96.06 12 GLY B O 1
ATOM 2935 N N . ARG B 1 13 ? -16.266 -21.25 1.336 1 94.12 13 ARG B N 1
ATOM 2936 C CA . ARG B 1 13 ? -15.742 -20.953 0.008 1 94.12 13 ARG B CA 1
ATOM 2937 C C . ARG B 1 13 ? -16.188 -19.578 -0.464 1 94.12 13 ARG B C 1
ATOM 2939 O O . ARG B 1 13 ? -15.523 -18.953 -1.295 1 94.12 13 ARG B O 1
ATOM 2946 N N . GLU B 1 14 ? -17.25 -19.125 0.126 1 96.38 14 GLU B N 1
ATOM 2947 C CA . GLU B 1 14 ? -17.781 -17.828 -0.281 1 96.38 14 GLU B CA 1
ATOM 2948 C C . GLU B 1 14 ? -17.219 -16.703 0.586 1 96.38 14 GLU B C 1
ATOM 2950 O O . GLU B 1 14 ? -17.594 -15.539 0.419 1 96.38 14 GLU B O 1
ATOM 2955 N N . LEU B 1 15 ? -16.359 -17.031 1.52 1 97.69 15 LEU B N 1
ATOM 2956 C CA . LEU B 1 15 ? -15.719 -16.062 2.389 1 97.69 15 LEU B CA 1
ATOM 2957 C C . LEU B 1 15 ? -16.75 -15.211 3.125 1 97.69 15 LEU B C 1
ATOM 2959 O O . LEU B 1 15 ? -16.656 -13.984 3.121 1 97.69 15 LEU B O 1
ATOM 2963 N N . GLU B 1 16 ? -17.656 -15.898 3.709 1 96.5 16 GLU B N 1
ATOM 2964 C CA . GLU B 1 16 ? -18.672 -15.211 4.484 1 96.5 16 GLU B CA 1
ATOM 2965 C C . GLU B 1 16 ? -18.109 -14.711 5.816 1 96.5 16 GLU B C 1
ATOM 2967 O O . GLU B 1 16 ? -17.484 -15.469 6.555 1 96.5 16 GLU B O 1
ATOM 2972 N N . ALA B 1 17 ? -18.422 -13.477 6.086 1 94.31 17 ALA B N 1
ATOM 2973 C CA . ALA B 1 17 ? -17.953 -12.891 7.336 1 94.31 17 ALA B CA 1
ATOM 2974 C C . ALA B 1 17 ? -18.797 -13.359 8.516 1 94.31 17 ALA B C 1
ATOM 2976 O O . ALA B 1 17 ? -20.016 -13.234 8.5 1 94.31 17 ALA B O 1
ATOM 2977 N N . ARG B 1 18 ? -18.156 -13.914 9.477 1 95.19 18 ARG B N 1
ATOM 2978 C CA . ARG B 1 18 ? -18.812 -14.32 10.719 1 95.19 18 ARG B CA 1
ATOM 2979 C C . ARG B 1 18 ? -18.156 -13.648 11.922 1 95.19 18 ARG B C 1
ATOM 2981 O O . ARG B 1 18 ? -16.938 -13.531 11.984 1 95.19 18 ARG B O 1
ATOM 2988 N N . GLU B 1 19 ? -19 -13.219 12.828 1 95.38 19 GLU B N 1
ATOM 2989 C CA . GLU B 1 19 ? -18.469 -12.539 14.016 1 95.38 19 GLU B CA 1
ATOM 2990 C C . GLU B 1 19 ? -18.422 -13.484 15.211 1 95.38 19 GLU B C 1
ATOM 2992 O O . GLU B 1 19 ? -19.188 -14.453 15.281 1 95.38 19 GLU B O 1
ATOM 2997 N N . ALA B 1 20 ? -17.5 -13.219 16.078 1 95.81 20 ALA B N 1
ATOM 2998 C CA . ALA B 1 20 ? -17.406 -13.867 17.375 1 95.81 20 ALA B CA 1
ATOM 2999 C C . ALA B 1 20 ? -17.438 -15.383 17.234 1 95.81 20 ALA B C 1
ATOM 3001 O O . ALA B 1 20 ? -18.391 -16.031 17.656 1 95.81 20 ALA B O 1
ATOM 3002 N N . VAL B 1 21 ? -16.328 -15.93 16.797 1 96.31 21 VAL B N 1
ATOM 3003 C CA . VAL B 1 21 ? -16.312 -17.359 16.516 1 96.31 21 VAL B CA 1
ATOM 3004 C C . VAL B 1 21 ? -15.219 -18.031 17.359 1 96.31 21 VAL B C 1
ATOM 3006 O O . VAL B 1 21 ? -14.273 -17.375 17.797 1 96.31 21 VAL B O 1
ATOM 3009 N N . CYS B 1 22 ? -15.453 -19.25 17.672 1 97.19 22 CYS B N 1
ATOM 3010 C CA . CYS B 1 22 ? -14.469 -20.141 18.266 1 97.19 22 CYS B CA 1
ATOM 3011 C C . CYS B 1 22 ? -14.055 -21.219 17.266 1 97.19 22 CYS B C 1
ATOM 3013 O O . CYS B 1 22 ? -14.898 -21.984 16.781 1 97.19 22 CYS B O 1
ATOM 3015 N N . LEU B 1 23 ? -12.812 -21.219 16.891 1 95.81 23 LEU B N 1
ATOM 3016 C CA . LEU B 1 23 ? -12.258 -22.266 16.047 1 95.81 23 LEU B CA 1
ATOM 3017 C C . LEU B 1 23 ? -11.609 -23.359 16.891 1 95.81 23 LEU B C 1
ATOM 3019 O O . LEU B 1 23 ? -10.68 -23.094 17.656 1 95.81 23 LEU B O 1
ATOM 3023 N N . VAL B 1 24 ? -12.062 -24.594 16.734 1 95.19 24 VAL B N 1
ATOM 3024 C CA . VAL B 1 24 ? -11.516 -25.703 17.5 1 95.19 24 VAL B CA 1
ATOM 3025 C C . VAL B 1 24 ? -10.82 -26.703 16.562 1 95.19 24 VAL B C 1
ATOM 3027 O O . VAL B 1 24 ? -11.445 -27.219 15.633 1 95.19 24 VAL B O 1
ATOM 3030 N N . PHE B 1 25 ? -9.555 -26.906 16.812 1 92.44 25 PHE B N 1
ATOM 3031 C CA . PHE B 1 25 ? -8.766 -27.844 16.016 1 92.44 25 PHE B CA 1
ATOM 3032 C C . PHE B 1 25 ? -8.562 -29.141 16.766 1 92.44 25 PHE B C 1
ATOM 3034 O O . PHE B 1 25 ? -8.219 -29.141 17.953 1 92.44 25 PHE B O 1
ATOM 3041 N N . ASP B 1 26 ? -8.797 -30.141 15.977 1 91 26 ASP B N 1
ATOM 3042 C CA . ASP B 1 26 ? -8.602 -31.469 16.562 1 91 26 ASP B CA 1
ATOM 3043 C C . ASP B 1 26 ? -7.125 -31.734 16.828 1 91 26 ASP B C 1
ATOM 3045 O O . ASP B 1 26 ? -6.277 -31.5 15.969 1 91 26 ASP B O 1
ATOM 3049 N N . GLY B 1 27 ? -6.77 -32.25 17.953 1 83.75 27 GLY B N 1
ATOM 3050 C CA . GLY B 1 27 ? -5.395 -32.5 18.359 1 83.75 27 GLY B CA 1
ATOM 3051 C C . GLY B 1 27 ? -4.758 -33.656 17.594 1 83.75 27 GLY B C 1
ATOM 3052 O O . GLY B 1 27 ? -3.535 -33.688 17.453 1 83.75 27 GLY B O 1
ATOM 3053 N N . SER B 1 28 ? -5.539 -34.594 17.156 1 83.75 28 SER B N 1
ATOM 3054 C CA . SER B 1 28 ? -5.012 -35.812 16.547 1 83.75 28 SER B CA 1
ATOM 3055 C C . SER B 1 28 ? -4.559 -35.562 15.117 1 83.75 28 SER B C 1
ATOM 3057 O O . SER B 1 28 ? -3.521 -36.062 14.695 1 83.75 28 SER B O 1
ATOM 3059 N N . ASP B 1 29 ? -5.348 -34.719 14.398 1 82.12 29 ASP B N 1
ATOM 3060 C CA . ASP B 1 29 ? -5 -34.562 12.992 1 82.12 29 ASP B CA 1
ATOM 3061 C C . ASP B 1 29 ? -4.859 -33.094 12.594 1 82.12 29 ASP B C 1
ATOM 3063 O O . ASP B 1 29 ? -4.566 -32.812 11.438 1 82.12 29 ASP B O 1
ATOM 3067 N N . GLY B 1 30 ? -5.082 -32.219 13.531 1 86.75 30 GLY B N 1
ATOM 3068 C CA . GLY B 1 30 ? -4.859 -30.781 13.289 1 86.75 30 GLY B CA 1
ATOM 3069 C C . GLY B 1 30 ? -5.941 -30.156 12.445 1 86.75 30 GLY B C 1
ATOM 3070 O O . GLY B 1 30 ? -5.785 -29.016 11.969 1 86.75 30 GLY B O 1
ATOM 3071 N N . ARG B 1 31 ? -7.023 -30.891 12.25 1 92.12 31 ARG B N 1
ATOM 3072 C CA . ARG B 1 31 ? -8.102 -30.375 11.414 1 92.12 31 ARG B CA 1
ATOM 3073 C C . ARG B 1 31 ? -9.086 -29.562 12.234 1 92.12 31 ARG B C 1
ATOM 3075 O O . ARG B 1 31 ? -9.234 -29.781 13.438 1 92.12 31 ARG B O 1
ATOM 3082 N N . LEU B 1 32 ? -9.711 -28.594 11.57 1 94.5 32 LEU B N 1
ATOM 3083 C CA . LEU B 1 32 ? -10.75 -27.797 12.211 1 94.5 32 LEU B CA 1
ATOM 3084 C C . LEU B 1 32 ? -11.977 -28.641 12.531 1 94.5 32 LEU B C 1
ATOM 3086 O O . LEU B 1 32 ? -12.695 -29.062 11.625 1 94.5 32 LEU B O 1
ATOM 3090 N N . SER B 1 33 ? -12.219 -28.844 13.789 1 94.88 33 SER B N 1
ATOM 3091 C CA . SER B 1 33 ? -13.289 -29.719 14.219 1 94.88 33 SER B CA 1
ATOM 3092 C C . SER B 1 33 ? -14.625 -28.984 14.273 1 94.88 33 SER B C 1
ATOM 3094 O O . SER B 1 33 ? -15.672 -29.578 13.969 1 94.88 33 SER B O 1
ATOM 3096 N N . SER B 1 34 ? -14.508 -27.719 14.68 1 95.12 34 SER B N 1
ATOM 3097 C CA . SER B 1 34 ? -15.766 -26.984 14.773 1 95.12 34 SER B CA 1
ATOM 3098 C C . SER B 1 34 ? -15.539 -25.484 14.68 1 95.12 34 SER B C 1
ATOM 3100 O O . SER B 1 34 ? -14.453 -24.984 15.008 1 95.12 34 SER B O 1
ATOM 3102 N N . ILE B 1 35 ? -16.531 -24.797 14.164 1 95.94 35 ILE B N 1
ATOM 3103 C CA . ILE B 1 35 ? -16.688 -23.344 14.188 1 95.94 35 ILE B CA 1
ATOM 3104 C C . ILE B 1 35 ? -17.953 -22.984 14.945 1 95.94 35 ILE B C 1
ATOM 3106 O O . ILE B 1 35 ? -19.062 -23.25 14.484 1 95.94 35 ILE B O 1
ATOM 3110 N N . SER B 1 36 ? -17.797 -22.453 16.047 1 95.81 36 SER B N 1
ATOM 3111 C CA . SER B 1 36 ? -18.938 -22.156 16.906 1 95.81 36 SER B CA 1
ATOM 3112 C C . SER B 1 36 ? -18.859 -20.734 17.453 1 95.81 36 SER B C 1
ATOM 3114 O O . SER B 1 36 ? -18.016 -19.938 17.031 1 95.81 36 SER B O 1
ATOM 3116 N N . SER B 1 37 ? -19.844 -20.438 18.297 1 94.75 37 SER B N 1
ATOM 3117 C CA . SER B 1 37 ? -19.844 -19.125 18.922 1 94.75 37 SER B CA 1
ATOM 3118 C C . SER B 1 37 ? -18.672 -18.969 19.891 1 94.75 37 SER B C 1
ATOM 3120 O O . SER B 1 37 ? -18.281 -19.938 20.547 1 94.75 37 SER B O 1
ATOM 3122 N N . SER B 1 38 ? -18.188 -17.75 19.922 1 92.25 38 SER B N 1
ATOM 3123 C CA . SER B 1 38 ? -17.047 -17.469 20.766 1 92.25 38 SER B CA 1
ATOM 3124 C C . SER B 1 38 ? -17.344 -17.797 22.234 1 92.25 38 SER B C 1
ATOM 3126 O O . SER B 1 38 ? -16.438 -18.109 23 1 92.25 38 SER B O 1
ATOM 3128 N N . SER B 1 39 ? -18.562 -17.766 22.609 1 92 39 SER B N 1
ATOM 3129 C CA . SER B 1 39 ? -18.969 -18.062 23.984 1 92 39 SER B CA 1
ATOM 3130 C C . SER B 1 39 ? -18.656 -19.5 24.344 1 92 39 SER B C 1
ATOM 3132 O O . SER B 1 39 ? -18.562 -19.844 25.531 1 92 39 SER B O 1
ATOM 3134 N N . SER B 1 40 ? -18.453 -20.328 23.344 1 92.75 40 SER B N 1
ATOM 3135 C CA . SER B 1 40 ? -18.172 -21.75 23.578 1 92.75 40 SER B CA 1
ATOM 3136 C C . SER B 1 40 ? -16.688 -21.984 23.797 1 92.75 40 SER B C 1
ATOM 3138 O O . SER B 1 40 ? -16.281 -23.078 24.219 1 92.75 40 SER B O 1
ATOM 3140 N N . CYS B 1 41 ? -15.891 -20.984 23.5 1 94.5 41 CYS B N 1
ATOM 3141 C CA . CYS B 1 41 ? -14.445 -21.141 23.641 1 94.5 41 CYS B CA 1
ATOM 3142 C C . CYS B 1 41 ? -14.039 -21.125 25.109 1 94.5 41 CYS B C 1
ATOM 3144 O O . CYS B 1 41 ? -14.531 -20.312 25.891 1 94.5 41 CYS B O 1
ATOM 3146 N N . PRO B 1 42 ? -13.086 -22.016 25.438 1 94 42 PRO B N 1
ATOM 3147 C CA . PRO B 1 42 ? -12.516 -21.891 26.781 1 94 42 PRO B CA 1
ATOM 3148 C C . PRO B 1 42 ? -11.969 -20.5 27.078 1 94 42 PRO B C 1
ATOM 3150 O O . PRO B 1 42 ? -11.461 -19.828 26.172 1 94 42 PRO B O 1
ATOM 3153 N N . GLU B 1 43 ? -11.914 -20.094 28.281 1 92.12 43 GLU B N 1
ATOM 3154 C CA . GLU B 1 43 ? -11.453 -18.766 28.672 1 92.12 43 GLU B CA 1
ATOM 3155 C C . GLU B 1 43 ? -9.961 -18.578 28.391 1 92.12 43 GLU B C 1
ATOM 3157 O O . GLU B 1 43 ? -9.508 -17.484 28.094 1 92.12 43 GLU B O 1
ATOM 3162 N N . SER B 1 44 ? -9.234 -19.656 28.422 1 93.06 44 SER B N 1
ATOM 3163 C CA . SER B 1 44 ? -7.785 -19.609 28.25 1 93.06 44 SER B CA 1
ATOM 3164 C C . SER B 1 44 ? -7.391 -19.594 26.781 1 93.06 44 SER B C 1
ATOM 3166 O O . SER B 1 44 ? -6.211 -19.438 26.453 1 93.06 44 SER B O 1
ATOM 3168 N N . SER B 1 45 ? -8.414 -19.688 25.938 1 94.5 45 SER B N 1
ATOM 3169 C CA . SER B 1 45 ? -8.117 -19.734 24.516 1 94.5 45 SER B CA 1
ATOM 3170 C C . SER B 1 45 ? -7.484 -18.422 24.047 1 94.5 45 SER B C 1
ATOM 3172 O O . SER B 1 45 ? -7.938 -17.344 24.422 1 94.5 45 SER B O 1
ATOM 3174 N N . PRO B 1 46 ? -6.348 -18.547 23.234 1 94.44 46 PRO B N 1
ATOM 3175 C CA . PRO B 1 46 ? -5.809 -17.312 22.656 1 94.44 46 PRO B CA 1
ATOM 3176 C C . PRO B 1 46 ? -6.832 -16.547 21.812 1 94.44 46 PRO B C 1
ATOM 3178 O O . PRO B 1 46 ? -7.695 -17.172 21.188 1 94.44 46 PRO B O 1
ATOM 3181 N N . LYS B 1 47 ? -6.703 -15.234 21.859 1 94.94 47 LYS B N 1
ATOM 3182 C CA . LYS B 1 47 ? -7.645 -14.375 21.156 1 94.94 47 LYS B CA 1
ATOM 3183 C C . LYS B 1 47 ? -6.977 -13.711 19.953 1 94.94 47 LYS B C 1
ATOM 3185 O O . LYS B 1 47 ? -5.852 -13.219 20.047 1 94.94 47 LYS B O 1
ATOM 3190 N N . PHE B 1 48 ? -7.617 -13.766 18.812 1 96.12 48 PHE B N 1
ATOM 3191 C CA . PHE B 1 48 ? -7.219 -13.07 17.594 1 96.12 48 PHE B CA 1
ATOM 3192 C C . PHE B 1 48 ? -8.359 -12.227 17.047 1 96.12 48 PHE B C 1
ATOM 3194 O O . PHE B 1 48 ? -9.508 -12.375 17.484 1 96.12 48 PHE B O 1
ATOM 3201 N N . THR B 1 49 ? -8.023 -11.273 16.203 1 96.25 49 THR B N 1
ATOM 3202 C CA . THR B 1 49 ? -9.039 -10.383 15.641 1 96.25 49 THR B CA 1
ATOM 3203 C C . THR B 1 49 ? -9.68 -10.992 14.398 1 96.25 49 THR B C 1
ATOM 3205 O O . THR B 1 49 ? -10.891 -10.891 14.203 1 96.25 49 THR B O 1
ATOM 3208 N N . ILE B 1 50 ? -8.852 -11.594 13.562 1 97.25 50 ILE B N 1
ATOM 3209 C CA . ILE B 1 50 ? -9.344 -12.023 12.258 1 97.25 50 ILE B CA 1
ATOM 3210 C C . ILE B 1 50 ? -8.805 -13.414 11.938 1 97.25 50 ILE B C 1
ATOM 3212 O O . ILE B 1 50 ? -7.672 -13.75 12.281 1 97.25 50 ILE B O 1
ATOM 3216 N N . ALA B 1 51 ? -9.609 -14.227 11.305 1 97.25 51 ALA B N 1
ATOM 3217 C CA . ALA B 1 51 ? -9.195 -15.492 10.695 1 97.25 51 ALA B CA 1
ATOM 3218 C C . ALA B 1 51 ? -9.609 -15.555 9.234 1 97.25 51 ALA B C 1
ATOM 3220 O O . ALA B 1 51 ? -10.766 -15.281 8.891 1 97.25 51 ALA B O 1
ATOM 3221 N N . VAL B 1 52 ? -8.695 -15.836 8.359 1 98 52 VAL B N 1
ATOM 3222 C CA . VAL B 1 52 ? -8.945 -15.953 6.93 1 98 52 VAL B CA 1
ATOM 3223 C C . VAL B 1 52 ? -8.172 -17.141 6.359 1 98 52 VAL B C 1
ATOM 3225 O O . VAL B 1 52 ? -7.27 -17.672 7.012 1 98 52 VAL B O 1
ATOM 3228 N N . PRO B 1 53 ? -8.586 -17.641 5.137 1 97.75 53 PRO B N 1
ATOM 3229 C CA . PRO B 1 53 ? -7.68 -18.562 4.441 1 97.75 53 PRO B CA 1
ATOM 3230 C C . PRO B 1 53 ? -6.348 -17.906 4.074 1 97.75 53 PRO B C 1
ATOM 3232 O O . PRO B 1 53 ? -6.262 -16.672 3.988 1 97.75 53 PRO B O 1
ATOM 3235 N N . PRO B 1 54 ? -5.266 -18.719 3.967 1 97.5 54 PRO B N 1
ATOM 3236 C CA . PRO B 1 54 ? -3.994 -18.141 3.51 1 97.5 54 PRO B CA 1
ATOM 3237 C C . PRO B 1 54 ? -4.062 -17.625 2.074 1 97.5 54 PRO B C 1
ATOM 3239 O O . PRO B 1 54 ? -4.859 -18.125 1.271 1 97.5 54 PRO B O 1
ATOM 3242 N N . SER B 1 55 ? -3.26 -16.641 1.767 1 98.5 55 SER B N 1
ATOM 3243 C CA . SER B 1 55 ? -3.266 -16.047 0.436 1 98.5 55 SER B CA 1
ATOM 3244 C C . SER B 1 55 ? -2.443 -16.875 -0.547 1 98.5 55 SER B C 1
ATOM 3246 O O . SER B 1 55 ? -1.771 -17.828 -0.152 1 98.5 55 SER B O 1
ATOM 3248 N N . VAL B 1 56 ? -2.58 -16.531 -1.817 1 98.75 56 VAL B N 1
ATOM 3249 C CA . VAL B 1 56 ? -1.837 -17.172 -2.9 1 98.75 56 VAL B CA 1
ATOM 3250 C C . VAL B 1 56 ? -1.176 -16.109 -3.77 1 98.75 56 VAL B C 1
ATOM 3252 O O . VAL B 1 56 ? -1.752 -15.039 -4 1 98.75 56 VAL B O 1
ATOM 3255 N N . ASN B 1 57 ? 0.036 -16.281 -4.113 1 98.94 57 ASN B N 1
ATOM 3256 C CA . ASN B 1 57 ? 0.734 -15.484 -5.113 1 98.94 57 ASN B CA 1
ATOM 3257 C C . ASN B 1 57 ? 0.771 -16.188 -6.465 1 98.94 57 ASN B C 1
ATOM 3259 O O . ASN B 1 57 ? 1.684 -16.969 -6.738 1 98.94 57 ASN B O 1
ATOM 3263 N N . ALA B 1 58 ? -0.104 -15.781 -7.363 1 98.94 58 ALA B N 1
ATOM 3264 C CA . ALA B 1 58 ? -0.388 -16.578 -8.555 1 98.94 58 ALA B CA 1
ATOM 3265 C C . ALA B 1 58 ? 0.632 -16.312 -9.656 1 98.94 58 ALA B C 1
ATOM 3267 O O . ALA B 1 58 ? 0.584 -16.922 -10.719 1 98.94 58 ALA B O 1
ATOM 3268 N N . HIS B 1 59 ? 1.609 -15.422 -9.398 1 98.94 59 HIS B N 1
ATOM 3269 C CA . HIS B 1 59 ? 2.635 -15.156 -10.398 1 98.94 59 HIS B CA 1
ATOM 3270 C C . HIS B 1 59 ? 3.84 -14.453 -9.781 1 98.94 59 HIS B C 1
ATOM 3272 O O . HIS B 1 59 ? 3.715 -13.344 -9.258 1 98.94 59 HIS B O 1
ATOM 3278 N N . ILE B 1 60 ? 5.012 -15.094 -9.906 1 98.69 60 ILE B N 1
ATOM 3279 C CA . ILE B 1 60 ? 6.23 -14.43 -9.453 1 98.69 60 ILE B CA 1
ATOM 3280 C C . ILE B 1 60 ? 7.398 -14.844 -10.352 1 98.69 60 ILE B C 1
ATOM 3282 O O . ILE B 1 60 ? 7.34 -15.875 -11.023 1 98.69 60 ILE B O 1
ATOM 3286 N N . HIS B 1 61 ? 8.312 -13.969 -10.523 1 98.31 61 HIS B N 1
ATOM 3287 C CA . HIS B 1 61 ? 9.695 -14.234 -10.922 1 98.31 61 HIS B CA 1
ATOM 3288 C C . HIS B 1 61 ? 10.648 -14.094 -9.742 1 98.31 61 HIS B C 1
ATOM 3290 O O . HIS B 1 61 ? 10.891 -12.984 -9.266 1 98.31 61 HIS B O 1
ATOM 3296 N N . SER B 1 62 ? 11.234 -15.219 -9.336 1 98.25 62 SER B N 1
ATOM 3297 C CA . SER B 1 62 ? 11.82 -15.227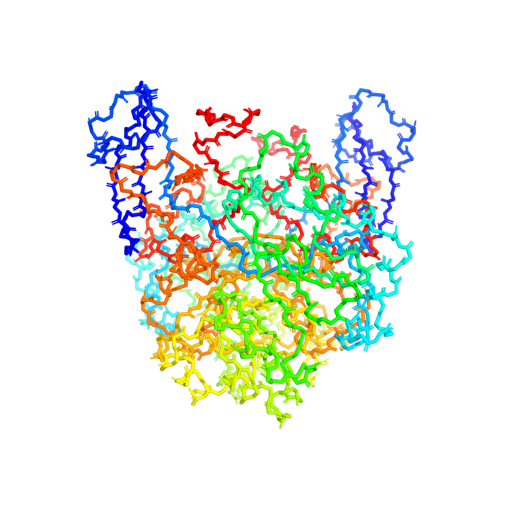 -7.996 1 98.25 62 SER B CA 1
ATOM 3298 C C . SER B 1 62 ? 13.328 -15.016 -8.055 1 98.25 62 SER B C 1
ATOM 3300 O O . SER B 1 62 ? 13.906 -14.383 -7.176 1 98.25 62 SER B O 1
ATOM 3302 N N . SER B 1 63 ? 14 -15.508 -9.117 1 98 63 SER B N 1
ATOM 3303 C CA . SER B 1 63 ? 15.461 -15.562 -9.133 1 98 63 SER B CA 1
ATOM 3304 C C . SER B 1 63 ? 16.062 -14.164 -9.211 1 98 63 SER B C 1
ATOM 3306 O O . SER B 1 63 ? 17.188 -13.938 -8.742 1 98 63 SER B O 1
ATOM 3308 N N . ASP B 1 64 ? 15.281 -13.219 -9.727 1 97.75 64 ASP B N 1
ATOM 3309 C CA . ASP B 1 64 ? 15.812 -11.875 -9.922 1 97.75 64 ASP B CA 1
ATOM 3310 C C . ASP B 1 64 ? 15.82 -11.094 -8.609 1 97.75 64 ASP B C 1
ATOM 3312 O O . ASP B 1 64 ? 16.328 -9.977 -8.547 1 97.75 64 ASP B O 1
ATOM 3316 N N . VAL B 1 65 ? 15.438 -11.719 -7.5 1 98.25 65 VAL B N 1
ATOM 3317 C CA . VAL B 1 65 ? 15.461 -11.109 -6.176 1 98.25 65 VAL B CA 1
ATOM 3318 C C . VAL B 1 65 ? 16.891 -10.742 -5.801 1 98.25 65 VAL B C 1
ATOM 3320 O O . VAL B 1 65 ? 17.125 -9.953 -4.879 1 98.25 65 VAL B O 1
ATOM 3323 N N . GLN B 1 66 ? 17.859 -11.273 -6.496 1 98 66 GLN B N 1
ATOM 3324 C CA . GLN B 1 66 ? 19.266 -11.062 -6.227 1 98 66 GLN B CA 1
ATOM 3325 C C . GLN B 1 66 ? 19.672 -9.617 -6.484 1 98 66 GLN B C 1
ATOM 3327 O O . GLN B 1 66 ? 20.688 -9.1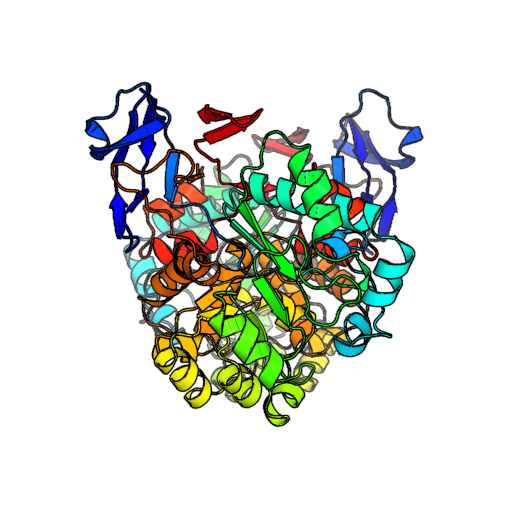48 -5.957 1 98 66 GLN B O 1
ATOM 3332 N N . TRP B 1 67 ? 18.891 -8.875 -7.234 1 98.19 67 TRP B N 1
ATOM 3333 C CA . TRP B 1 67 ? 19.297 -7.531 -7.648 1 98.19 67 TRP B CA 1
ATOM 3334 C C . TRP B 1 67 ? 18.156 -6.539 -7.441 1 98.19 67 TRP B C 1
ATOM 3336 O O . TRP B 1 67 ? 17.641 -5.957 -8.406 1 98.19 67 TRP B O 1
ATOM 3346 N N . PRO B 1 68 ? 17.812 -6.254 -6.152 1 98.12 68 PRO B N 1
ATOM 3347 C CA . PRO B 1 68 ? 16.688 -5.34 -5.879 1 98.12 68 PRO B CA 1
ATOM 3348 C C . PRO B 1 68 ? 16.922 -3.949 -6.465 1 98.12 68 PRO B C 1
ATOM 3350 O O . PRO B 1 68 ? 17.938 -3.316 -6.191 1 98.12 68 PRO B O 1
ATOM 3353 N N . GLU B 1 69 ? 16 -3.506 -7.305 1 97.88 69 GLU B N 1
ATOM 3354 C CA . GLU B 1 69 ? 15.891 -2.162 -7.863 1 97.88 69 GLU B CA 1
ATOM 3355 C C . GLU B 1 69 ? 16.938 -1.934 -8.953 1 97.88 69 GLU B C 1
ATOM 3357 O O . GLU B 1 69 ? 17.234 -0.791 -9.305 1 97.88 69 GLU B O 1
ATOM 3362 N N . VAL B 1 70 ? 17.531 -2.977 -9.469 1 98 70 VAL B N 1
ATOM 3363 C CA . VAL B 1 70 ? 18.484 -2.834 -10.555 1 98 70 VAL B CA 1
ATOM 3364 C C . VAL B 1 70 ? 17.797 -2.236 -11.781 1 98 70 VAL B C 1
ATOM 3366 O O . VAL B 1 70 ? 16.656 -2.574 -12.078 1 98 70 VAL B O 1
ATOM 3369 N N . GLY B 1 71 ? 18.453 -1.311 -12.406 1 97.56 71 GLY B N 1
ATOM 3370 C CA . GLY B 1 71 ? 17.953 -0.761 -13.656 1 97.56 71 GLY B CA 1
ATOM 3371 C C . GLY B 1 71 ? 16.672 0.02 -13.508 1 97.56 71 GLY B C 1
ATOM 3372 O O . GLY B 1 71 ? 15.812 -0.011 -14.391 1 97.56 71 GLY B O 1
ATOM 3373 N N . ASN B 1 72 ? 16.484 0.714 -12.406 1 95.88 72 ASN B N 1
ATOM 3374 C CA . ASN B 1 72 ? 15.242 1.412 -12.125 1 95.88 72 ASN B CA 1
ATOM 3375 C C . ASN B 1 72 ? 15.023 2.59 -13.07 1 95.88 72 ASN B C 1
ATOM 3377 O O . ASN B 1 72 ? 13.93 3.152 -13.133 1 95.88 72 ASN B O 1
ATOM 3381 N N . ASP B 1 73 ? 15.977 2.865 -13.922 1 96.81 73 ASP B N 1
ATOM 3382 C CA . ASP B 1 73 ? 15.852 3.947 -14.898 1 96.81 73 ASP B CA 1
ATOM 3383 C C . ASP B 1 73 ? 15.578 3.4 -16.297 1 96.81 73 ASP B C 1
ATOM 3385 O O . ASP B 1 73 ? 15.453 4.168 -17.25 1 96.81 73 ASP B O 1
ATOM 3389 N N . LEU B 1 74 ? 15.43 2.086 -16.453 1 95.94 74 LEU B N 1
ATOM 3390 C CA . LEU B 1 74 ? 15.258 1.437 -17.75 1 95.94 74 LEU B CA 1
ATOM 3391 C C . LEU B 1 74 ? 13.789 1.113 -18 1 95.94 74 LEU B C 1
ATOM 3393 O O . LEU B 1 74 ? 13 1.01 -17.062 1 95.94 74 LEU B O 1
ATOM 3397 N N . SER B 1 75 ? 13.398 0.964 -19.281 1 94 75 SER B N 1
ATOM 3398 C CA . SER B 1 75 ? 12.062 0.533 -19.688 1 94 75 SER B CA 1
ATOM 3399 C C . SER B 1 75 ? 11.859 -0.955 -19.422 1 94 75 SER B C 1
ATOM 3401 O O . SER B 1 75 ? 12.82 -1.686 -19.188 1 94 75 SER B O 1
ATOM 3403 N N . LEU B 1 76 ? 10.625 -1.345 -19.453 1 92.12 76 LEU B N 1
ATOM 3404 C CA . LEU B 1 76 ? 10.297 -2.756 -19.281 1 92.12 76 LEU B CA 1
ATOM 3405 C C . LEU B 1 76 ? 11.047 -3.617 -20.297 1 92.12 76 LEU B C 1
ATOM 3407 O O . LEU B 1 76 ? 11.641 -4.637 -19.922 1 92.12 76 LEU B O 1
ATOM 3411 N N . GLU B 1 77 ? 11.039 -3.262 -21.5 1 90.25 77 GLU B N 1
ATOM 3412 C CA . GLU B 1 77 ? 11.703 -4.012 -22.562 1 90.25 77 GLU B CA 1
ATOM 3413 C C . GLU B 1 77 ? 13.203 -4.133 -22.297 1 90.25 77 GLU B C 1
ATOM 3415 O O . GLU B 1 77 ? 13.773 -5.219 -22.422 1 90.25 77 GLU B O 1
ATOM 3420 N N . GLU B 1 78 ? 13.797 -3.053 -21.844 1 93.19 78 GLU B N 1
ATOM 3421 C CA . GLU B 1 78 ? 15.227 -3.047 -21.547 1 93.19 78 GLU B CA 1
ATOM 3422 C C . GLU B 1 78 ? 15.555 -3.953 -20.375 1 93.19 78 GLU B C 1
ATOM 3424 O O . GLU B 1 78 ? 16.641 -4.523 -20.297 1 93.19 78 GLU B O 1
ATOM 3429 N N . LEU B 1 79 ? 14.586 -4.109 -19.562 1 92.94 79 LEU B N 1
ATOM 3430 C CA . LEU B 1 79 ? 14.812 -4.879 -18.359 1 92.94 79 LEU B CA 1
ATOM 3431 C C . LEU B 1 79 ? 14.617 -6.367 -18.609 1 92.94 79 LEU B C 1
ATOM 3433 O O . LEU B 1 79 ? 15.414 -7.191 -18.156 1 92.94 79 LEU B O 1
ATOM 3437 N N . VAL B 1 80 ? 13.5 -6.707 -19.422 1 88.5 80 VAL B N 1
ATOM 3438 C CA . VAL B 1 80 ? 13.086 -8.094 -19.266 1 88.5 80 VAL B CA 1
ATOM 3439 C C . VAL B 1 80 ? 13.055 -8.773 -20.641 1 88.5 80 VAL B C 1
ATOM 3441 O O . VAL B 1 80 ? 12.945 -10 -20.734 1 88.5 80 VAL B O 1
ATOM 3444 N N . ALA B 1 81 ? 13.156 -8.016 -21.766 1 83.75 81 ALA B N 1
ATOM 3445 C CA . ALA B 1 81 ? 13.016 -8.625 -23.094 1 83.75 81 ALA B CA 1
ATOM 3446 C C . ALA B 1 81 ? 14.195 -9.539 -23.406 1 83.75 81 ALA B C 1
ATOM 3448 O O . ALA B 1 81 ? 15.352 -9.109 -23.344 1 83.75 81 ALA B O 1
ATOM 3449 N N . PRO B 1 82 ? 13.883 -10.797 -23.672 1 74.5 82 PRO B N 1
ATOM 3450 C CA . PRO B 1 82 ? 14.969 -11.68 -24.094 1 74.5 82 PRO B CA 1
ATOM 3451 C C . PRO B 1 82 ? 15.508 -11.336 -25.484 1 74.5 82 PRO B C 1
ATOM 3453 O O . PRO B 1 82 ? 14.758 -10.828 -26.328 1 74.5 82 PRO B O 1
ATOM 3456 N N . PRO B 1 83 ? 16.797 -11.688 -25.641 1 71.12 83 PRO B N 1
ATOM 3457 C CA . PRO B 1 83 ? 17.859 -12.266 -24.812 1 71.12 83 PRO B CA 1
ATOM 3458 C C . PRO B 1 83 ? 18.781 -11.203 -24.219 1 71.12 83 PRO B C 1
ATOM 3460 O O . PRO B 1 83 ? 19.703 -11.539 -23.469 1 71.12 83 PRO B O 1
ATOM 3463 N N . ARG B 1 84 ? 18.453 -9.992 -24.531 1 80 84 ARG B N 1
ATOM 3464 C CA . ARG B 1 84 ? 19.422 -8.938 -24.234 1 80 84 ARG B CA 1
ATOM 3465 C C . ARG B 1 84 ? 18.953 -8.094 -23.047 1 80 84 ARG B C 1
ATOM 3467 O O . ARG B 1 84 ? 19.656 -7.18 -22.609 1 80 84 ARG B O 1
ATOM 3474 N N . GLY B 1 85 ? 17.781 -8.391 -22.516 1 89.56 85 GLY B N 1
ATOM 3475 C CA . GLY B 1 85 ? 17.359 -7.633 -21.344 1 89.56 85 GLY B CA 1
ATOM 3476 C C . GLY B 1 85 ? 18.312 -7.762 -20.172 1 89.56 85 GLY B C 1
ATOM 3477 O O . GLY B 1 85 ? 18.969 -8.797 -20.016 1 89.56 85 GLY B O 1
ATOM 3478 N N . LEU B 1 86 ? 18.453 -6.77 -19.406 1 94.06 86 LEU B N 1
ATOM 3479 C CA . LEU B 1 86 ? 19.375 -6.715 -18.281 1 94.06 86 LEU B CA 1
ATOM 3480 C C . LEU B 1 86 ? 19.203 -7.926 -17.359 1 94.06 86 LEU B C 1
ATOM 3482 O O . LEU B 1 86 ? 20.172 -8.547 -16.953 1 94.06 86 LEU B O 1
ATOM 3486 N N . LYS B 1 87 ? 18 -8.258 -17.078 1 94.31 87 LYS B N 1
ATOM 3487 C CA . LYS B 1 87 ? 17.703 -9.375 -16.188 1 94.31 87 LYS B CA 1
ATOM 3488 C C . LYS B 1 87 ? 18.266 -10.68 -16.719 1 94.31 87 LYS B C 1
ATOM 3490 O O . LYS B 1 87 ? 18.844 -11.469 -15.977 1 94.31 87 LYS B O 1
ATOM 3495 N N . HIS B 1 88 ? 18.094 -10.914 -17.984 1 91.94 88 HIS B N 1
ATOM 3496 C CA . HIS B 1 88 ? 18.578 -12.141 -18.609 1 91.94 88 HIS B CA 1
ATOM 3497 C C . HIS B 1 88 ? 20.094 -12.258 -18.484 1 91.94 88 HIS B C 1
ATOM 3499 O O . HIS B 1 88 ? 20.625 -13.328 -18.172 1 91.94 88 HIS B O 1
ATOM 3505 N N . LEU B 1 89 ? 20.75 -11.188 -18.688 1 94.12 89 LEU B N 1
ATOM 3506 C CA . LEU B 1 89 ? 22.203 -11.164 -18.594 1 94.12 89 LEU B 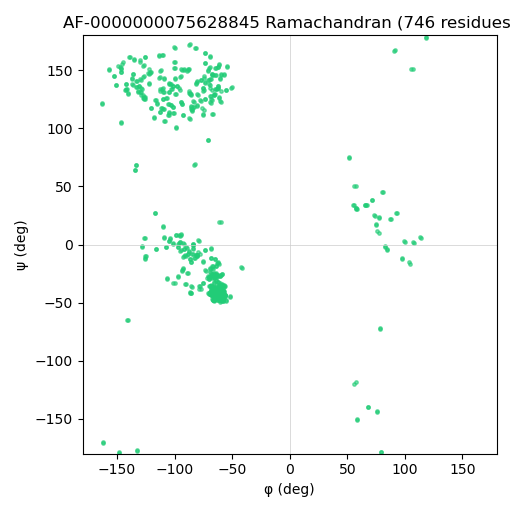CA 1
ATOM 3507 C C . LEU B 1 89 ? 22.656 -11.438 -17.156 1 94.12 89 LEU B C 1
ATOM 3509 O O . LEU B 1 89 ? 23.594 -12.203 -16.938 1 94.12 89 LEU B O 1
ATOM 3513 N N . LEU B 1 90 ? 21.984 -10.867 -16.234 1 96.81 90 LEU B N 1
ATOM 3514 C CA . LEU B 1 90 ? 22.328 -11.039 -14.828 1 96.81 90 LEU B CA 1
ATOM 3515 C C . LEU B 1 90 ? 22.094 -12.477 -14.383 1 96.81 90 LEU B C 1
ATOM 3517 O O . LEU B 1 90 ? 22.922 -13.047 -13.664 1 96.81 90 LEU B O 1
ATOM 3521 N N . LEU B 1 91 ? 21.016 -13.07 -14.812 1 95.62 91 LEU B N 1
ATOM 3522 C CA . LEU B 1 91 ? 20.703 -14.453 -14.469 1 95.62 91 LEU B CA 1
ATOM 3523 C C . LEU B 1 91 ? 21.766 -15.398 -15.023 1 95.62 91 LEU B C 1
ATOM 3525 O O . LEU B 1 91 ? 22.234 -16.297 -14.305 1 95.62 91 LEU B O 1
ATOM 3529 N N . GLN B 1 92 ? 22.141 -15.172 -16.234 1 93.31 92 GLN B N 1
ATOM 3530 C CA . GLN B 1 92 ? 23.172 -16 -16.859 1 93.31 92 GLN B CA 1
ATOM 3531 C C . GLN B 1 92 ? 24.484 -15.898 -16.109 1 93.31 92 GLN B C 1
ATOM 3533 O O . GLN B 1 92 ? 25.156 -16.906 -15.875 1 93.31 92 GLN B O 1
ATOM 3538 N N . GLN B 1 93 ? 24.766 -14.75 -15.734 1 95.94 93 GLN B N 1
ATOM 3539 C CA . GLN B 1 93 ? 26.031 -14.5 -15.031 1 95.94 93 GLN B CA 1
ATOM 3540 C C . GLN B 1 93 ? 26.031 -15.141 -13.648 1 95.94 93 GLN B C 1
ATOM 3542 O O . GLN B 1 93 ? 27.062 -15.656 -13.203 1 95.94 93 GLN B O 1
ATOM 3547 N N . ALA B 1 94 ? 24.953 -15.117 -12.953 1 96.81 94 ALA B N 1
ATOM 3548 C CA . ALA B 1 94 ? 24.844 -15.648 -11.602 1 96.81 94 ALA B CA 1
ATOM 3549 C C . ALA B 1 94 ? 24.953 -17.172 -11.602 1 96.81 94 ALA B C 1
ATOM 3551 O O . ALA B 1 94 ? 25.5 -17.766 -10.664 1 96.81 94 ALA B O 1
ATOM 3552 N N . GLY B 1 95 ? 24.375 -17.828 -12.695 1 95.69 95 GLY B N 1
ATOM 3553 C CA . GLY B 1 95 ? 24.406 -19.281 -12.789 1 95.69 95 GLY B CA 1
ATOM 3554 C C . GLY B 1 95 ? 23.203 -19.953 -12.164 1 95.69 95 GLY B C 1
ATOM 3555 O O . GLY B 1 95 ? 22.5 -19.344 -11.359 1 95.69 95 GLY B O 1
ATOM 3556 N N . GLU B 1 96 ? 23.078 -21.203 -12.484 1 95.19 96 GLU B N 1
ATOM 3557 C CA . GLU B 1 96 ? 21.859 -21.953 -12.164 1 95.19 96 GLU B CA 1
ATOM 3558 C C . GLU B 1 96 ? 21.719 -22.156 -10.656 1 95.19 96 GLU B C 1
ATOM 3560 O O . GLU B 1 96 ? 20.625 -22 -10.102 1 95.19 96 GLU B O 1
ATOM 3565 N N . ARG B 1 97 ? 22.781 -22.484 -10.008 1 96.06 97 ARG B N 1
ATOM 3566 C CA . ARG B 1 97 ? 22.719 -22.781 -8.578 1 96.06 97 ARG B CA 1
ATOM 3567 C C . ARG B 1 97 ? 22.344 -21.547 -7.766 1 96.06 97 ARG B C 1
ATOM 3569 O O . ARG B 1 97 ? 21.469 -21.609 -6.914 1 96.06 97 ARG B O 1
ATOM 3576 N N . ALA B 1 98 ? 23 -20.453 -8.047 1 97.62 98 ALA B N 1
ATOM 3577 C CA . ALA B 1 98 ? 22.703 -19.219 -7.336 1 97.62 98 ALA B CA 1
ATOM 3578 C C . ALA B 1 98 ? 21.266 -18.781 -7.562 1 97.62 98 ALA B C 1
ATOM 3580 O O . ALA B 1 98 ? 20.594 -18.312 -6.633 1 97.62 98 ALA B O 1
ATOM 3581 N N . CYS B 1 99 ? 20.812 -18.922 -8.75 1 98.12 99 CYS B N 1
ATOM 3582 C CA . CYS B 1 99 ? 19.438 -18.562 -9.086 1 98.12 99 CYS B CA 1
ATOM 3583 C C . CYS B 1 99 ? 18.438 -19.438 -8.344 1 98.12 99 CYS B C 1
ATOM 3585 O O . CYS B 1 99 ? 17.422 -18.953 -7.855 1 98.12 99 CYS B O 1
ATOM 3587 N N . ALA B 1 100 ? 18.766 -20.703 -8.273 1 98.06 100 ALA B N 1
ATOM 3588 C CA . ALA B 1 100 ? 17.875 -21.625 -7.57 1 98.06 100 ALA B CA 1
ATOM 3589 C C . ALA B 1 100 ? 17.844 -21.312 -6.078 1 98.06 100 ALA B C 1
ATOM 3591 O O . ALA B 1 100 ? 16.766 -21.344 -5.465 1 98.06 100 ALA B O 1
ATOM 3592 N N . GLU B 1 101 ? 18.969 -21.078 -5.527 1 98.12 101 GLU B N 1
ATOM 3593 C CA . GLU B 1 101 ? 19.047 -20.734 -4.109 1 98.12 101 GLU B CA 1
ATOM 3594 C C . GLU B 1 101 ? 18.266 -19.453 -3.811 1 98.12 101 GLU B C 1
ATOM 3596 O O . GLU B 1 101 ? 17.562 -19.375 -2.801 1 98.12 101 GLU B O 1
ATOM 3601 N N . ALA B 1 102 ? 18.391 -18.484 -4.664 1 98.12 102 ALA B N 1
ATOM 3602 C CA . ALA B 1 102 ? 17.656 -17.234 -4.512 1 98.12 102 ALA B CA 1
ATOM 3603 C C . ALA B 1 102 ? 16.141 -17.484 -4.555 1 98.12 102 ALA B C 1
ATOM 3605 O O . ALA B 1 102 ? 15.398 -16.938 -3.742 1 98.12 102 ALA B O 1
ATOM 3606 N N . ALA B 1 103 ? 15.742 -18.297 -5.473 1 98.5 103 ALA B N 1
ATOM 3607 C CA . ALA B 1 103 ? 14.328 -18.625 -5.602 1 98.5 103 ALA B CA 1
ATOM 3608 C C . ALA B 1 103 ? 13.797 -19.25 -4.316 1 98.5 103 ALA B C 1
ATOM 3610 O O . ALA B 1 103 ? 12.75 -18.844 -3.809 1 98.5 103 ALA B O 1
ATOM 3611 N N . VAL B 1 104 ? 14.531 -20.188 -3.791 1 98.06 104 VAL B N 1
ATOM 3612 C CA . VAL B 1 104 ? 14.102 -20.875 -2.58 1 98.06 104 VAL B CA 1
ATOM 3613 C C . VAL B 1 104 ? 14.031 -19.891 -1.417 1 98.06 104 VAL B C 1
ATOM 3615 O O . VAL B 1 104 ? 13.148 -20 -0.558 1 98.06 104 VAL B O 1
ATOM 3618 N N . GLY B 1 105 ? 14.938 -18.938 -1.397 1 97.56 105 GLY B N 1
ATOM 3619 C CA . GLY B 1 105 ? 14.836 -17.859 -0.42 1 97.56 105 GLY B CA 1
ATOM 3620 C C . GLY B 1 105 ? 13.523 -17.109 -0.5 1 97.56 105 GLY B C 1
ATOM 3621 O O . GLY B 1 105 ? 12.938 -16.766 0.528 1 97.56 105 GLY B O 1
ATOM 3622 N N . VAL B 1 106 ? 13.047 -16.844 -1.689 1 98.5 106 VAL B N 1
ATOM 3623 C CA . VAL B 1 106 ? 11.773 -16.172 -1.911 1 98.5 106 VAL B CA 1
ATOM 3624 C C . VAL B 1 106 ? 10.625 -17.031 -1.398 1 98.5 106 VAL B C 1
ATOM 3626 O O . VAL B 1 106 ? 9.703 -16.531 -0.75 1 98.5 106 VAL B O 1
ATOM 3629 N N . TYR B 1 107 ? 10.727 -18.375 -1.642 1 98 107 TYR B N 1
ATOM 3630 C CA . TYR B 1 107 ? 9.68 -19.281 -1.194 1 98 107 TYR B CA 1
ATOM 3631 C C . TYR B 1 107 ? 9.562 -19.281 0.325 1 98 107 TYR B C 1
ATOM 3633 O O . TYR B 1 107 ? 8.453 -19.281 0.871 1 98 107 TYR B O 1
ATOM 3641 N N . ARG B 1 108 ? 10.656 -19.25 0.975 1 95.75 108 ARG B N 1
ATOM 3642 C CA . ARG B 1 108 ? 10.664 -19.188 2.432 1 95.75 108 ARG B CA 1
ATOM 3643 C C . ARG B 1 108 ? 10.047 -17.875 2.918 1 95.75 108 ARG B C 1
ATOM 3645 O O . ARG B 1 108 ? 9.289 -17.859 3.889 1 95.75 108 ARG B O 1
ATOM 3652 N N . ALA B 1 109 ? 10.375 -16.812 2.256 1 97.31 109 ALA B N 1
ATOM 3653 C CA . ALA B 1 109 ? 9.82 -15.508 2.611 1 97.31 109 ALA B CA 1
ATOM 3654 C C . ALA B 1 109 ? 8.305 -15.492 2.432 1 97.31 109 ALA B C 1
ATOM 3656 O O . ALA B 1 109 ? 7.578 -14.93 3.256 1 97.31 109 ALA B O 1
ATOM 3657 N N . LEU B 1 110 ? 7.82 -16.094 1.341 1 97.75 110 LEU B N 1
ATOM 3658 C CA . LEU B 1 110 ? 6.383 -16.219 1.121 1 97.75 110 LEU B CA 1
ATOM 3659 C C . LEU B 1 110 ? 5.715 -16.953 2.279 1 97.75 110 LEU B C 1
ATOM 3661 O O . LEU B 1 110 ? 4.652 -16.531 2.752 1 97.75 110 LEU B O 1
ATOM 3665 N N . GLY B 1 111 ? 6.332 -18 2.691 1 95.31 111 GLY B N 1
ATOM 3666 C CA . GLY B 1 111 ? 5.797 -18.75 3.816 1 95.31 111 GLY B CA 1
ATOM 3667 C C . GLY B 1 111 ? 5.648 -17.906 5.074 1 95.31 111 GLY B C 1
ATOM 3668 O O . GLY B 1 111 ? 4.648 -18.016 5.789 1 95.31 111 GLY B O 1
ATOM 3669 N N . ARG B 1 112 ? 6.578 -17.062 5.332 1 93.94 112 ARG B N 1
ATOM 3670 C CA . ARG B 1 112 ? 6.551 -16.188 6.504 1 93.94 112 ARG B CA 1
ATOM 3671 C C . ARG B 1 112 ? 5.414 -15.18 6.414 1 93.94 112 ARG B C 1
ATOM 3673 O O . ARG B 1 112 ? 4.992 -14.617 7.426 1 93.94 112 ARG B O 1
ATOM 3680 N N . MET B 1 113 ? 4.969 -14.969 5.219 1 95.75 113 MET B N 1
ATOM 3681 C CA . MET B 1 113 ? 3.859 -14.039 4.992 1 95.75 113 MET B CA 1
ATOM 3682 C C . MET B 1 113 ? 2.543 -14.797 4.848 1 95.75 113 MET B C 1
ATOM 3684 O O . MET B 1 113 ? 1.546 -14.234 4.391 1 95.75 113 MET B O 1
ATOM 3688 N N . VAL B 1 114 ? 2.541 -16.078 5.094 1 96.62 114 VAL B N 1
ATOM 3689 C CA . VAL B 1 114 ? 1.383 -16.969 5.109 1 96.62 114 VAL B CA 1
ATOM 3690 C C . VAL B 1 114 ? 0.785 -17.062 3.709 1 96.62 114 VAL B C 1
ATOM 3692 O O . VAL B 1 114 ? -0.437 -17.031 3.545 1 96.62 114 VAL B O 1
ATOM 3695 N N . VAL B 1 115 ? 1.646 -17 2.721 1 97.94 115 VAL B N 1
ATOM 3696 C CA . VAL B 1 115 ? 1.276 -17.375 1.358 1 97.94 115 VAL B CA 1
ATOM 3697 C C . VAL B 1 115 ? 1.392 -18.891 1.185 1 97.94 115 VAL B C 1
ATOM 3699 O O . VAL B 1 115 ? 2.484 -19.453 1.285 1 97.94 115 VAL B O 1
ATOM 3702 N N . ARG B 1 116 ? 0.306 -19.484 0.888 1 96.81 116 ARG B N 1
ATOM 3703 C CA . ARG B 1 116 ? 0.274 -20.938 0.97 1 96.81 116 ARG B CA 1
ATOM 3704 C C . ARG B 1 116 ? 0.613 -21.578 -0.376 1 96.81 116 ARG B C 1
ATOM 3706 O O . ARG B 1 116 ? 1.033 -22.734 -0.437 1 96.81 116 ARG B O 1
ATOM 3713 N N . ALA B 1 117 ? 0.47 -20.828 -1.438 1 98.19 117 ALA B N 1
ATOM 3714 C CA . ALA B 1 117 ? 0.799 -21.344 -2.77 1 98.19 117 ALA B CA 1
ATOM 3715 C C . ALA B 1 117 ? 1.34 -20.219 -3.66 1 98.19 117 ALA B C 1
ATOM 3717 O O . ALA B 1 117 ? 1.011 -19.047 -3.465 1 98.19 117 ALA B O 1
ATOM 3718 N N . ALA B 1 118 ? 2.16 -20.609 -4.578 1 98.81 118 ALA B N 1
ATOM 3719 C CA . ALA B 1 118 ? 2.711 -19.625 -5.512 1 98.81 118 ALA B CA 1
ATOM 3720 C C . ALA B 1 118 ? 3.076 -20.281 -6.84 1 98.81 118 ALA B C 1
ATOM 3722 O O . ALA B 1 118 ? 3.469 -21.438 -6.879 1 98.81 118 ALA B O 1
ATOM 3723 N N . ALA B 1 119 ? 2.9 -19.547 -7.91 1 98.88 119 ALA B N 1
ATOM 3724 C CA . ALA B 1 119 ? 3.408 -19.938 -9.219 1 98.88 119 ALA B CA 1
ATOM 3725 C C . ALA B 1 119 ? 4.66 -19.156 -9.586 1 98.88 119 ALA B C 1
ATOM 3727 O O . ALA B 1 119 ? 4.633 -17.922 -9.656 1 98.88 119 ALA B O 1
ATOM 3728 N N . ASP B 1 120 ? 5.738 -19.875 -9.797 1 98.75 120 ASP B N 1
ATOM 3729 C CA . ASP B 1 120 ? 7.012 -19.234 -10.117 1 98.75 120 ASP B CA 1
ATOM 3730 C C . ASP B 1 120 ? 7.426 -19.531 -11.562 1 98.75 120 ASP B C 1
ATOM 3732 O O . ASP B 1 120 ? 7.629 -20.688 -11.938 1 98.75 120 ASP B O 1
ATOM 3736 N N . PHE B 1 121 ? 7.512 -18.453 -12.359 1 97.38 121 PHE B N 1
ATOM 3737 C CA . PHE B 1 121 ? 7.988 -18.578 -13.727 1 97.38 121 PHE B CA 1
ATOM 3738 C C . PHE B 1 121 ? 9.5 -18.766 -13.758 1 97.38 121 PHE B C 1
ATOM 3740 O O . PHE B 1 121 ? 10.25 -17.828 -13.492 1 97.38 121 PHE B O 1
ATOM 3747 N N . ARG B 1 122 ? 9.875 -19.938 -14.164 1 95.44 122 ARG B N 1
ATOM 3748 C CA . ARG B 1 122 ? 11.305 -20.219 -14.25 1 95.44 122 ARG B CA 1
ATOM 3749 C C . ARG B 1 122 ? 11.867 -19.797 -15.602 1 95.44 122 ARG B C 1
ATOM 3751 O O . ARG B 1 122 ? 11.297 -20.125 -16.641 1 95.44 122 ARG B O 1
ATOM 3758 N N . GLU B 1 123 ? 12.945 -19.078 -15.492 1 89.81 123 GLU B N 1
ATOM 3759 C CA . GLU B 1 123 ? 13.594 -18.594 -16.703 1 89.81 123 GLU B CA 1
ATOM 3760 C C . GLU B 1 123 ? 14.719 -19.531 -17.141 1 89.81 123 GLU B C 1
ATOM 3762 O O . GLU B 1 123 ? 15.461 -20.047 -16.312 1 89.81 123 GLU B O 1
ATOM 3767 N N . PRO B 1 124 ? 14.859 -19.656 -18.469 1 84.81 124 PRO B N 1
ATOM 3768 C CA . PRO B 1 124 ? 15.945 -20.5 -18.969 1 84.81 124 PRO B CA 1
ATOM 3769 C C . PRO B 1 124 ? 17.328 -20.031 -18.516 1 84.81 124 PRO B C 1
ATOM 3771 O O . PRO B 1 124 ? 18.172 -20.859 -18.156 1 84.81 124 PRO B O 1
ATOM 3774 N N . ALA B 1 125 ? 17.531 -18.797 -18.5 1 84.12 125 ALA B N 1
ATOM 3775 C CA . ALA B 1 125 ? 18.828 -18.234 -18.109 1 84.12 125 ALA B CA 1
ATOM 3776 C C . ALA B 1 125 ? 19.156 -18.578 -16.656 1 84.12 125 ALA B C 1
ATOM 3778 O O . ALA B 1 125 ? 20.312 -18.547 -16.25 1 84.12 125 ALA B O 1
ATOM 3779 N N . ALA B 1 126 ? 18.125 -19.016 -15.891 1 87.81 126 ALA B N 1
ATOM 3780 C CA . ALA B 1 126 ? 18.297 -19.359 -14.484 1 87.81 126 ALA B CA 1
ATOM 3781 C C . ALA B 1 126 ? 18.391 -20.875 -14.289 1 87.81 126 ALA B C 1
ATOM 3783 O O . ALA B 1 126 ? 18.438 -21.359 -13.156 1 87.81 126 ALA B O 1
ATOM 3784 N N . GLY B 1 127 ? 18.328 -21.656 -15.328 1 86.19 127 GLY B N 1
ATOM 3785 C CA . GLY B 1 127 ? 18.5 -23.094 -15.25 1 86.19 127 GLY B CA 1
ATOM 3786 C C . GLY B 1 127 ? 17.172 -23.859 -15.25 1 86.19 127 GLY B C 1
ATOM 3787 O O . GLY B 1 127 ? 17.156 -25.078 -15.086 1 86.19 127 GLY B O 1
ATOM 3788 N N . GLY B 1 128 ? 16.047 -23.141 -15.375 1 91.69 128 GLY B N 1
ATOM 3789 C CA . GLY B 1 128 ? 14.758 -23.812 -15.43 1 91.69 128 GLY B CA 1
ATOM 3790 C C . GLY B 1 128 ? 14.297 -24.312 -14.078 1 91.69 128 GLY B C 1
ATOM 3791 O O . GLY B 1 128 ? 14.516 -23.672 -13.055 1 91.69 128 GLY B O 1
ATOM 3792 N N . CYS B 1 129 ? 13.609 -25.531 -14.055 1 95.81 129 CYS B N 1
ATOM 3793 C CA . CYS B 1 129 ? 12.898 -25.984 -12.859 1 95.81 129 CYS B CA 1
ATOM 3794 C C . CYS B 1 129 ? 13.75 -26.953 -12.055 1 95.81 129 CYS B C 1
ATOM 3796 O O . CYS B 1 129 ? 13.641 -27.016 -10.828 1 95.81 129 CYS B O 1
ATOM 3798 N N . LEU B 1 130 ? 14.633 -27.656 -12.695 1 94.19 130 LEU B N 1
ATOM 3799 C CA . LEU B 1 130 ? 15.305 -28.797 -12.086 1 94.19 130 LEU B CA 1
ATOM 3800 C C . LEU B 1 130 ? 16.203 -28.344 -10.93 1 94.19 130 LEU B C 1
ATOM 3802 O O . LEU B 1 130 ? 16.188 -28.953 -9.859 1 94.19 130 LEU B O 1
ATOM 3806 N N . PRO B 1 131 ? 17.031 -27.297 -11.141 1 95.38 131 PRO B N 1
ATOM 3807 C CA . PRO B 1 131 ? 17.875 -26.875 -10.023 1 95.38 131 PRO B CA 1
ATOM 3808 C C . PRO B 1 131 ? 17.078 -26.516 -8.773 1 95.38 131 PRO B C 1
ATOM 3810 O O . PRO B 1 131 ? 17.516 -26.812 -7.656 1 95.38 131 PRO B O 1
ATOM 3813 N N . VAL B 1 132 ? 15.938 -25.938 -8.906 1 96.94 132 VAL B N 1
ATOM 3814 C CA . VAL B 1 132 ? 15.078 -25.562 -7.781 1 96.94 132 VAL B CA 1
ATOM 3815 C C . VAL B 1 132 ? 14.523 -26.828 -7.129 1 96.94 132 VAL B C 1
ATOM 3817 O O . VAL B 1 132 ? 14.516 -26.953 -5.902 1 96.94 132 VAL B O 1
ATOM 3820 N N . ARG B 1 133 ? 14.102 -27.781 -7.957 1 95.75 133 ARG B N 1
ATOM 3821 C CA . ARG B 1 133 ? 13.57 -29.047 -7.457 1 95.75 133 ARG B CA 1
ATOM 3822 C C . ARG B 1 133 ? 14.602 -29.766 -6.598 1 95.75 133 ARG B C 1
ATOM 3824 O O . ARG B 1 133 ? 14.258 -30.359 -5.566 1 95.75 133 ARG B O 1
ATOM 3831 N N . GLU B 1 134 ? 15.773 -29.719 -7.074 1 95.69 134 GLU B N 1
ATOM 3832 C CA . GLU B 1 134 ? 16.859 -30.391 -6.355 1 95.69 134 GLU B CA 1
ATOM 3833 C C . GLU B 1 134 ? 17.031 -29.797 -4.957 1 95.69 134 GLU B C 1
ATOM 3835 O O . GLU B 1 134 ? 17.203 -30.531 -3.982 1 95.69 134 GLU B O 1
ATOM 3840 N N . ILE B 1 135 ? 16.969 -28.5 -4.84 1 96.56 135 ILE B N 1
ATOM 3841 C CA . ILE B 1 135 ? 17.109 -27.859 -3.541 1 96.56 135 ILE B CA 1
ATOM 3842 C C . ILE B 1 135 ? 15.883 -28.156 -2.678 1 96.56 135 ILE B C 1
ATOM 3844 O O . ILE B 1 135 ? 16.016 -28.484 -1.498 1 96.56 135 ILE B O 1
ATOM 3848 N N . LEU B 1 136 ? 14.703 -28.094 -3.244 1 95.06 136 LEU B N 1
ATOM 3849 C CA . LEU B 1 136 ? 13.469 -28.344 -2.508 1 95.06 136 LEU B CA 1
ATOM 3850 C C . LEU B 1 136 ? 13.453 -29.75 -1.938 1 95.06 136 LEU B C 1
ATOM 3852 O O . LEU B 1 136 ? 12.938 -29.984 -0.839 1 95.06 136 LEU B O 1
ATOM 3856 N N . ALA B 1 137 ? 13.984 -30.672 -2.686 1 93.19 137 ALA B N 1
ATOM 3857 C CA . ALA B 1 137 ? 14 -32.062 -2.279 1 93.19 137 ALA B CA 1
ATOM 3858 C C . ALA B 1 137 ? 14.836 -32.25 -1.017 1 93.19 137 ALA B C 1
ATOM 3860 O O . ALA B 1 137 ? 14.641 -33.219 -0.277 1 93.19 137 ALA B O 1
ATOM 3861 N N . THR B 1 138 ? 15.75 -31.344 -0.825 1 92 138 THR B N 1
ATOM 3862 C CA . THR B 1 138 ? 16.625 -31.469 0.331 1 92 138 THR B CA 1
ATOM 3863 C C . THR B 1 138 ? 16.016 -30.812 1.558 1 92 138 THR B C 1
ATOM 3865 O O . THR B 1 138 ? 16.516 -30.953 2.672 1 92 138 THR B O 1
ATOM 3868 N N . LEU B 1 139 ? 14.898 -30.203 1.167 1 87 139 LEU B N 1
ATOM 3869 C CA . LEU B 1 139 ? 14.258 -29.469 2.26 1 87 139 LEU B CA 1
ATOM 3870 C C . LEU B 1 139 ? 13.172 -30.312 2.912 1 87 139 LEU B C 1
ATOM 3872 O O . LEU B 1 139 ? 12.578 -31.188 2.264 1 87 139 LEU B O 1
ATOM 3876 N N . GLY B 1 140 ? 12.961 -30.516 4.152 1 81.12 140 GLY B N 1
ATOM 3877 C CA . GLY B 1 140 ? 11.914 -31.203 4.891 1 81.12 140 GLY B CA 1
ATOM 3878 C C . GLY B 1 140 ? 10.531 -30.609 4.652 1 81.12 140 GLY B C 1
ATOM 3879 O O . GLY B 1 140 ? 9.625 -30.781 5.473 1 81.12 140 GLY B O 1
ATOM 3880 N N . GLY B 1 141 ? 10.344 -29.812 3.488 1 85.69 141 GLY B N 1
ATOM 3881 C CA . GLY B 1 141 ? 9.055 -29.219 3.186 1 85.69 141 GLY B CA 1
ATOM 3882 C C . GLY B 1 141 ? 9.023 -27.719 3.422 1 85.69 141 GLY B C 1
ATOM 3883 O O . GLY B 1 141 ? 9.82 -27.188 4.203 1 85.69 141 GLY B O 1
ATOM 3884 N N . LEU B 1 142 ? 8.195 -27.062 2.67 1 90.12 142 LEU B N 1
ATOM 3885 C CA . LEU B 1 142 ? 7.926 -25.641 2.82 1 90.12 142 LEU B CA 1
ATOM 3886 C C . LEU B 1 142 ? 6.445 -25.391 3.082 1 90.12 142 LEU B C 1
ATOM 3888 O O . LEU B 1 142 ? 5.598 -26.203 2.707 1 90.12 142 LEU B O 1
ATOM 3892 N N . TYR B 1 143 ? 6.168 -24.344 3.846 1 92.25 143 TYR B N 1
ATOM 3893 C CA . TYR B 1 143 ? 4.781 -23.938 4.035 1 92.25 143 TYR B CA 1
ATOM 3894 C C . TYR B 1 143 ? 4.113 -23.656 2.697 1 92.25 143 TYR B C 1
ATOM 3896 O O . TYR B 1 143 ? 2.98 -24.078 2.457 1 92.25 143 TYR B O 1
ATOM 3904 N N . THR B 1 144 ? 4.848 -22.969 1.854 1 95.56 144 THR B N 1
ATOM 3905 C CA . THR B 1 144 ? 4.328 -22.578 0.55 1 95.56 144 THR B CA 1
ATOM 3906 C C . THR B 1 144 ? 4.484 -23.703 -0.459 1 95.56 144 THR B C 1
ATOM 3908 O O . THR B 1 144 ? 5.586 -24.219 -0.664 1 95.56 144 THR B O 1
ATOM 3911 N N . ARG B 1 145 ? 3.441 -24.109 -1.033 1 95.38 145 ARG B N 1
ATOM 3912 C CA . ARG B 1 145 ? 3.482 -25.016 -2.176 1 95.38 145 ARG B CA 1
ATOM 3913 C C . ARG B 1 145 ? 3.777 -24.266 -3.467 1 95.38 145 ARG B C 1
ATOM 3915 O O . ARG B 1 145 ? 2.963 -23.453 -3.916 1 95.38 145 ARG B O 1
ATOM 3922 N N . VAL B 1 146 ? 4.855 -24.625 -4.07 1 97.69 146 VAL B N 1
ATOM 3923 C CA . VAL B 1 146 ? 5.285 -23.844 -5.227 1 97.69 146 VAL B CA 1
ATOM 3924 C C . VAL B 1 146 ? 5.027 -24.641 -6.508 1 97.69 146 VAL B C 1
ATOM 3926 O O . VAL B 1 146 ? 5.418 -25.812 -6.609 1 97.69 146 VAL B O 1
ATOM 3929 N N . VAL B 1 147 ? 4.324 -24.031 -7.406 1 98.38 147 VAL B N 1
ATOM 3930 C CA . VAL B 1 147 ? 4.152 -24.547 -8.758 1 98.38 147 VAL B CA 1
ATOM 3931 C C . VAL B 1 147 ? 5.215 -23.953 -9.68 1 98.38 147 VAL B C 1
ATOM 3933 O O . VAL B 1 147 ? 5.195 -22.75 -9.969 1 98.38 147 VAL B O 1
ATOM 3936 N N . LEU B 1 148 ? 6.137 -24.812 -10.133 1 97.94 148 LEU B N 1
ATOM 3937 C CA . LEU B 1 148 ? 7.203 -24.359 -11.016 1 97.94 148 LEU B CA 1
ATOM 3938 C C . LEU B 1 148 ? 6.75 -24.375 -12.469 1 97.94 148 LEU B C 1
ATOM 3940 O O . LEU B 1 148 ? 6.387 -25.422 -13.008 1 97.94 148 LEU B O 1
ATOM 3944 N N . MET B 1 149 ? 6.762 -23.141 -13.062 1 97.31 149 MET B N 1
ATOM 3945 C CA . MET B 1 149 ? 6.344 -22.984 -14.453 1 97.31 149 MET B CA 1
ATOM 3946 C C . MET B 1 149 ? 7.551 -22.859 -15.375 1 97.31 149 MET B C 1
ATOM 3948 O O . MET B 1 149 ? 8.312 -21.891 -15.281 1 97.31 149 MET B O 1
ATOM 3952 N N . GLY B 1 150 ? 7.656 -23.797 -16.266 1 94.75 150 GLY B N 1
ATOM 3953 C CA . GLY B 1 150 ? 8.789 -23.781 -17.172 1 94.75 150 GLY B CA 1
ATOM 3954 C C . GLY B 1 150 ? 8.461 -23.219 -18.547 1 94.75 150 GLY B C 1
ATOM 3955 O O . GLY B 1 150 ? 7.297 -22.922 -18.828 1 94.75 150 GLY B O 1
ATOM 3956 N N . ARG B 1 151 ? 9.445 -22.984 -19.344 1 89.62 151 ARG B N 1
ATOM 3957 C CA . ARG B 1 151 ? 9.305 -22.484 -20.703 1 89.62 151 ARG B CA 1
ATOM 3958 C C . ARG B 1 151 ? 9.68 -23.562 -21.719 1 89.62 151 ARG B C 1
ATOM 3960 O O . ARG B 1 151 ? 10.812 -24.047 -21.734 1 89.62 151 ARG B O 1
ATOM 3967 N N . PRO B 1 152 ? 8.672 -23.781 -22.625 1 78.38 152 PRO B N 1
ATOM 3968 C CA . PRO B 1 152 ? 8.992 -24.781 -23.641 1 78.38 152 PRO B CA 1
ATOM 3969 C C . PRO B 1 152 ? 10.039 -24.297 -24.641 1 78.38 152 PRO B C 1
ATOM 3971 O O . PRO B 1 152 ? 10.078 -23.109 -24.969 1 78.38 152 PRO B O 1
ATOM 3974 N N . GLY B 1 153 ? 10.938 -25.125 -24.969 1 67.5 153 GLY B N 1
ATOM 3975 C CA . GLY B 1 153 ? 11.945 -24.781 -25.953 1 67.5 153 GLY B CA 1
ATOM 3976 C C . GLY B 1 153 ? 13.297 -24.484 -25.344 1 67.5 153 GLY B C 1
ATOM 3977 O O . GLY B 1 153 ? 14.289 -24.312 -26.047 1 67.5 153 GLY B O 1
ATOM 3978 N N . ASP B 1 154 ? 13.172 -24.266 -24.062 1 64.06 154 ASP B N 1
ATOM 3979 C CA . ASP B 1 154 ? 14.398 -24.047 -23.312 1 64.06 154 ASP B CA 1
ATOM 3980 C C . ASP B 1 154 ? 15.289 -25.297 -23.359 1 64.06 154 ASP B C 1
ATOM 3982 O O . ASP B 1 154 ? 14.797 -26.406 -23.516 1 64.06 154 ASP B O 1
ATOM 3986 N N . PRO B 1 155 ? 16.516 -24.953 -23.625 1 65.56 155 PRO B N 1
ATOM 3987 C CA . PRO B 1 155 ? 17.406 -26.109 -23.594 1 65.56 155 PRO B CA 1
ATOM 3988 C C . PRO B 1 155 ? 17.109 -27.047 -22.422 1 65.56 155 PRO B C 1
ATOM 3990 O O . PRO B 1 155 ? 17.406 -28.25 -22.5 1 65.56 155 PRO B O 1
ATOM 3993 N N . TYR B 1 156 ? 16.438 -26.547 -21.438 1 67.88 156 TYR B N 1
ATOM 3994 C CA . TYR B 1 156 ? 16.188 -27.344 -20.25 1 67.88 156 TYR B CA 1
ATOM 3995 C C . TYR B 1 156 ? 14.82 -28.016 -20.328 1 67.88 156 TYR B C 1
ATOM 3997 O O . TYR B 1 156 ? 14.516 -28.906 -19.516 1 67.88 156 TYR B O 1
ATOM 4005 N N . GLY B 1 157 ? 14.117 -27.703 -21.312 1 75.25 157 GLY B N 1
ATOM 4006 C CA . GLY B 1 157 ? 12.805 -28.312 -21.469 1 75.25 157 GLY B CA 1
ATOM 4007 C C . GLY B 1 157 ? 11.891 -28.062 -20.281 1 75.25 157 GLY B C 1
ATOM 4008 O O . GLY B 1 157 ? 11.914 -26.984 -19.688 1 75.25 157 GLY B O 1
ATOM 4009 N N . LEU B 1 158 ? 10.945 -28.984 -20 1 90.44 158 LEU B N 1
ATOM 4010 C CA . LEU B 1 158 ? 9.938 -28.875 -18.938 1 90.44 158 LEU B CA 1
ATOM 4011 C C . LEU B 1 158 ? 10.219 -29.859 -17.812 1 90.44 158 LEU B C 1
ATOM 4013 O O . LEU B 1 158 ? 9.344 -30.125 -16.984 1 90.44 158 LEU B O 1
ATOM 4017 N N . GLU B 1 159 ? 11.5 -30.391 -17.812 1 90.94 159 GLU B N 1
ATOM 4018 C CA . GLU B 1 159 ? 11.844 -31.344 -16.766 1 90.94 159 GLU B CA 1
ATOM 4019 C C . GLU B 1 159 ? 11.742 -30.719 -15.383 1 90.94 159 GLU B C 1
ATOM 4021 O O . GLU B 1 159 ? 12.297 -29.641 -15.148 1 90.94 159 GLU B O 1
ATOM 4026 N N . GLY B 1 160 ? 10.984 -31.359 -14.516 1 93.25 160 GLY B N 1
ATOM 4027 C CA . GLY B 1 160 ? 10.836 -30.891 -13.141 1 93.25 160 GLY B CA 1
ATOM 4028 C C . GLY B 1 160 ? 9.789 -29.797 -12.992 1 93.25 160 GLY B C 1
ATOM 4029 O O . GLY B 1 160 ? 9.523 -29.344 -11.883 1 93.25 160 GLY B O 1
ATOM 4030 N N . CYS B 1 161 ? 9.203 -29.422 -14.109 1 96.19 161 CYS B N 1
ATOM 4031 C CA . CYS B 1 161 ? 8.219 -28.344 -14.055 1 96.19 161 CYS B CA 1
ATOM 4032 C C . CYS B 1 161 ? 6.812 -28.906 -13.859 1 96.19 161 CYS B C 1
ATOM 4034 O O . CYS B 1 161 ? 6.535 -30.047 -14.227 1 96.19 161 CYS B O 1
ATOM 4036 N N . ASP B 1 162 ? 6.012 -28.078 -13.211 1 97 162 ASP B N 1
ATOM 4037 C CA . ASP B 1 162 ? 4.625 -28.453 -12.945 1 97 162 ASP B CA 1
ATOM 4038 C C . ASP B 1 162 ? 3.697 -27.938 -14.039 1 97 162 ASP B C 1
ATOM 4040 O O . ASP B 1 162 ? 2.584 -28.438 -14.203 1 97 162 ASP B O 1
ATOM 4044 N N . GLY B 1 163 ? 4.094 -26.953 -14.719 1 96.88 163 GLY B N 1
ATOM 4045 C CA . GLY B 1 163 ? 3.328 -26.297 -15.773 1 96.88 163 GLY B CA 1
ATOM 4046 C C . GLY B 1 163 ? 4.18 -25.438 -16.688 1 96.88 163 GLY B C 1
ATOM 4047 O O . GLY B 1 163 ? 5.41 -25.547 -16.688 1 96.88 163 GLY B O 1
ATOM 4048 N N . ILE B 1 164 ? 3.49 -24.672 -17.547 1 96.56 164 ILE B N 1
ATOM 4049 C CA . ILE B 1 164 ? 4.176 -23.859 -18.547 1 96.56 164 ILE B CA 1
ATOM 4050 C C . ILE B 1 164 ? 3.918 -22.375 -18.297 1 96.56 164 ILE B C 1
ATOM 4052 O O . ILE B 1 164 ? 2.768 -21.969 -18.125 1 96.56 164 ILE B O 1
ATOM 4056 N N . GLY B 1 165 ? 4.957 -21.609 -18.156 1 96.62 165 GLY B N 1
ATOM 4057 C CA . GLY B 1 165 ? 4.895 -20.156 -18.062 1 96.62 165 GLY B CA 1
ATOM 4058 C C . GLY B 1 165 ? 5.512 -19.453 -19.25 1 96.62 165 GLY B C 1
ATOM 4059 O O . GLY B 1 165 ? 6.734 -19.453 -19.422 1 96.62 165 GLY B O 1
ATOM 4060 N N . LEU B 1 166 ? 4.676 -18.734 -20.062 1 95.56 166 LEU B N 1
ATOM 4061 C CA . LEU B 1 166 ? 5.148 -18.125 -21.297 1 95.56 166 LEU B CA 1
ATOM 4062 C C . LEU B 1 166 ? 5.383 -16.641 -21.109 1 95.56 166 LEU B C 1
ATOM 4064 O O . LEU B 1 166 ? 4.566 -15.938 -20.516 1 95.56 166 LEU B O 1
ATOM 4068 N N . ASN B 1 167 ? 6.488 -16.219 -21.656 1 93 167 ASN B N 1
ATOM 4069 C CA . ASN B 1 167 ? 6.695 -14.773 -21.766 1 93 167 ASN B CA 1
ATOM 4070 C C . ASN B 1 167 ? 5.695 -14.133 -22.719 1 93 167 ASN B C 1
ATOM 4072 O O . ASN B 1 167 ? 5.188 -13.047 -22.453 1 93 167 ASN B O 1
ATOM 4076 N N . SER B 1 168 ? 5.52 -14.812 -23.781 1 94.19 168 SER B N 1
ATOM 4077 C CA . SER B 1 168 ? 4.523 -14.422 -24.781 1 94.19 168 SER B CA 1
ATOM 4078 C C . SER B 1 168 ? 3.992 -15.633 -25.531 1 94.19 168 SER B C 1
ATOM 4080 O O . SER B 1 168 ? 4.754 -16.531 -25.891 1 94.19 168 SER B O 1
ATOM 4082 N N . PRO B 1 169 ? 2.701 -15.648 -25.734 1 96.56 169 PRO B N 1
ATOM 4083 C CA . PRO B 1 169 ? 2.158 -16.75 -26.547 1 96.56 169 PRO B CA 1
ATOM 4084 C C . PRO B 1 169 ? 2.582 -16.672 -28 1 96.56 169 PRO B C 1
ATOM 4086 O O . PRO B 1 169 ? 2.414 -17.641 -28.75 1 96.56 169 PRO B O 1
ATOM 4089 N N . LEU B 1 170 ? 3.139 -15.555 -28.375 1 95 170 LEU B N 1
ATOM 4090 C CA . LEU B 1 170 ? 3.557 -15.359 -29.75 1 95 170 LEU B CA 1
ATOM 4091 C C . LEU B 1 170 ? 4.922 -15.992 -30 1 95 170 LEU B C 1
ATOM 4093 O O . LEU B 1 170 ? 5.324 -16.172 -31.156 1 95 170 LEU B O 1
ATOM 4097 N N . ASP B 1 171 ? 5.586 -16.375 -28.922 1 89 171 ASP B N 1
ATOM 4098 C CA . ASP B 1 171 ? 6.965 -16.828 -29.047 1 89 171 ASP B CA 1
ATOM 4099 C C . ASP B 1 171 ? 7.031 -18.359 -29.141 1 89 171 ASP B C 1
ATOM 4101 O O . ASP B 1 171 ? 8.117 -18.938 -29.109 1 89 171 ASP B O 1
ATOM 4105 N N . VAL B 1 172 ? 5.863 -19 -29.266 1 92.38 172 VAL B N 1
ATOM 4106 C CA . VAL B 1 172 ? 5.883 -20.469 -29.188 1 92.38 172 VAL B CA 1
ATOM 4107 C C . VAL B 1 172 ? 5.117 -21.047 -30.375 1 92.38 172 VAL B C 1
ATOM 4109 O O . VAL B 1 172 ? 4.285 -20.359 -30.984 1 92.38 172 VAL B O 1
ATOM 4112 N N . ASP B 1 173 ? 5.438 -22.281 -30.688 1 93.5 173 ASP B N 1
ATOM 4113 C CA . ASP B 1 173 ? 4.699 -23.031 -31.703 1 93.5 173 ASP B CA 1
ATOM 4114 C C . ASP B 1 173 ? 3.344 -23.484 -31.172 1 93.5 173 ASP B C 1
ATOM 4116 O O . ASP B 1 173 ? 3.275 -24.344 -30.281 1 93.5 173 ASP B O 1
ATOM 4120 N N . PRO B 1 174 ? 2.277 -23 -31.75 1 96.12 174 PRO B N 1
ATOM 4121 C CA . PRO B 1 174 ? 0.946 -23.328 -31.25 1 96.12 174 PRO B CA 1
ATOM 4122 C C . PRO B 1 174 ? 0.652 -24.828 -31.297 1 96.12 174 PRO B C 1
ATOM 4124 O O . PRO B 1 174 ? -0.035 -25.359 -30.406 1 96.12 174 PRO B O 1
ATOM 4127 N N . LYS B 1 175 ? 1.153 -25.531 -32.281 1 95.38 175 LYS B N 1
ATOM 4128 C CA . LYS B 1 175 ? 0.917 -26.969 -32.406 1 95.38 175 LYS B CA 1
ATOM 4129 C C . LYS B 1 175 ? 1.526 -27.719 -31.219 1 95.38 175 LYS B C 1
ATOM 4131 O O . LYS B 1 175 ? 0.887 -28.594 -30.641 1 95.38 175 LYS B O 1
ATOM 4136 N N . ARG B 1 176 ? 2.689 -27.359 -30.891 1 93.25 176 ARG B N 1
ATOM 4137 C CA . ARG B 1 176 ? 3.354 -27.984 -29.75 1 93.25 176 ARG B CA 1
ATOM 4138 C C . ARG B 1 176 ? 2.619 -27.672 -28.453 1 93.25 176 ARG B C 1
ATOM 4140 O O . ARG B 1 176 ? 2.436 -28.562 -27.609 1 93.25 176 ARG B O 1
ATOM 4147 N N . MET B 1 177 ? 2.189 -26.484 -28.328 1 94.94 177 MET B N 1
ATOM 4148 C CA . MET B 1 177 ? 1.517 -26.062 -27.094 1 94.94 177 MET B CA 1
ATOM 4149 C C . MET B 1 177 ? 0.184 -26.781 -26.922 1 94.94 177 MET B C 1
ATOM 4151 O O . MET B 1 177 ? -0.176 -27.172 -25.812 1 94.94 177 MET B O 1
ATOM 4155 N N . ARG B 1 178 ? -0.521 -26.938 -27.984 1 95.56 178 ARG B N 1
ATOM 4156 C CA . ARG B 1 178 ? -1.796 -27.656 -27.938 1 95.56 178 ARG B CA 1
ATOM 4157 C C . ARG B 1 178 ? -1.601 -29.094 -27.484 1 95.56 178 ARG B C 1
ATOM 4159 O O . ARG B 1 178 ? -2.432 -29.641 -26.766 1 95.56 178 ARG B O 1
ATOM 4166 N N . LEU B 1 179 ? -0.502 -29.688 -27.922 1 93.88 179 LEU B N 1
ATOM 4167 C CA . LEU B 1 179 ? -0.191 -31.062 -27.516 1 93.88 179 LEU B CA 1
ATOM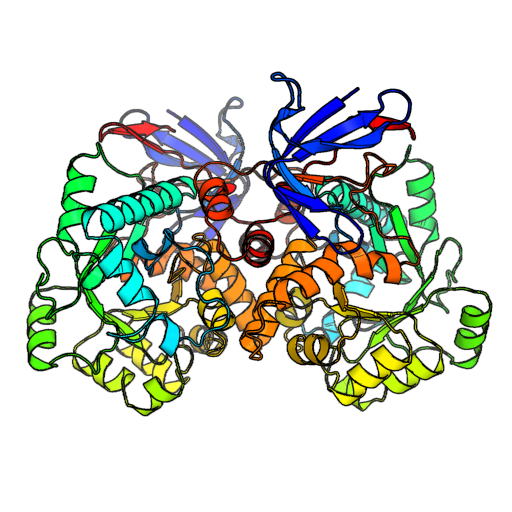 4168 C C . LEU B 1 179 ? 0.107 -31.125 -26.031 1 93.88 179 LEU B C 1
ATOM 4170 O O . LEU B 1 179 ? -0.343 -32.031 -25.344 1 93.88 179 LEU B O 1
ATOM 4174 N N . LEU B 1 180 ? 0.859 -30.188 -25.562 1 93.75 180 LEU B N 1
ATOM 4175 C CA . LEU B 1 180 ? 1.194 -30.125 -24.141 1 93.75 180 LEU B CA 1
ATOM 4176 C C . LEU B 1 180 ? -0.051 -29.875 -23.297 1 93.75 180 LEU B C 1
ATOM 4178 O O . LEU B 1 180 ? -0.216 -30.469 -22.234 1 93.75 180 LEU B O 1
ATOM 4182 N N . LYS B 1 181 ? -0.908 -29.047 -23.797 1 95.31 181 LYS B N 1
ATOM 4183 C CA . LYS B 1 181 ? -2.176 -28.781 -23.141 1 95.31 181 LYS B CA 1
ATOM 4184 C C . LYS B 1 181 ? -3.021 -30.047 -23.031 1 95.31 181 LYS B C 1
ATOM 4186 O O . LYS B 1 181 ? -3.596 -30.328 -21.969 1 95.31 181 LYS B O 1
ATOM 4191 N N . LYS B 1 182 ? -3.088 -30.781 -24.062 1 94.94 182 LYS B N 1
ATOM 4192 C CA . LYS B 1 182 ? -3.861 -32 -24.109 1 94.94 182 LYS B CA 1
ATOM 4193 C C . LYS B 1 182 ? -3.307 -33.031 -23.125 1 94.94 182 LYS B C 1
ATOM 4195 O O . LYS B 1 182 ? -4.047 -33.906 -22.625 1 94.94 182 LYS B O 1
ATOM 4200 N N . SER B 1 183 ? -2.025 -32.906 -22.844 1 93.5 183 SER B N 1
ATOM 4201 C CA . SER B 1 183 ? -1.393 -33.812 -21.922 1 93.5 183 SER B CA 1
ATOM 4202 C C . SER B 1 183 ? -1.7 -33.469 -20.469 1 93.5 183 SER B C 1
ATOM 4204 O O . SER B 1 183 ? -1.283 -34.156 -19.547 1 93.5 183 SER B O 1
ATOM 4206 N N . GLY B 1 184 ? -2.35 -32.312 -20.281 1 93.44 184 GLY B N 1
ATOM 4207 C CA . GLY B 1 184 ? -2.793 -31.969 -18.938 1 93.44 184 GLY B CA 1
ATOM 4208 C C . GLY B 1 184 ? -1.974 -30.844 -18.328 1 93.44 184 GLY B C 1
ATOM 4209 O O . GLY B 1 184 ? -2.25 -30.406 -17.203 1 93.44 184 GLY B O 1
ATOM 4210 N N . MET B 1 185 ? -1.033 -30.328 -19.047 1 93.88 185 MET B N 1
ATOM 4211 C CA . MET B 1 185 ? -0.193 -29.266 -18.5 1 93.88 185 MET B CA 1
ATOM 4212 C C . MET B 1 185 ? -0.95 -27.938 -18.469 1 93.88 185 MET B C 1
ATOM 4214 O O . MET B 1 185 ? -1.66 -27.609 -19.422 1 93.88 185 MET B O 1
ATOM 4218 N N . ARG B 1 186 ? -0.834 -27.281 -17.359 1 97.06 186 ARG B N 1
ATOM 4219 C CA . ARG B 1 186 ? -1.415 -25.938 -17.266 1 97.06 186 ARG B CA 1
ATOM 4220 C C . ARG B 1 186 ? -0.512 -24.906 -17.906 1 97.06 186 ARG B C 1
ATOM 4222 O O . ARG B 1 186 ? 0.71 -24.953 -17.766 1 97.06 186 ARG B O 1
ATOM 4229 N N . ILE B 1 187 ? -1.128 -23.938 -18.609 1 98 187 ILE B N 1
ATOM 4230 C CA . ILE B 1 187 ? -0.373 -22.922 -19.328 1 98 187 ILE B CA 1
ATOM 4231 C C . ILE B 1 187 ? -0.75 -21.531 -18.797 1 98 187 ILE B C 1
ATOM 4233 O O . ILE B 1 187 ? -1.922 -21.141 -18.828 1 98 187 ILE B O 1
ATOM 4237 N N . HIS B 1 188 ? 0.18 -20.797 -18.234 1 98.75 188 HIS B N 1
ATOM 4238 C CA . HIS B 1 188 ? 0.093 -19.375 -17.906 1 98.75 188 HIS B CA 1
ATOM 4239 C C . HIS B 1 188 ? 0.886 -18.547 -18.906 1 98.75 188 HIS B C 1
ATOM 4241 O O . HIS B 1 188 ? 1.986 -18.922 -19.312 1 98.75 188 HIS B O 1
ATOM 4247 N N . ALA B 1 189 ? 0.351 -17.406 -19.344 1 98.5 189 ALA B N 1
ATOM 4248 C CA . ALA B 1 189 ? 1.059 -16.578 -20.328 1 98.5 189 ALA B CA 1
ATOM 4249 C C . ALA B 1 189 ? 0.872 -15.094 -20.031 1 98.5 189 ALA B C 1
ATOM 4251 O O . ALA B 1 189 ? -0.222 -14.664 -19.672 1 98.5 189 ALA B O 1
ATOM 4252 N N . HIS B 1 190 ? 1.98 -14.344 -20.172 1 98.5 190 HIS B N 1
ATOM 4253 C CA . HIS B 1 190 ? 1.828 -12.898 -20.203 1 98.5 190 HIS B CA 1
ATOM 4254 C C . HIS B 1 190 ? 1.051 -12.453 -21.438 1 98.5 190 HIS B C 1
ATOM 4256 O O . HIS B 1 190 ? 1.395 -12.836 -22.562 1 98.5 190 HIS B O 1
ATOM 4262 N N . VAL B 1 191 ? 0.06 -11.656 -21.219 1 98.75 191 VAL B N 1
ATOM 4263 C CA . VAL B 1 191 ? -0.79 -11.203 -22.312 1 98.75 191 VAL B CA 1
ATOM 4264 C C . VAL B 1 191 ? -1.194 -9.75 -22.094 1 98.75 191 VAL B C 1
ATOM 4266 O O . VAL B 1 191 ? -1.562 -9.367 -20.984 1 98.75 191 VAL B O 1
ATOM 4269 N N . ALA B 1 192 ? -1.082 -8.945 -23.109 1 98.75 192 ALA B N 1
ATOM 4270 C CA . ALA B 1 192 ? -1.572 -7.57 -23.156 1 98.75 192 ALA B CA 1
ATOM 4271 C C . ALA B 1 192 ? -1.01 -6.738 -22.016 1 98.75 192 ALA B C 1
ATOM 4273 O O . ALA B 1 192 ? -1.713 -5.902 -21.438 1 98.75 192 ALA B O 1
ATOM 4274 N N . GLU B 1 193 ? 0.203 -7.039 -21.641 1 98.25 193 GLU B N 1
ATOM 4275 C CA . GLU B 1 193 ? 0.84 -6.234 -20.609 1 98.25 193 GLU B CA 1
ATOM 4276 C C . GLU B 1 193 ? 1.109 -4.816 -21.094 1 98.25 193 GLU B C 1
ATOM 4278 O O . GLU B 1 193 ? 0.978 -3.854 -20.344 1 98.25 193 GLU B O 1
ATOM 4283 N N . THR B 1 194 ? 1.527 -4.742 -22.359 1 97.25 194 THR B N 1
ATOM 4284 C CA . THR B 1 194 ? 1.65 -3.451 -23.031 1 97.25 194 THR B CA 1
ATOM 4285 C C . THR B 1 194 ? 0.638 -3.334 -24.172 1 97.25 194 THR B C 1
ATOM 4287 O O . THR B 1 194 ? 0.075 -4.336 -24.609 1 97.25 194 THR B O 1
ATOM 4290 N N . ARG B 1 195 ? 0.436 -2.133 -24.578 1 97 195 ARG B N 1
ATOM 4291 C CA . ARG B 1 195 ? -0.473 -1.891 -25.688 1 97 195 ARG B CA 1
ATOM 4292 C C . ARG B 1 195 ? 0.024 -2.572 -26.953 1 97 195 ARG B C 1
ATOM 4294 O O . ARG B 1 195 ? -0.769 -3.125 -27.719 1 97 195 ARG B O 1
ATOM 4301 N N . GLU B 1 196 ? 1.306 -2.52 -27.172 1 96.31 196 GLU B N 1
ATOM 4302 C CA . GLU B 1 196 ? 1.925 -3.115 -28.344 1 96.31 196 GLU B CA 1
ATOM 4303 C C . GLU B 1 196 ? 1.678 -4.621 -28.406 1 96.31 196 GLU B C 1
ATOM 4305 O O . GLU B 1 196 ? 1.334 -5.164 -29.453 1 96.31 196 GLU B O 1
ATOM 4310 N N . MET B 1 197 ? 1.799 -5.277 -27.281 1 96.31 197 MET B N 1
ATOM 4311 C CA . MET B 1 197 ? 1.589 -6.719 -27.203 1 96.31 197 MET B CA 1
ATOM 4312 C C . MET B 1 197 ? 0.147 -7.078 -27.547 1 96.31 197 MET B C 1
ATOM 4314 O O . MET B 1 197 ? -0.102 -8.039 -28.281 1 96.31 197 MET B O 1
ATOM 4318 N N . ARG B 1 198 ? -0.764 -6.273 -26.984 1 98.06 198 ARG B N 1
ATOM 4319 C CA . ARG B 1 198 ? -2.166 -6.543 -27.281 1 98.06 198 ARG B CA 1
ATOM 4320 C C . ARG B 1 198 ? -2.451 -6.379 -28.766 1 98.06 198 ARG B C 1
ATOM 4322 O O . ARG B 1 198 ? -3.176 -7.18 -29.359 1 98.06 198 ARG B O 1
ATOM 4329 N N . LEU B 1 199 ? -1.911 -5.355 -29.391 1 97.88 199 LEU B N 1
ATOM 4330 C CA . LEU B 1 199 ? -2.129 -5.051 -30.797 1 97.88 199 LEU B CA 1
ATOM 4331 C C . LEU B 1 199 ? -1.536 -6.141 -31.688 1 97.88 199 LEU B C 1
ATOM 4333 O O . LEU B 1 199 ? -2.023 -6.375 -32.781 1 97.88 199 LEU B O 1
ATOM 4337 N N . GLU B 1 200 ? -0.537 -6.887 -31.219 1 97.88 200 GLU B N 1
ATOM 4338 C CA . GLU B 1 200 ? 0.129 -7.938 -31.969 1 97.88 200 GLU B CA 1
ATOM 4339 C C . GLU B 1 200 ? -0.684 -9.227 -31.953 1 97.88 200 GLU B C 1
ATOM 4341 O O . GLU B 1 200 ? -0.357 -10.188 -32.656 1 97.88 200 GLU B O 1
ATOM 4346 N N . GLY B 1 201 ? -1.715 -9.266 -31.125 1 98.31 201 GLY B N 1
ATOM 4347 C CA . GLY B 1 201 ? -2.621 -10.406 -31.156 1 98.31 201 GLY B CA 1
ATOM 4348 C C . GLY B 1 201 ? -2.25 -11.492 -30.156 1 98.31 201 GLY B C 1
ATOM 4349 O O . GLY B 1 201 ? -2.525 -12.672 -30.391 1 98.31 201 GLY B O 1
ATOM 4350 N N . ASP B 1 202 ? -1.602 -11.086 -29.094 1 98.5 202 ASP B N 1
ATOM 4351 C CA . ASP B 1 202 ? -1.126 -12.094 -28.141 1 98.5 202 ASP B CA 1
ATOM 4352 C C . ASP B 1 202 ? -2.293 -12.758 -27.422 1 98.5 202 ASP B C 1
ATOM 4354 O O . ASP B 1 202 ? -2.205 -13.922 -27.031 1 98.5 202 ASP B O 1
ATOM 4358 N N . LEU B 1 203 ? -3.43 -12.078 -27.25 1 98.81 203 LEU B N 1
ATOM 4359 C CA . LEU B 1 203 ? -4.582 -12.727 -26.625 1 98.81 203 LEU B CA 1
ATOM 4360 C C . LEU B 1 203 ? -5.125 -13.836 -27.516 1 98.81 203 LEU B C 1
ATOM 4362 O O . LEU B 1 203 ? -5.395 -14.945 -27.047 1 98.81 203 LEU B O 1
ATOM 4366 N N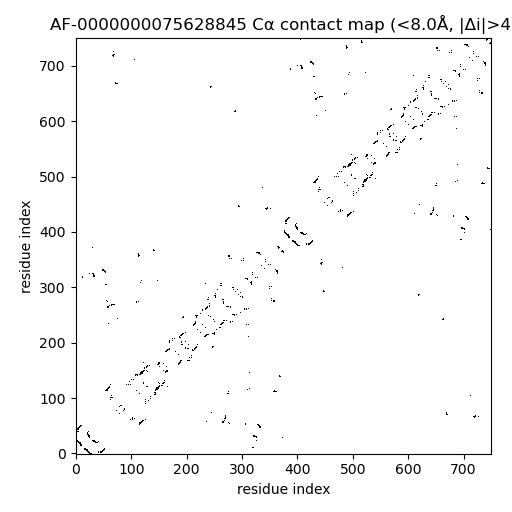 . GLU B 1 204 ? -5.316 -13.531 -28.812 1 98.56 204 GLU B N 1
ATOM 4367 C CA . GLU B 1 204 ? -5.797 -14.539 -29.75 1 98.56 204 GLU B CA 1
ATOM 4368 C C . GLU B 1 204 ? -4.883 -15.758 -29.766 1 98.56 204 GLU B C 1
ATOM 4370 O O . GLU B 1 204 ? -5.359 -16.891 -29.75 1 98.56 204 GLU B O 1
ATOM 4375 N N . ALA B 1 205 ? -3.576 -15.5 -29.766 1 98.56 205 ALA B N 1
ATOM 4376 C CA . ALA B 1 205 ? -2.607 -16.594 -29.734 1 98.56 205 ALA B CA 1
ATOM 4377 C C . ALA B 1 205 ? -2.754 -17.406 -28.453 1 98.56 205 ALA B C 1
ATOM 4379 O O . ALA B 1 205 ? -2.688 -18.641 -28.484 1 98.56 205 ALA B O 1
ATOM 4380 N N . ALA B 1 206 ? -2.943 -16.734 -27.312 1 98.75 206 ALA B N 1
ATOM 4381 C CA . ALA B 1 206 ? -3.086 -17.406 -26.016 1 98.75 206 ALA B CA 1
ATOM 4382 C C . ALA B 1 206 ? -4.324 -18.297 -26 1 98.75 206 ALA B C 1
ATOM 4384 O O . ALA B 1 206 ? -4.266 -19.438 -25.547 1 98.75 206 ALA B O 1
ATOM 4385 N N . LEU B 1 207 ? -5.414 -17.734 -26.484 1 98.5 207 LEU B N 1
ATOM 4386 C CA . LEU B 1 207 ? -6.664 -18.5 -26.5 1 98.5 207 LEU B CA 1
ATOM 4387 C C . LEU B 1 207 ? -6.562 -19.688 -27.438 1 98.5 207 LEU B C 1
ATOM 4389 O O . LEU B 1 207 ? -7.113 -20.75 -27.156 1 98.5 207 LEU B O 1
ATOM 4393 N N . ASP B 1 208 ? -5.867 -19.469 -28.531 1 98 208 ASP B N 1
ATOM 4394 C CA . ASP B 1 208 ? -5.691 -20.531 -29.516 1 98 208 ASP B CA 1
ATOM 4395 C C . ASP B 1 208 ? -4.992 -21.734 -28.906 1 98 208 ASP B C 1
ATOM 4397 O O . ASP B 1 208 ? -5.332 -22.875 -29.219 1 98 208 ASP B O 1
ATOM 4401 N N . ILE B 1 209 ? -4.027 -21.562 -28.047 1 97.19 209 ILE B N 1
ATOM 4402 C CA . ILE B 1 209 ? -3.254 -22.672 -27.5 1 97.19 209 ILE B CA 1
ATOM 4403 C C . ILE B 1 209 ? -3.92 -23.188 -26.234 1 97.19 209 ILE B C 1
ATOM 4405 O O . ILE B 1 209 ? -3.434 -24.125 -25.609 1 97.19 209 ILE B O 1
ATOM 4409 N N . GLY B 1 210 ? -5.012 -22.594 -25.766 1 97.81 210 GLY B N 1
ATOM 4410 C CA . GLY B 1 210 ? -5.754 -23.062 -24.609 1 97.81 210 GLY B CA 1
ATOM 4411 C C . GLY B 1 210 ? -5.137 -22.641 -23.297 1 97.81 210 GLY B C 1
ATOM 4412 O O . GLY B 1 210 ? -5 -23.469 -22.375 1 97.81 210 GLY B O 1
ATOM 4413 N N . VAL B 1 211 ? -4.75 -21.391 -23.203 1 98.31 211 VAL B N 1
ATOM 4414 C CA . VAL B 1 211 ? -4.145 -20.875 -21.984 1 98.31 211 VAL B CA 1
ATOM 4415 C C . VAL B 1 211 ? -5.125 -21.016 -20.828 1 98.31 211 VAL B C 1
ATOM 4417 O O . VAL B 1 211 ? -6.336 -20.891 -21 1 98.31 211 VAL B O 1
ATOM 4420 N N . ASP B 1 212 ? -4.602 -21.328 -19.656 1 98.75 212 ASP B N 1
ATOM 4421 C CA . ASP B 1 212 ? -5.434 -21.422 -18.469 1 98.75 212 ASP B CA 1
ATOM 4422 C C . ASP B 1 212 ? -5.496 -20.078 -17.734 1 98.75 212 ASP B C 1
ATOM 4424 O O . ASP B 1 212 ? -6.492 -19.781 -17.078 1 98.75 212 ASP B O 1
ATOM 4428 N N . THR B 1 213 ? -4.414 -19.359 -17.781 1 98.81 213 THR B N 1
ATOM 4429 C CA . THR B 1 213 ? -4.27 -18.125 -17 1 98.81 213 THR B CA 1
ATOM 4430 C C . THR B 1 213 ? -3.545 -17.062 -17.812 1 98.81 213 THR B C 1
ATOM 4432 O O . THR B 1 213 ? -2.527 -17.344 -18.453 1 98.81 213 THR B O 1
ATOM 4435 N N . VAL B 1 214 ? -4.094 -15.914 -17.844 1 98.88 214 VAL B N 1
ATOM 4436 C CA . VAL B 1 214 ? -3.486 -14.727 -18.438 1 98.88 214 VAL B CA 1
ATOM 4437 C C . VAL B 1 214 ? -2.875 -13.859 -17.344 1 98.88 214 VAL B C 1
ATOM 4439 O O . VAL B 1 214 ? -3.521 -13.586 -16.328 1 98.88 214 VAL B O 1
ATOM 4442 N N . ILE B 1 215 ? -1.617 -13.492 -17.562 1 98.88 215 ILE B N 1
ATOM 4443 C CA . ILE B 1 215 ? -0.901 -12.656 -16.609 1 98.88 215 ILE B CA 1
ATOM 4444 C C . ILE B 1 215 ? -0.938 -11.203 -17.062 1 98.88 215 ILE B C 1
ATOM 4446 O O . ILE B 1 215 ? -0.707 -10.906 -18.234 1 98.88 215 ILE B O 1
ATOM 4450 N N . HIS B 1 216 ? -1.189 -10.242 -16.141 1 98.81 216 HIS B N 1
ATOM 4451 C CA . HIS B 1 216 ? -1.243 -8.789 -16.266 1 98.81 216 HIS B CA 1
ATOM 4452 C C . HIS B 1 216 ? -2.564 -8.336 -16.891 1 98.81 216 HIS B C 1
ATOM 4454 O O . HIS B 1 216 ? -3.443 -7.836 -16.172 1 98.81 216 HIS B O 1
ATOM 4460 N N . GLY B 1 217 ? -2.711 -8.609 -18.234 1 98.81 217 GLY B N 1
ATOM 4461 C CA . GLY B 1 217 ? -3.926 -8.203 -18.938 1 98.81 217 GLY B CA 1
ATOM 4462 C C . GLY B 1 217 ? -4.184 -6.707 -18.859 1 98.81 217 GLY B C 1
ATOM 4463 O O . GLY B 1 217 ? -5.336 -6.273 -18.859 1 98.81 217 GLY B O 1
ATOM 4464 N N . THR B 1 218 ? -3.209 -5.871 -18.781 1 98.81 218 THR B N 1
ATOM 4465 C CA . THR B 1 218 ? -3.258 -4.438 -18.5 1 98.81 218 THR B CA 1
ATOM 4466 C C . THR B 1 218 ? -4.047 -3.709 -19.594 1 98.81 218 THR B C 1
ATOM 4468 O O . THR B 1 218 ? -4.746 -2.734 -19.297 1 98.81 218 THR B O 1
ATOM 4471 N N . HIS B 1 219 ? -3.971 -4.211 -20.812 1 98.75 219 HIS B N 1
ATOM 4472 C CA . HIS B 1 219 ? -4.582 -3.5 -21.922 1 98.75 219 HIS B CA 1
ATOM 4473 C C . HIS B 1 219 ? -5.703 -4.32 -22.562 1 98.75 219 HIS B C 1
ATOM 4475 O O . HIS B 1 219 ? -5.984 -4.18 -23.75 1 98.75 219 HIS B O 1
ATOM 4481 N N . LEU B 1 220 ? -6.293 -5.164 -21.797 1 98.88 220 LEU B N 1
ATOM 4482 C CA . LEU B 1 220 ? -7.461 -5.898 -22.266 1 98.88 220 LEU B CA 1
ATOM 4483 C C . LEU B 1 220 ? -8.703 -5.008 -22.25 1 98.88 220 LEU B C 1
ATOM 4485 O O . LEU B 1 220 ? -8.898 -4.215 -21.328 1 98.88 220 LEU B O 1
ATOM 4489 N N . SER B 1 221 ? -9.523 -5.176 -23.25 1 98.75 221 SER B N 1
ATOM 4490 C CA . SER B 1 221 ? -10.805 -4.492 -23.344 1 98.75 221 SER B CA 1
ATOM 4491 C C . SER B 1 221 ? -11.898 -5.281 -22.625 1 98.75 221 SER B C 1
ATOM 4493 O O . SER B 1 221 ? -11.664 -6.402 -22.172 1 98.75 221 SER B O 1
ATOM 4495 N N . ARG B 1 222 ? -13.047 -4.684 -22.5 1 98.69 222 ARG B N 1
ATOM 4496 C CA . ARG B 1 222 ? -14.195 -5.383 -21.938 1 98.69 222 ARG B CA 1
ATOM 4497 C C . ARG B 1 222 ? -14.5 -6.652 -22.719 1 98.69 222 ARG B C 1
ATOM 4499 O O . ARG B 1 222 ? -14.789 -7.699 -22.141 1 98.69 222 ARG B O 1
ATOM 4506 N N . GLU B 1 223 ? -14.461 -6.496 -24.047 1 98.69 223 GLU B N 1
ATOM 4507 C CA . GLU B 1 223 ? -14.727 -7.648 -24.891 1 98.69 223 GLU B CA 1
ATOM 4508 C C . GLU B 1 223 ? -13.695 -8.758 -24.656 1 98.69 223 GLU B C 1
ATOM 4510 O O . GLU B 1 223 ? -14.047 -9.938 -24.641 1 98.69 223 GLU B O 1
ATOM 4515 N N . ASP B 1 224 ? -12.461 -8.375 -24.516 1 98.88 224 ASP B N 1
ATOM 4516 C CA . ASP B 1 224 ? -11.406 -9.344 -24.203 1 98.88 224 ASP B CA 1
ATOM 4517 C C . ASP B 1 224 ? -11.695 -10.078 -22.906 1 98.88 224 ASP B C 1
ATOM 4519 O O . ASP B 1 224 ? -11.523 -11.297 -22.812 1 98.88 224 ASP B O 1
ATOM 4523 N N . LEU B 1 225 ? -12.133 -9.375 -21.922 1 98.94 225 LEU B N 1
ATOM 4524 C CA . LEU B 1 225 ? -12.438 -9.945 -20.609 1 98.94 225 LEU B CA 1
ATOM 4525 C C . LEU B 1 225 ? -13.617 -10.914 -20.703 1 98.94 225 LEU B C 1
ATOM 4527 O O . LEU B 1 225 ? -13.625 -11.953 -20.031 1 98.94 225 LEU B O 1
ATOM 4531 N N . GLU B 1 226 ? -14.602 -10.531 -21.469 1 98.81 226 GLU B N 1
ATOM 4532 C CA . GLU B 1 226 ? -15.719 -11.438 -21.703 1 98.81 226 GLU B CA 1
ATOM 4533 C C . GLU B 1 226 ? -15.25 -12.75 -22.312 1 98.81 226 GLU B C 1
ATOM 4535 O O . GLU B 1 226 ? -15.742 -13.828 -21.953 1 98.81 226 GLU B O 1
ATOM 4540 N N . LEU B 1 227 ? -14.305 -12.641 -23.234 1 98.69 227 LEU B N 1
ATOM 4541 C CA . LEU B 1 227 ? -13.727 -13.836 -23.844 1 98.69 227 LEU B CA 1
ATOM 4542 C C . LEU B 1 227 ? -13.039 -14.703 -22.797 1 98.69 227 LEU B C 1
ATOM 4544 O O . LEU B 1 227 ? -13.172 -15.93 -22.828 1 98.69 227 LEU B O 1
ATOM 4548 N N . LEU B 1 228 ? -12.289 -14.062 -21.906 1 98.88 228 LEU B N 1
ATOM 4549 C CA . LEU B 1 228 ? -11.633 -14.82 -20.844 1 98.88 228 LEU B CA 1
ATOM 4550 C C . LEU B 1 228 ? -12.664 -15.57 -20 1 98.88 228 LEU B C 1
ATOM 4552 O O . LEU B 1 228 ? -12.477 -16.75 -19.703 1 98.88 228 LEU B O 1
ATOM 4556 N N . ARG B 1 229 ? -13.703 -14.867 -19.594 1 98.69 229 ARG B N 1
ATOM 4557 C CA . ARG B 1 229 ? -14.75 -15.477 -18.797 1 98.69 229 ARG B CA 1
ATOM 4558 C C . ARG B 1 229 ? -15.375 -16.672 -19.516 1 98.69 229 ARG B C 1
ATOM 4560 O O . ARG B 1 229 ? -15.562 -17.734 -18.906 1 98.69 229 ARG B O 1
ATOM 4567 N N . GLU B 1 230 ? -15.695 -16.484 -20.781 1 98.25 230 GLU B N 1
ATOM 4568 C CA . GLU B 1 230 ? -16.344 -17.516 -21.578 1 98.25 230 GLU B CA 1
ATOM 4569 C C . GLU B 1 230 ? -15.453 -18.75 -21.688 1 98.25 230 GLU B C 1
ATOM 4571 O O . GLU B 1 230 ? -15.961 -19.875 -21.734 1 98.25 230 GLU B O 1
ATOM 4576 N N . HIS B 1 231 ? -14.172 -18.578 -21.75 1 98.06 231 HIS B N 1
ATOM 4577 C CA . HIS B 1 231 ? -13.234 -19.688 -21.922 1 98.06 231 HIS B CA 1
ATOM 4578 C C . HIS B 1 231 ? -12.758 -20.219 -20.578 1 98.06 231 HIS B C 1
ATOM 4580 O O . HIS B 1 231 ? -11.938 -21.141 -20.516 1 98.06 231 HIS B O 1
ATOM 4586 N N . GLY B 1 232 ? -13.18 -19.578 -19.453 1 98.06 232 GLY B N 1
ATOM 4587 C CA . GLY B 1 232 ? -12.781 -20.031 -18.125 1 98.06 232 GLY B CA 1
ATOM 4588 C C . GLY B 1 232 ? -11.336 -19.703 -17.797 1 98.06 232 GLY B C 1
ATOM 4589 O O . GLY B 1 232 ? -10.703 -20.422 -17.016 1 98.06 232 GLY B O 1
ATOM 4590 N N . VAL B 1 233 ? -10.789 -18.672 -18.453 1 98.81 233 VAL B N 1
ATOM 4591 C CA . VAL B 1 233 ? -9.406 -18.266 -18.234 1 98.81 233 VAL B CA 1
ATOM 4592 C C . VAL B 1 233 ? -9.336 -17.297 -17.047 1 98.81 233 VAL B C 1
ATOM 4594 O O . VAL B 1 233 ? -10.109 -16.328 -16.984 1 98.81 233 VAL B O 1
ATOM 4597 N N . THR B 1 234 ? -8.445 -17.562 -16.094 1 98.88 234 THR B N 1
ATOM 4598 C CA . THR B 1 234 ? -8.234 -16.672 -14.961 1 98.88 234 THR B CA 1
ATOM 4599 C C . THR B 1 234 ? -7.309 -15.516 -15.344 1 98.88 234 THR B C 1
ATOM 4601 O O . THR B 1 234 ? -6.344 -15.711 -16.094 1 98.88 234 THR B O 1
ATOM 4604 N N . LEU B 1 235 ? -7.613 -14.336 -14.906 1 98.94 235 LEU B N 1
ATOM 4605 C CA . LEU B 1 235 ? -6.777 -13.156 -15.109 1 98.94 235 LEU B CA 1
ATOM 4606 C C . LEU B 1 235 ? -5.977 -12.836 -13.852 1 98.94 235 LEU B C 1
ATOM 4608 O O . LEU B 1 235 ? -6.555 -12.469 -12.828 1 98.94 235 LEU B O 1
ATOM 4612 N N . VAL B 1 236 ? -4.676 -12.961 -13.883 1 98.94 236 VAL B N 1
ATOM 4613 C CA . VAL B 1 236 ? -3.809 -12.617 -12.766 1 98.94 236 VAL B CA 1
ATOM 4614 C C . VAL B 1 236 ? -3.314 -11.18 -12.914 1 98.94 236 VAL B C 1
ATOM 4616 O O . VAL B 1 236 ? -2.664 -10.836 -13.906 1 98.94 236 VAL B O 1
ATOM 4619 N N . LEU B 1 237 ? -3.607 -10.391 -11.969 1 98.94 237 LEU B N 1
ATOM 4620 C CA . LEU B 1 237 ? -3.277 -8.969 -11.984 1 98.94 237 LEU B CA 1
ATOM 4621 C C . LEU B 1 237 ? -2.021 -8.688 -11.164 1 98.94 237 LEU B C 1
ATOM 4623 O O . LEU B 1 237 ? -1.816 -9.297 -10.109 1 98.94 237 LEU B O 1
ATOM 4627 N N . SER B 1 238 ? -1.212 -7.77 -11.633 1 98.88 238 SER B N 1
ATOM 4628 C CA . SER B 1 238 ? -0.044 -7.242 -10.938 1 98.88 238 SER B CA 1
ATOM 4629 C C . SER B 1 238 ? 0.019 -5.723 -11.031 1 98.88 238 SER B C 1
ATOM 4631 O O . SER B 1 238 ? 0.989 -5.168 -11.555 1 98.88 238 SER B O 1
ATOM 4633 N N . PRO B 1 239 ? -0.967 -5.078 -10.438 1 98.88 239 PRO B N 1
ATOM 4634 C CA . PRO B 1 239 ? -1.092 -3.635 -10.656 1 98.88 239 PRO B CA 1
ATOM 4635 C C . PRO B 1 239 ? 0.136 -2.859 -10.188 1 98.88 239 PRO B C 1
ATOM 4637 O O . PRO B 1 239 ? 0.538 -1.886 -10.828 1 98.88 239 PRO B O 1
ATOM 4640 N N . ARG B 1 240 ? 0.787 -3.186 -9.07 1 98.69 240 ARG B N 1
ATOM 4641 C CA . ARG B 1 240 ? 1.959 -2.459 -8.586 1 98.69 240 ARG B CA 1
ATOM 4642 C C . ARG B 1 240 ? 3.115 -2.574 -9.578 1 98.69 240 ARG B C 1
ATOM 4644 O O . ARG B 1 240 ? 3.795 -1.587 -9.859 1 98.69 240 ARG B O 1
ATOM 4651 N N . SER B 1 241 ? 3.312 -3.773 -10.07 1 98.56 241 SER B N 1
ATOM 4652 C CA . SER B 1 241 ? 4.355 -3.982 -11.07 1 98.56 241 SER B CA 1
ATOM 4653 C C . SER B 1 241 ? 4.086 -3.168 -12.336 1 98.56 241 SER B C 1
ATOM 4655 O O . SER B 1 241 ? 4.984 -2.51 -12.859 1 98.56 241 SER B O 1
ATOM 4657 N N . ASN B 1 242 ? 2.852 -3.234 -12.828 1 98.62 242 ASN B N 1
ATOM 4658 C CA . ASN B 1 242 ? 2.494 -2.525 -14.055 1 98.62 242 ASN B CA 1
ATOM 4659 C C . ASN B 1 242 ? 2.645 -1.016 -13.891 1 98.62 242 ASN B C 1
ATOM 4661 O O . ASN B 1 242 ? 3.09 -0.329 -14.812 1 98.62 242 ASN B O 1
ATOM 4665 N N . MET B 1 243 ? 2.301 -0.508 -12.711 1 98.75 243 MET B N 1
ATOM 4666 C CA . MET B 1 243 ? 2.51 0.909 -12.43 1 98.75 243 MET B CA 1
ATOM 4667 C C . MET B 1 243 ? 3.996 1.239 -12.367 1 98.75 243 MET B C 1
ATOM 4669 O O . MET B 1 243 ? 4.445 2.219 -12.969 1 98.75 243 MET B O 1
ATOM 4673 N N . TRP B 1 244 ? 4.777 0.44 -11.656 1 98.5 244 TRP B N 1
ATOM 4674 C CA . TRP B 1 244 ? 6.203 0.685 -11.484 1 98.5 244 TRP B CA 1
ATOM 4675 C C . TRP B 1 244 ? 6.918 0.73 -12.828 1 98.5 244 TRP B C 1
ATOM 4677 O O . TRP B 1 244 ? 7.801 1.562 -13.039 1 98.5 244 TRP B O 1
ATOM 4687 N N . HIS B 1 245 ? 6.441 -0.109 -13.734 1 97.94 245 HIS B N 1
ATOM 4688 C CA . HIS B 1 245 ? 7.078 -0.164 -15.047 1 97.94 245 HIS B CA 1
ATOM 4689 C C . HIS B 1 245 ? 6.457 0.85 -16 1 97.94 245 HIS B C 1
ATOM 4691 O O . HIS B 1 245 ? 6.949 1.037 -17.125 1 97.94 245 HIS B O 1
ATOM 4697 N N . GLY B 1 246 ? 5.391 1.471 -15.586 1 98 246 GLY B N 1
ATOM 4698 C CA . GLY B 1 246 ? 4.766 2.514 -16.375 1 98 246 GLY B CA 1
ATOM 4699 C C . GLY B 1 246 ? 4.066 1.979 -17.609 1 98 246 GLY B C 1
ATOM 4700 O O . GLY B 1 246 ? 4.113 2.602 -18.672 1 98 246 GLY B O 1
ATOM 4701 N N . VAL B 1 247 ? 3.418 0.79 -17.469 1 97.88 247 VAL B N 1
ATOM 4702 C CA . VAL B 1 247 ? 2.854 0.19 -18.672 1 97.88 247 VAL B CA 1
ATOM 4703 C C . VAL B 1 247 ? 1.33 0.278 -18.625 1 97.88 247 VAL B C 1
ATOM 4705 O O . VAL B 1 247 ? 0.645 -0.309 -19.469 1 97.88 247 VAL B O 1
ATOM 4708 N N . GLY B 1 248 ? 0.767 0.962 -17.641 1 98.12 248 GLY B N 1
ATOM 4709 C CA . GLY B 1 248 ? -0.669 1.18 -17.578 1 98.12 248 GLY B CA 1
ATOM 4710 C C . GLY B 1 248 ? -1.315 0.565 -16.344 1 98.12 248 GLY B C 1
ATOM 4711 O O . GLY B 1 248 ? -0.623 0.047 -15.469 1 98.12 248 GLY B O 1
ATOM 4712 N N . LEU B 1 249 ? -2.623 0.763 -16.203 1 98.75 249 LEU B N 1
ATOM 4713 C CA . LEU B 1 249 ? -3.443 0.163 -15.148 1 98.75 249 LEU B CA 1
ATOM 4714 C C . LEU B 1 249 ? -4.293 -0.974 -15.711 1 98.75 249 LEU B C 1
ATOM 4716 O O . LEU B 1 249 ? -4.914 -0.83 -16.766 1 98.75 249 LEU B O 1
ATOM 4720 N N . PRO B 1 250 ? -4.273 -2.123 -15.047 1 98.75 250 PRO B N 1
ATOM 4721 C CA . PRO B 1 250 ? -5.191 -3.17 -15.508 1 98.75 250 PRO B CA 1
ATOM 4722 C C . PRO B 1 250 ? -6.656 -2.756 -15.406 1 98.75 250 PRO B C 1
ATOM 4724 O O . PRO B 1 250 ? -7.004 -1.894 -14.594 1 98.75 250 PRO B O 1
ATOM 4727 N N . PRO B 1 251 ? -7.516 -3.346 -16.219 1 98.88 251 PRO B N 1
ATOM 4728 C CA . PRO B 1 251 ? -8.938 -2.998 -16.234 1 98.88 251 PRO B CA 1
ATOM 4729 C C . PRO B 1 251 ? -9.734 -3.701 -15.141 1 98.88 251 PRO B C 1
ATOM 4731 O O . PRO B 1 251 ? -10.641 -4.484 -15.43 1 98.88 251 PRO B O 1
ATOM 4734 N N . VAL B 1 252 ? -9.523 -3.357 -13.906 1 98.94 252 VAL B N 1
ATOM 4735 C CA . VAL B 1 252 ? -10.086 -4.055 -12.758 1 98.94 252 VAL B CA 1
ATOM 4736 C C . VAL B 1 252 ? -11.594 -3.828 -12.703 1 98.94 252 VAL B C 1
ATOM 4738 O O . VAL B 1 252 ? -12.352 -4.746 -12.391 1 98.94 252 VAL B O 1
ATOM 4741 N N . ALA B 1 253 ? -12.008 -2.576 -12.984 1 98.94 253 ALA B N 1
ATOM 4742 C CA . ALA B 1 253 ? -13.438 -2.262 -12.945 1 98.94 253 ALA B CA 1
ATOM 4743 C C . ALA B 1 253 ? -14.211 -3.109 -13.945 1 98.94 253 ALA B C 1
ATOM 4745 O O . ALA B 1 253 ? -15.234 -3.709 -13.602 1 98.94 253 ALA B O 1
ATOM 4746 N N . GLU B 1 254 ? -13.703 -3.162 -15.156 1 98.88 254 GLU B N 1
ATOM 4747 C CA . GLU B 1 254 ? -14.383 -3.949 -16.172 1 98.88 254 GLU B CA 1
ATOM 4748 C C . GLU B 1 254 ? -14.328 -5.438 -15.852 1 98.88 254 GLU B C 1
ATOM 4750 O O . GLU B 1 254 ? -15.273 -6.176 -16.141 1 98.88 254 GLU B O 1
ATOM 4755 N N . ALA B 1 255 ? -13.203 -5.93 -15.32 1 98.94 255 ALA B N 1
ATOM 4756 C CA . ALA B 1 255 ? -13.125 -7.32 -14.883 1 98.94 255 ALA B CA 1
ATOM 4757 C C . ALA B 1 255 ? -14.219 -7.637 -13.859 1 98.94 255 ALA B C 1
ATOM 4759 O O . ALA B 1 255 ? -14.859 -8.68 -13.938 1 98.94 255 ALA B O 1
ATOM 4760 N N . TYR B 1 256 ? -14.43 -6.727 -12.898 1 98.94 256 TYR B N 1
ATOM 4761 C CA . TYR B 1 256 ? -15.461 -6.879 -11.883 1 98.94 256 TYR B CA 1
ATOM 4762 C C . TYR B 1 256 ? -16.844 -6.93 -12.508 1 98.94 256 TYR B C 1
ATOM 4764 O O . TYR B 1 256 ? -17.656 -7.805 -12.188 1 98.94 256 TYR B O 1
ATOM 4772 N N . ARG B 1 257 ? -17.094 -5.996 -13.453 1 98.75 257 ARG B N 1
ATOM 4773 C CA . ARG B 1 257 ? -18.406 -5.895 -14.086 1 98.75 257 ARG B CA 1
ATOM 4774 C C . ARG B 1 257 ? -18.703 -7.129 -14.93 1 98.75 257 ARG B C 1
ATOM 4776 O O . ARG B 1 257 ? -19.828 -7.617 -14.945 1 98.75 257 ARG B O 1
ATOM 4783 N N . VAL B 1 258 ? -17.688 -7.641 -15.609 1 98.56 258 VAL B N 1
ATOM 4784 C CA . VAL B 1 258 ? -17.812 -8.805 -16.484 1 98.56 258 VAL B CA 1
ATOM 4785 C C . VAL B 1 258 ? -17.906 -10.078 -15.633 1 98.56 258 VAL B C 1
ATOM 4787 O O . VAL B 1 258 ? -18.578 -11.039 -16.016 1 98.56 258 VAL B O 1
ATOM 4790 N N . GLY B 1 259 ? -17.219 -10.047 -14.516 1 98.56 259 GLY B N 1
ATOM 4791 C CA . GLY B 1 259 ? -17.234 -11.195 -13.617 1 98.56 259 GLY B CA 1
ATOM 4792 C C . GLY B 1 259 ? -16.172 -12.227 -13.953 1 98.56 259 GLY B C 1
ATOM 4793 O O . GLY B 1 259 ? -16.375 -13.422 -13.711 1 98.56 259 GLY B O 1
ATOM 4794 N N . VAL B 1 260 ? -15.188 -11.844 -14.617 1 98.69 260 VAL B N 1
ATOM 4795 C CA . VAL B 1 260 ? -14.086 -12.766 -14.875 1 98.69 260 VAL B CA 1
ATOM 4796 C C . VAL B 1 260 ? -13.344 -13.055 -13.57 1 98.69 260 VAL B C 1
ATOM 4798 O O . VAL B 1 260 ? -13.195 -12.18 -12.719 1 98.69 260 VAL B O 1
ATOM 4801 N N . LYS B 1 261 ? -12.875 -14.312 -13.359 1 98.81 261 LYS B N 1
ATOM 4802 C CA . LYS B 1 261 ? -12.062 -14.648 -12.188 1 98.81 261 LYS B CA 1
ATOM 4803 C C . LYS B 1 261 ? -10.703 -13.969 -12.25 1 98.81 261 LYS B C 1
ATOM 4805 O O . LYS B 1 261 ? -9.992 -14.07 -13.258 1 98.81 261 LYS B O 1
ATOM 4810 N N . ILE B 1 262 ? -10.43 -13.25 -11.219 1 98.94 262 ILE B N 1
ATOM 4811 C CA . ILE B 1 262 ? -9.125 -12.602 -11.133 1 98.94 262 ILE B CA 1
ATOM 4812 C C . ILE B 1 262 ? -8.297 -13.266 -10.031 1 98.94 262 ILE B C 1
ATOM 4814 O O . ILE B 1 262 ? -8.828 -14 -9.195 1 98.94 262 ILE B O 1
ATOM 4818 N N . ALA B 1 263 ? -7.023 -13.039 -10.055 1 98.94 263 ALA B N 1
ATOM 4819 C CA . ALA B 1 263 ? -6.047 -13.391 -9.031 1 98.94 263 ALA B CA 1
ATOM 4820 C C . ALA B 1 263 ? -4.906 -12.375 -8.984 1 98.94 263 ALA B C 1
ATOM 4822 O O . ALA B 1 263 ? -4.945 -11.359 -9.688 1 98.94 263 ALA B O 1
ATOM 4823 N N . PHE B 1 264 ? -3.93 -12.641 -8.078 1 98.94 264 PHE B N 1
ATOM 4824 C CA . PHE B 1 264 ? -2.887 -11.633 -7.902 1 98.94 264 PHE B CA 1
ATOM 4825 C C . PHE B 1 264 ? -1.507 -12.281 -7.91 1 98.94 264 PHE B C 1
ATOM 4827 O O . PHE B 1 264 ? -1.329 -13.383 -7.387 1 98.94 264 PHE B O 1
ATOM 4834 N N . GLY B 1 265 ? -0.599 -11.648 -8.508 1 98.94 265 GLY B N 1
ATOM 4835 C CA . GLY B 1 265 ? 0.814 -11.992 -8.5 1 98.94 265 GLY B CA 1
ATOM 4836 C C . GLY B 1 265 ? 1.72 -10.789 -8.312 1 98.94 265 GLY B C 1
ATOM 4837 O O . GLY B 1 265 ? 1.442 -9.703 -8.844 1 98.94 265 GLY B O 1
ATOM 4838 N N . THR B 1 266 ? 2.809 -10.984 -7.664 1 98.81 266 THR B N 1
ATOM 4839 C CA . THR B 1 266 ? 3.68 -9.852 -7.344 1 98.81 266 THR B CA 1
ATOM 4840 C C . THR B 1 266 ? 4.715 -9.641 -8.445 1 98.81 266 THR B C 1
ATOM 4842 O O . THR B 1 266 ? 5.418 -8.633 -8.453 1 98.81 266 THR B O 1
ATOM 4845 N N . ASP B 1 267 ? 4.785 -10.586 -9.383 1 98.69 267 ASP B N 1
ATOM 4846 C CA . ASP B 1 267 ? 5.645 -10.453 -10.562 1 98.69 267 ASP B CA 1
ATOM 4847 C C . ASP B 1 267 ? 7.117 -10.5 -10.172 1 98.69 267 ASP B C 1
ATOM 4849 O O . ASP B 1 267 ? 7.539 -11.375 -9.414 1 98.69 267 ASP B O 1
ATOM 4853 N N . ASN B 1 268 ? 7.988 -9.68 -10.758 1 98.44 268 ASN B N 1
ATOM 4854 C CA . ASN B 1 268 ? 9.43 -9.742 -10.555 1 98.44 268 ASN B CA 1
ATOM 4855 C C . ASN B 1 268 ? 9.82 -9.305 -9.148 1 98.44 268 ASN B C 1
ATOM 4857 O O . ASN B 1 268 ? 9.539 -8.18 -8.742 1 98.44 268 ASN B O 1
ATOM 4861 N N . ALA B 1 269 ? 10.578 -10.133 -8.469 1 98.25 269 ALA B N 1
ATOM 4862 C CA . ALA B 1 269 ? 10.977 -9.883 -7.082 1 98.25 269 ALA B CA 1
ATOM 4863 C C . ALA B 1 269 ? 12.062 -8.812 -7.008 1 98.25 269 ALA B C 1
ATOM 4865 O O . ALA B 1 269 ? 12.328 -8.258 -5.938 1 98.25 269 ALA B O 1
ATOM 4866 N N . ALA B 1 270 ? 12.68 -8.484 -8.086 1 98 270 ALA B N 1
ATOM 4867 C CA . ALA B 1 270 ? 13.711 -7.445 -8.109 1 98 270 ALA B CA 1
ATOM 4868 C C . ALA B 1 270 ? 13.094 -6.062 -7.906 1 98 270 ALA B C 1
ATOM 4870 O O . ALA B 1 270 ? 13.734 -5.16 -7.371 1 98 270 ALA B O 1
ATOM 4871 N N . TRP B 1 271 ? 11.836 -5.941 -8.312 1 97.88 271 TRP B N 1
ATOM 4872 C CA . TRP B 1 271 ? 11.289 -4.586 -8.344 1 97.88 271 TRP B CA 1
ATOM 4873 C C . TRP B 1 271 ? 10.008 -4.496 -7.52 1 97.88 271 TRP B C 1
ATOM 4875 O O . TRP B 1 271 ? 9.508 -3.402 -7.254 1 97.88 271 TRP B O 1
ATOM 4885 N N . ASN B 1 272 ? 9.461 -5.641 -7.078 1 97.75 272 ASN B N 1
ATOM 4886 C CA . ASN B 1 272 ? 8.203 -5.633 -6.344 1 97.75 272 ASN B CA 1
ATOM 4887 C C . ASN B 1 272 ? 8.305 -6.438 -5.051 1 97.75 272 ASN B C 1
ATOM 4889 O O . ASN B 1 272 ? 8.945 -7.492 -5.02 1 97.75 272 ASN B O 1
ATOM 4893 N N . MET B 1 273 ? 7.664 -5.941 -4.016 1 97.69 273 MET B N 1
ATOM 4894 C CA . MET B 1 273 ? 7.562 -6.688 -2.766 1 97.69 273 MET B CA 1
ATOM 4895 C C . MET B 1 273 ? 6.656 -7.902 -2.928 1 97.69 273 MET B C 1
ATOM 4897 O O . MET B 1 273 ? 5.793 -7.926 -3.809 1 97.69 273 MET B O 1
ATOM 4901 N N . LEU B 1 274 ? 6.723 -8.852 -2.07 1 98.25 274 LEU B N 1
ATOM 4902 C CA . LEU B 1 274 ? 6.238 -10.211 -2.318 1 98.25 274 LEU B CA 1
ATOM 4903 C C . LEU B 1 274 ? 4.836 -10.398 -1.754 1 98.25 274 LEU B C 1
ATOM 4905 O O . LEU B 1 274 ? 4.227 -11.453 -1.931 1 98.25 274 LEU B O 1
ATOM 4909 N N . ASP B 1 275 ? 4.262 -9.375 -1.09 1 98.12 275 ASP B N 1
ATOM 4910 C CA . ASP B 1 275 ? 3.006 -9.578 -0.373 1 98.12 275 ASP B CA 1
ATOM 4911 C C . ASP B 1 275 ? 1.81 -9.422 -1.309 1 98.12 275 ASP B C 1
ATOM 4913 O O . ASP B 1 275 ? 1.494 -8.312 -1.745 1 98.12 275 ASP B O 1
ATOM 4917 N N . PRO B 1 276 ? 1.029 -10.484 -1.54 1 98.69 276 PRO B N 1
ATOM 4918 C CA . PRO B 1 276 ? -0.103 -10.375 -2.463 1 98.69 276 PRO B CA 1
ATOM 4919 C C . PRO B 1 276 ? -1.23 -9.5 -1.915 1 98.69 276 PRO B C 1
ATOM 4921 O O . PRO B 1 276 ? -2.086 -9.047 -2.676 1 98.69 276 PRO B O 1
ATOM 4924 N N . TRP B 1 277 ? -1.286 -9.305 -0.611 1 98.75 277 TRP B N 1
ATOM 4925 C CA . TRP B 1 277 ? -2.264 -8.375 -0.045 1 98.75 277 TRP B CA 1
ATOM 4926 C C . TRP B 1 277 ? -2.074 -6.973 -0.61 1 98.75 277 TRP B C 1
ATOM 4928 O O . TRP B 1 277 ? -3.047 -6.242 -0.807 1 98.75 277 TRP B O 1
ATOM 4938 N N . ASP B 1 278 ? -0.809 -6.605 -0.869 1 98.62 278 ASP B N 1
ATOM 4939 C CA . ASP B 1 278 ? -0.53 -5.301 -1.457 1 98.62 278 ASP B CA 1
ATOM 4940 C C . ASP B 1 278 ? -1.096 -5.203 -2.871 1 98.62 278 ASP B C 1
ATOM 4942 O O . ASP B 1 278 ? -1.576 -4.145 -3.283 1 98.62 278 ASP B O 1
ATOM 4946 N N . GLU B 1 279 ? -1.031 -6.293 -3.607 1 98.81 279 GLU B N 1
ATOM 4947 C CA . GLU B 1 279 ? -1.604 -6.305 -4.949 1 98.81 279 GLU B CA 1
ATOM 4948 C C . GLU B 1 279 ? -3.121 -6.145 -4.902 1 98.81 279 GLU B C 1
ATOM 4950 O O . GLU B 1 279 ? -3.695 -5.395 -5.695 1 98.81 279 GLU B O 1
ATOM 4955 N N . ALA B 1 280 ? -3.723 -6.887 -4.004 1 98.88 280 ALA B N 1
ATOM 4956 C CA . ALA B 1 280 ? -5.176 -6.824 -3.854 1 98.88 280 ALA B CA 1
ATOM 4957 C C . ALA B 1 280 ? -5.625 -5.418 -3.471 1 98.88 280 ALA B C 1
ATOM 4959 O O . ALA B 1 280 ? -6.59 -4.895 -4.031 1 98.88 280 ALA B O 1
ATOM 4960 N N . ARG B 1 281 ? -4.938 -4.832 -2.533 1 98.81 281 ARG B N 1
ATOM 4961 C CA . ARG B 1 281 ? -5.246 -3.471 -2.104 1 98.81 281 ARG B CA 1
ATOM 4962 C C . ARG B 1 281 ? -5.094 -2.484 -3.256 1 98.81 281 ARG B C 1
ATOM 4964 O O . ARG B 1 281 ? -5.941 -1.611 -3.449 1 98.81 281 ARG B O 1
ATOM 4971 N N . GLN B 1 282 ? -4.016 -2.635 -3.994 1 98.94 282 GLN B N 1
ATOM 4972 C CA . GLN B 1 282 ? -3.793 -1.763 -5.145 1 98.94 282 GLN B CA 1
ATOM 4973 C C . GLN B 1 282 ? -4.887 -1.947 -6.191 1 98.94 282 GLN B C 1
ATOM 4975 O O . GLN B 1 282 ? -5.34 -0.976 -6.801 1 98.94 282 GLN B O 1
ATOM 4980 N N . ALA B 1 283 ? -5.309 -3.182 -6.398 1 98.94 283 ALA B N 1
ATOM 4981 C CA . ALA B 1 283 ? -6.379 -3.451 -7.355 1 98.94 283 ALA B CA 1
ATOM 4982 C C . ALA B 1 283 ? -7.684 -2.801 -6.914 1 98.94 283 ALA B C 1
ATOM 4984 O O . ALA B 1 283 ? -8.445 -2.287 -7.742 1 98.94 283 ALA B O 1
ATOM 4985 N N . MET B 1 284 ? -7.945 -2.855 -5.633 1 98.88 284 MET B N 1
ATOM 4986 C CA . MET B 1 284 ? -9.125 -2.18 -5.094 1 98.88 284 MET B CA 1
ATOM 4987 C C . MET B 1 284 ? -9.094 -0.691 -5.422 1 98.88 284 MET B C 1
ATOM 4989 O O . MET B 1 284 ? -10.078 -0.137 -5.902 1 98.88 284 MET B O 1
ATOM 4993 N N . LEU B 1 285 ? -7.961 -0.049 -5.234 1 98.88 285 LEU B N 1
ATOM 4994 C CA . LEU B 1 285 ? -7.824 1.375 -5.516 1 98.88 285 LEU B CA 1
ATOM 4995 C C . LEU B 1 285 ? -7.984 1.652 -7.008 1 98.88 285 LEU B C 1
ATOM 4997 O O . LEU B 1 285 ? -8.609 2.645 -7.395 1 98.88 285 LEU B O 1
ATOM 5001 N N . VAL B 1 286 ? -7.422 0.75 -7.793 1 98.94 286 VAL B N 1
ATOM 5002 C CA . VAL B 1 286 ? -7.535 0.908 -9.242 1 98.94 286 VAL B CA 1
ATOM 5003 C C . VAL B 1 286 ? -9 0.81 -9.656 1 98.94 286 VAL B C 1
ATOM 5005 O O . VAL B 1 286 ? -9.484 1.617 -10.453 1 98.94 286 VAL B O 1
ATOM 5008 N N . ALA B 1 287 ? -9.727 -0.151 -9.117 1 98.94 287 ALA B N 1
ATOM 5009 C CA . ALA B 1 287 ? -11.141 -0.313 -9.445 1 98.94 287 ALA B CA 1
ATOM 5010 C C . ALA B 1 287 ? -11.945 0.927 -9.055 1 98.94 287 ALA B C 1
ATOM 5012 O O . ALA B 1 287 ? -12.805 1.386 -9.805 1 98.94 287 ALA B O 1
ATOM 5013 N N . ARG B 1 288 ? -11.656 1.44 -7.887 1 98.81 288 ARG B N 1
ATOM 5014 C CA . ARG B 1 288 ? -12.328 2.639 -7.402 1 98.81 288 ARG B CA 1
ATOM 5015 C C . ARG B 1 288 ? -12.023 3.84 -8.289 1 98.81 288 ARG B C 1
ATOM 5017 O O . ARG B 1 288 ? -12.922 4.605 -8.641 1 98.81 288 ARG B O 1
ATOM 5024 N N . LEU B 1 289 ? -10.758 3.988 -8.633 1 98.75 289 LEU B N 1
ATOM 5025 C CA . LEU B 1 289 ? -10.336 5.039 -9.555 1 98.75 289 LEU B CA 1
ATOM 5026 C C . LEU B 1 289 ? -11.086 4.93 -10.875 1 98.75 289 LEU B C 1
ATOM 5028 O O . LEU B 1 289 ? -11.43 5.945 -11.484 1 98.75 289 LEU B O 1
ATOM 5032 N N . GLN B 1 290 ? -11.336 3.67 -11.242 1 98.75 290 GLN B N 1
ATOM 5033 C CA . GLN B 1 290 ? -11.992 3.393 -12.516 1 98.75 290 GLN B CA 1
ATOM 5034 C C . GLN B 1 290 ? -13.516 3.49 -12.383 1 98.75 290 GLN B C 1
ATOM 5036 O O . GLN B 1 290 ? -14.242 3.166 -13.32 1 98.75 290 GLN B O 1
ATOM 5041 N N . GLY B 1 291 ? -14.016 3.789 -11.227 1 97.88 291 GLY B N 1
ATOM 5042 C CA . GLY B 1 291 ? -15.398 4.234 -11.117 1 97.88 291 GLY B CA 1
ATOM 5043 C C . GLY B 1 291 ? -16.281 3.254 -10.367 1 97.88 291 GLY B C 1
ATOM 5044 O O . GLY B 1 291 ? -17.5 3.457 -10.273 1 97.88 291 GLY B O 1
ATOM 5045 N N . VAL B 1 292 ? -15.719 2.203 -9.805 1 98.5 292 VAL B N 1
ATOM 5046 C CA . VAL B 1 292 ? -16.547 1.222 -9.117 1 98.5 292 VAL B CA 1
ATOM 5047 C C . VAL B 1 292 ? -16.906 1.731 -7.719 1 98.5 292 VAL B C 1
ATOM 5049 O O . VAL B 1 292 ? -16.031 2.096 -6.941 1 98.5 292 VAL B O 1
ATOM 5052 N N . LYS B 1 293 ? -18.188 1.717 -7.367 1 96.94 293 LYS B N 1
ATOM 5053 C CA . LYS B 1 293 ? -18.656 2.086 -6.031 1 96.94 293 LYS B CA 1
ATOM 5054 C C . LYS B 1 293 ? -19.516 0.985 -5.43 1 96.94 293 LYS B C 1
ATOM 5056 O O . LYS B 1 293 ? -20.031 1.132 -4.32 1 96.94 293 LYS B O 1
ATOM 5061 N N . ASP B 1 294 ? -19.609 -0.098 -6.09 1 97.44 294 ASP B N 1
ATOM 5062 C CA . ASP B 1 294 ? -20.391 -1.252 -5.652 1 97.44 294 ASP B CA 1
ATOM 5063 C C . ASP B 1 294 ? -19.797 -1.867 -4.387 1 97.44 294 ASP B C 1
ATOM 5065 O O . ASP B 1 294 ? -18.609 -2.205 -4.348 1 97.44 294 ASP B O 1
ATOM 5069 N N . PRO B 1 295 ? -20.609 -2.076 -3.346 1 96.44 295 PRO B N 1
ATOM 5070 C CA . PRO B 1 295 ? -20.125 -2.633 -2.082 1 96.44 295 PRO B CA 1
ATOM 5071 C C . PRO B 1 295 ? -19.625 -4.066 -2.225 1 96.44 295 PRO B C 1
ATOM 5073 O O . PRO B 1 295 ? -18.984 -4.594 -1.313 1 96.44 295 PRO B O 1
ATOM 5076 N N . GLY B 1 296 ? -19.906 -4.738 -3.35 1 97.75 296 GLY B N 1
ATOM 5077 C CA . GLY B 1 296 ? -19.453 -6.102 -3.584 1 97.75 296 GLY B CA 1
ATOM 5078 C C . GLY B 1 296 ? -18.016 -6.18 -4.055 1 97.75 296 GLY B C 1
ATOM 5079 O O . GLY B 1 296 ? -17.422 -7.266 -4.09 1 97.75 296 GLY B O 1
ATOM 5080 N N . LEU B 1 297 ? -17.375 -5.035 -4.379 1 98.69 297 LEU B N 1
ATOM 5081 C CA . LEU B 1 297 ? -16.047 -5.004 -4.969 1 98.69 297 LEU B CA 1
ATOM 5082 C C . LEU B 1 297 ? -15.023 -5.66 -4.043 1 98.69 297 LEU B C 1
ATOM 5084 O O . LEU B 1 297 ? -14.25 -6.52 -4.473 1 98.69 297 LEU B O 1
ATOM 5088 N N . PRO B 1 298 ? -15.016 -5.258 -2.723 1 98.62 298 PRO B N 1
ATOM 5089 C CA . PRO B 1 298 ? -13.961 -5.84 -1.883 1 98.62 298 PRO B CA 1
ATOM 5090 C C . PRO B 1 298 ? -14.094 -7.352 -1.736 1 98.62 298 PRO B C 1
ATOM 5092 O O . PRO B 1 298 ? -13.086 -8.055 -1.61 1 98.62 298 PRO B O 1
ATOM 5095 N N . HIS B 1 299 ? -15.258 -7.859 -1.768 1 98.62 299 HIS B N 1
ATOM 5096 C CA . HIS B 1 299 ? -15.469 -9.297 -1.715 1 98.62 299 HIS B CA 1
ATOM 5097 C C . HIS B 1 299 ? -14.898 -9.984 -2.949 1 98.62 299 HIS B C 1
ATOM 5099 O O . HIS B 1 299 ? -14.242 -11.023 -2.84 1 98.62 299 HIS B O 1
ATOM 5105 N N . TYR B 1 300 ? -15.148 -9.375 -4.09 1 98.75 300 TYR B N 1
ATOM 5106 C CA . TYR B 1 300 ? -14.609 -9.859 -5.352 1 98.75 300 TYR B CA 1
ATOM 5107 C C . TYR B 1 300 ? -13.086 -9.883 -5.312 1 98.75 300 TYR B C 1
ATOM 5109 O O . TYR B 1 300 ? -12.461 -10.875 -5.715 1 98.75 300 TYR B O 1
ATOM 5117 N N . ILE B 1 301 ? -12.508 -8.844 -4.793 1 98.94 301 ILE B N 1
ATOM 5118 C CA . ILE B 1 301 ? -11.062 -8.727 -4.699 1 98.94 301 ILE B CA 1
ATOM 5119 C C . ILE B 1 301 ? -10.516 -9.797 -3.756 1 98.94 301 ILE B C 1
ATOM 5121 O O . ILE B 1 301 ? -9.516 -10.453 -4.059 1 98.94 301 ILE B O 1
ATOM 5125 N N . LEU B 1 302 ? -11.164 -10.031 -2.672 1 98.88 302 LEU B N 1
ATOM 5126 C CA . LEU B 1 302 ? -10.711 -11.016 -1.693 1 98.88 302 LEU B CA 1
ATOM 5127 C C . LEU B 1 302 ? -10.836 -12.43 -2.252 1 98.88 302 LEU B C 1
ATOM 5129 O O . LEU B 1 302 ? -10 -13.289 -1.962 1 98.88 302 LEU B O 1
ATOM 5133 N N . LYS B 1 303 ? -11.867 -12.68 -3.055 1 98.81 303 LYS B N 1
ATOM 5134 C CA . LYS B 1 303 ? -11.969 -13.977 -3.715 1 98.81 303 LYS B CA 1
ATOM 5135 C C . LYS B 1 303 ? -10.766 -14.234 -4.617 1 98.81 303 LYS B C 1
ATOM 5137 O O . LYS B 1 303 ? -10.266 -15.352 -4.688 1 98.81 303 LYS B O 1
ATOM 5142 N N . GLY B 1 304 ? -10.383 -13.211 -5.293 1 98.88 304 GLY B N 1
ATOM 5143 C CA . GLY B 1 304 ? -9.188 -13.328 -6.113 1 98.88 304 GLY B CA 1
ATOM 5144 C C . GLY B 1 304 ? -7.945 -13.68 -5.312 1 98.88 304 GLY B C 1
ATOM 5145 O O . GLY B 1 304 ? -7.133 -14.5 -5.742 1 98.88 304 GLY B O 1
ATOM 5146 N N . LEU B 1 305 ? -7.82 -13.094 -4.141 1 98.81 305 LEU B N 1
ATOM 5147 C CA . LEU B 1 305 ? -6.633 -13.203 -3.301 1 98.81 305 LEU B CA 1
ATOM 5148 C C . LEU B 1 305 ? -6.613 -14.531 -2.557 1 98.81 305 LEU B C 1
ATOM 5150 O O . LEU B 1 305 ? -5.551 -15.133 -2.387 1 98.81 305 LEU B O 1
ATOM 5154 N N . LEU B 1 306 ? -7.82 -15.031 -2.145 1 98.62 306 LEU B N 1
ATOM 5155 C CA . LEU B 1 306 ? -7.875 -16.094 -1.151 1 98.62 306 LEU B CA 1
ATOM 5156 C C . LEU B 1 306 ? -8.477 -17.359 -1.748 1 98.62 306 LEU B C 1
ATOM 5158 O O . LEU B 1 306 ? -8.539 -18.406 -1.084 1 98.62 306 LEU B O 1
ATOM 5162 N N . SER B 1 307 ? -8.945 -17.281 -3.057 1 98.44 307 SER B N 1
ATOM 5163 C CA . SER B 1 307 ? -9.633 -18.453 -3.6 1 98.44 307 SER B CA 1
ATOM 5164 C C . SER B 1 307 ? -9.258 -18.688 -5.062 1 98.44 307 SER B C 1
ATOM 5166 O O . SER B 1 307 ? -8.438 -19.547 -5.371 1 98.44 307 SER B O 1
ATOM 5168 N N . TRP B 1 308 ? -9.594 -17.797 -5.949 1 98.81 308 TRP B N 1
ATOM 5169 C CA . TRP B 1 308 ? -9.484 -18.016 -7.387 1 98.81 308 TRP B CA 1
ATOM 5170 C C . TRP B 1 308 ? -8.023 -18.172 -7.801 1 98.81 308 TRP B C 1
ATOM 5172 O O . TRP B 1 308 ? -7.723 -18.859 -8.789 1 98.81 308 TRP B O 1
ATOM 5182 N N . GLY B 1 309 ? -7.094 -17.562 -7.066 1 98.62 309 GLY B N 1
ATOM 5183 C CA . GLY B 1 309 ? -5.684 -17.766 -7.344 1 98.62 309 GLY B CA 1
ATOM 5184 C C . GLY B 1 309 ? -5.246 -19.203 -7.215 1 98.62 309 GLY B C 1
ATOM 5185 O O . GLY B 1 309 ? -4.402 -19.672 -7.98 1 98.62 309 GLY B O 1
ATOM 5186 N N . TYR B 1 310 ? -5.824 -19.938 -6.25 1 98.44 310 TYR B N 1
ATOM 5187 C CA . TYR B 1 310 ? -5.543 -21.359 -6.098 1 98.44 310 TYR B CA 1
ATOM 5188 C C . TYR B 1 310 ? -6.059 -22.141 -7.297 1 98.44 310 TYR B C 1
ATOM 5190 O O . TYR B 1 310 ? -5.371 -23.031 -7.809 1 98.44 310 TYR B O 1
ATOM 5198 N N . GLU B 1 311 ? -7.215 -21.766 -7.766 1 97.94 311 GLU B N 1
ATOM 5199 C CA . GLU B 1 311 ? -7.781 -22.422 -8.938 1 97.94 311 GLU B CA 1
ATOM 5200 C C . GLU B 1 311 ? -6.883 -22.25 -10.164 1 97.94 311 GLU B C 1
ATOM 5202 O O . GLU B 1 311 ? -6.723 -23.172 -10.953 1 97.94 311 GLU B O 1
ATOM 5207 N N . ALA B 1 312 ? -6.309 -21.078 -10.273 1 98 312 ALA B N 1
ATOM 5208 C CA . ALA B 1 312 ? -5.395 -20.797 -11.375 1 98 312 ALA B CA 1
ATOM 5209 C C . ALA B 1 312 ? -4.191 -21.734 -11.344 1 98 312 ALA B C 1
ATOM 5211 O O . ALA B 1 312 ? -3.607 -22.047 -12.383 1 98 312 ALA B O 1
ATOM 5212 N N . LEU B 1 313 ? -3.85 -22.219 -10.141 1 98.25 313 LEU B N 1
ATOM 5213 C CA . LEU B 1 313 ? -2.699 -23.094 -9.977 1 98.25 313 LEU B CA 1
ATOM 5214 C C . LEU B 1 313 ? -3.125 -24.562 -10.016 1 98.25 313 LEU B C 1
ATOM 5216 O O . LEU B 1 313 ? -2.301 -25.453 -9.828 1 98.25 313 LEU B O 1
ATOM 5220 N N . GLY B 1 314 ? -4.422 -24.812 -10.234 1 97.25 314 GLY B N 1
ATOM 5221 C CA . GLY B 1 314 ? -4.938 -26.188 -10.25 1 97.25 314 GLY B CA 1
ATOM 5222 C C . GLY B 1 314 ? -5.105 -26.781 -8.867 1 97.25 314 GLY B C 1
ATOM 5223 O O . GLY B 1 314 ? -5.059 -28 -8.703 1 97.25 314 GLY B O 1
ATOM 5224 N N . MET B 1 315 ? -5.234 -25.938 -7.926 1 97.25 315 MET B N 1
ATOM 5225 C CA . MET B 1 315 ? -5.383 -26.375 -6.543 1 97.25 315 MET B CA 1
ATOM 5226 C C . MET B 1 315 ? -6.777 -26.062 -6.016 1 97.25 315 MET B C 1
ATOM 5228 O O . MET B 1 315 ? -7.41 -25.094 -6.473 1 97.25 315 MET B O 1
ATOM 5232 N N . GLU B 1 316 ? -7.23 -26.859 -5.125 1 96.06 316 GLU B N 1
ATOM 5233 C CA . GLU B 1 316 ? -8.445 -26.516 -4.402 1 96.06 316 GLU B CA 1
ATOM 5234 C C . GLU B 1 316 ? -8.195 -25.406 -3.389 1 96.06 316 GLU B C 1
ATOM 5236 O O . GLU B 1 316 ? -7.277 -25.5 -2.57 1 96.06 316 GLU B O 1
ATOM 5241 N N . PRO B 1 317 ? -8.945 -24.344 -3.465 1 97 317 PRO B N 1
ATOM 5242 C CA . PRO B 1 317 ? -8.742 -23.281 -2.49 1 97 317 PRO B CA 1
ATOM 5243 C C . PRO B 1 317 ? -9.008 -23.734 -1.054 1 97 317 PRO B C 1
ATOM 5245 O O . PRO B 1 317 ? -9.961 -24.453 -0.797 1 97 317 PRO B O 1
ATOM 5248 N N . PRO B 1 318 ? -8.086 -23.344 -0.189 1 96 318 PRO B N 1
ATOM 5249 C CA . PRO B 1 318 ? -8.422 -23.594 1.217 1 96 318 PRO B CA 1
ATOM 5250 C C . PRO B 1 318 ? -9.625 -22.781 1.687 1 96 318 PRO B C 1
ATOM 5252 O O . PRO B 1 318 ? -9.867 -21.672 1.181 1 96 318 PRO B O 1
ATOM 5255 N N . ALA B 1 319 ? -10.383 -23.328 2.541 1 95.38 319 ALA B N 1
ATOM 5256 C CA . ALA B 1 319 ? -11.531 -22.656 3.139 1 95.38 319 ALA B CA 1
ATOM 5257 C C . ALA B 1 319 ? -11.602 -22.906 4.641 1 95.38 319 ALA B C 1
ATOM 5259 O O . ALA B 1 319 ? -11.297 -24.016 5.098 1 95.38 319 ALA B O 1
ATOM 5260 N N . LEU B 1 320 ? -11.914 -21.812 5.332 1 95.81 320 LEU B N 1
ATOM 5261 C CA . LEU B 1 320 ? -12.195 -21.984 6.75 1 95.81 320 LEU B CA 1
ATOM 5262 C C . LEU B 1 320 ? -13.523 -22.703 6.953 1 95.81 320 LEU B C 1
ATOM 5264 O O . LEU B 1 320 ? -14.57 -22.062 7.086 1 95.81 320 LEU B O 1
ATOM 5268 N N . ALA B 1 321 ? -13.461 -23.984 7.008 1 95.94 321 ALA B N 1
ATOM 5269 C CA . ALA B 1 321 ? -14.617 -24.859 7.195 1 95.94 321 ALA B CA 1
ATOM 5270 C C . ALA B 1 321 ? -14.242 -26.078 8.031 1 95.94 321 ALA B C 1
ATOM 5272 O O . ALA B 1 321 ? -13.07 -26.422 8.141 1 95.94 321 ALA B O 1
ATOM 5273 N N . GLU B 1 322 ? -15.266 -26.609 8.617 1 95.44 322 GLU B N 1
ATOM 5274 C CA . GLU B 1 322 ? -15.023 -27.828 9.383 1 95.44 322 GLU B CA 1
ATOM 5275 C C . GLU B 1 322 ? -14.367 -28.891 8.523 1 95.44 322 GLU B C 1
ATOM 5277 O O . GLU B 1 322 ? -14.758 -29.109 7.371 1 95.44 322 GLU B O 1
ATOM 5282 N N . GLY B 1 323 ? -13.344 -29.484 9.047 1 94 323 GLY B N 1
ATOM 5283 C CA . GLY B 1 323 ? -12.578 -30.484 8.312 1 94 323 GLY B CA 1
ATOM 5284 C C . GLY B 1 323 ? -11.32 -29.906 7.672 1 94 323 GLY B C 1
ATOM 5285 O O . GLY B 1 323 ? -10.445 -30.656 7.242 1 94 323 GLY B O 1
ATOM 5286 N N . ALA B 1 324 ? -11.25 -28.609 7.652 1 92.25 324 ALA B N 1
ATOM 5287 C CA . ALA B 1 324 ? -10.102 -27.969 7.027 1 92.25 324 ALA B CA 1
ATOM 5288 C C . ALA B 1 324 ? -8.828 -28.234 7.824 1 92.25 324 ALA B C 1
ATOM 5290 O O . ALA B 1 324 ? -8.859 -28.312 9.055 1 92.25 324 ALA B O 1
ATOM 5291 N N . ASP B 1 325 ? -7.754 -28.328 7.09 1 89.19 325 ASP B N 1
ATOM 5292 C CA . ASP B 1 325 ? -6.441 -28.469 7.719 1 89.19 325 ASP B CA 1
ATOM 5293 C C . ASP B 1 325 ? -6.027 -27.172 8.398 1 89.19 325 ASP B C 1
ATOM 5295 O O . ASP B 1 325 ? -6.352 -26.078 7.926 1 89.19 325 ASP B O 1
ATOM 5299 N N . MET B 1 326 ? -5.25 -27.297 9.461 1 89 326 MET B N 1
ATOM 5300 C CA . MET B 1 326 ? -4.812 -26.141 10.234 1 89 326 MET B CA 1
ATOM 5301 C C . MET B 1 326 ? -3.998 -25.188 9.367 1 89 326 MET B C 1
ATOM 5303 O O . MET B 1 326 ? -4.004 -23.984 9.594 1 89 326 MET B O 1
ATOM 5307 N N . CYS B 1 327 ? -3.348 -25.719 8.328 1 88.75 327 CYS B N 1
ATOM 5308 C CA . CYS B 1 327 ? -2.537 -24.875 7.453 1 88.75 327 CYS B CA 1
ATOM 5309 C C . CYS B 1 327 ? -3.414 -24.016 6.547 1 88.75 327 CYS B C 1
ATOM 5311 O O . CYS B 1 327 ? -2.922 -23.109 5.867 1 88.75 327 CYS B O 1
ATOM 5313 N N . SER B 1 328 ? -4.727 -24.266 6.664 1 90.69 328 SER B N 1
ATOM 5314 C CA . SER B 1 328 ? -5.676 -23.516 5.844 1 90.69 328 SER B CA 1
ATOM 5315 C C . SER B 1 328 ? -6.219 -22.312 6.59 1 90.69 328 SER B C 1
ATOM 5317 O O . SER B 1 328 ? -7.148 -21.656 6.125 1 90.69 328 SER B O 1
ATOM 5319 N N . VAL B 1 329 ? -5.637 -22.047 7.707 1 94.62 329 VAL B N 1
ATOM 5320 C CA . VAL B 1 329 ? -6.148 -20.953 8.523 1 94.62 329 VAL B CA 1
ATOM 5321 C C . VAL B 1 329 ? -5.012 -20 8.875 1 94.62 329 VAL B C 1
ATOM 5323 O O . VAL B 1 329 ? -3.949 -20.422 9.328 1 94.62 329 VAL B O 1
ATOM 5326 N N . ALA B 1 330 ? -5.207 -18.766 8.578 1 96.56 330 ALA B N 1
ATOM 5327 C CA . ALA B 1 330 ? -4.305 -17.688 8.945 1 96.56 330 ALA B CA 1
ATOM 5328 C C . ALA B 1 330 ? -4.961 -16.75 9.953 1 96.56 330 ALA B C 1
ATOM 5330 O O . ALA B 1 330 ? -6.125 -16.375 9.797 1 96.56 330 ALA B O 1
ATOM 5331 N N . LEU B 1 331 ? -4.242 -16.406 11 1 96.88 331 LEU B N 1
ATOM 5332 C CA . LEU B 1 331 ? -4.766 -15.578 12.086 1 96.88 331 LEU B CA 1
ATOM 5333 C C . LEU B 1 331 ? -4.059 -14.227 12.125 1 96.88 331 LEU B C 1
ATOM 5335 O O . LEU B 1 331 ? -2.877 -14.133 11.781 1 96.88 331 LEU B O 1
ATOM 5339 N N . MET B 1 332 ? -4.82 -13.211 12.453 1 97.25 332 MET B N 1
ATOM 5340 C CA . MET B 1 332 ? -4.281 -11.867 12.609 1 97.25 332 MET B CA 1
ATOM 5341 C C . MET B 1 332 ? -4.754 -11.234 13.914 1 97.25 332 MET B C 1
ATOM 5343 O O . MET B 1 332 ? -5.934 -11.32 14.258 1 97.25 332 MET B O 1
ATOM 5347 N N . ARG B 1 333 ? -3.85 -10.672 14.633 1 95.19 333 ARG B N 1
ATOM 5348 C CA . ARG B 1 333 ? -4.176 -9.922 15.836 1 95.19 333 ARG B CA 1
ATOM 5349 C C . ARG B 1 333 ? -3.955 -8.43 15.625 1 95.19 333 ARG B C 1
ATOM 5351 O O . ARG B 1 333 ? -2.818 -7.98 15.461 1 95.19 333 ARG B O 1
ATOM 5358 N N . LEU B 1 334 ? -5.016 -7.711 15.5 1 94.25 334 LEU B N 1
ATOM 5359 C CA . LEU B 1 334 ? -4.961 -6.254 15.445 1 94.25 334 LEU B CA 1
ATOM 5360 C C . LEU B 1 334 ? -5.039 -5.656 16.844 1 94.25 334 LEU B C 1
ATOM 5362 O O . LEU B 1 334 ? -5.672 -6.23 17.734 1 94.25 334 LEU B O 1
ATOM 5366 N N . GLU B 1 335 ? -4.441 -4.543 17.062 1 91 335 GLU B N 1
ATOM 5367 C CA . GLU B 1 335 ? -4.445 -3.889 18.375 1 91 335 GLU B CA 1
ATOM 5368 C C . GLU B 1 335 ? -4.723 -2.395 18.234 1 91 335 GLU B C 1
ATOM 5370 O O . GLU B 1 335 ? -4.633 -1.836 17.141 1 91 335 GLU B O 1
ATOM 5375 N N . GLY B 1 336 ? -5.168 -1.848 19.312 1 91.69 336 GLY B N 1
ATOM 5376 C CA . GLY B 1 336 ? -5.289 -0.403 19.406 1 91.69 336 GLY B CA 1
ATOM 5377 C C . GLY B 1 336 ? -6.16 0.202 18.328 1 91.69 336 GLY B C 1
ATOM 5378 O O . GLY B 1 336 ? -7.32 -0.185 18.156 1 91.69 336 GLY B O 1
ATOM 5379 N N . TYR B 1 337 ? -5.527 1.039 17.562 1 93.5 337 TYR B N 1
ATOM 5380 C CA . TYR B 1 337 ? -6.223 1.844 16.562 1 93.5 337 TYR B CA 1
ATOM 5381 C C . TYR B 1 337 ? -6.855 0.96 15.5 1 93.5 337 TYR B C 1
ATOM 5383 O O . TYR B 1 337 ? -8.047 1.081 15.211 1 93.5 337 TYR B O 1
ATOM 5391 N N . GLU B 1 338 ? -6.137 0.014 14.969 1 93.5 338 GLU B N 1
ATOM 5392 C CA . GLU B 1 338 ? -6.621 -0.828 13.875 1 93.5 338 GLU B CA 1
ATOM 5393 C C . GLU B 1 338 ? -7.73 -1.762 14.352 1 93.5 338 GLU B C 1
ATOM 5395 O O . GLU B 1 338 ? -8.68 -2.027 13.609 1 93.5 338 GLU B O 1
ATOM 5400 N N . ALA B 1 339 ? -7.617 -2.258 15.617 1 93.44 339 ALA B N 1
ATOM 5401 C CA . ALA B 1 339 ? -8.672 -3.102 16.172 1 93.44 339 ALA B CA 1
ATOM 5402 C C . ALA B 1 339 ? -9.984 -2.33 16.297 1 93.44 339 ALA B C 1
ATOM 5404 O O . ALA B 1 339 ? -11.055 -2.857 15.984 1 93.44 339 ALA B O 1
ATOM 5405 N N . GLY B 1 340 ? -9.867 -1.138 16.734 1 93.75 340 GLY B N 1
ATOM 5406 C CA . GLY B 1 340 ? -11.039 -0.292 16.844 1 93.75 340 GLY B CA 1
ATOM 5407 C C . GLY B 1 340 ? -11.703 0.005 15.516 1 93.75 340 GLY B C 1
ATOM 5408 O O . GLY B 1 340 ? -12.93 -0.04 15.398 1 93.75 340 GLY B O 1
ATOM 5409 N N . LEU B 1 341 ? -10.883 0.294 14.531 1 95 341 LEU B N 1
ATOM 5410 C CA . LEU B 1 341 ? -11.406 0.553 13.195 1 95 341 LEU B CA 1
ATOM 5411 C C . LEU B 1 341 ? -12.203 -0.643 12.68 1 95 341 LEU B C 1
ATOM 5413 O O . LEU B 1 341 ? -13.32 -0.483 12.18 1 95 341 LEU B O 1
ATOM 5417 N N . PHE B 1 342 ? -11.625 -1.763 12.805 1 94 342 PHE B N 1
ATOM 5418 C CA . PHE B 1 342 ? -12.25 -2.973 12.281 1 94 342 PHE B CA 1
ATOM 5419 C C . PHE B 1 342 ? -13.578 -3.246 12.977 1 94 342 PHE B C 1
ATOM 5421 O O . PHE B 1 342 ? -14.562 -3.588 12.328 1 94 342 PHE B O 1
ATOM 5428 N N . ARG B 1 343 ? -13.625 -3.033 14.25 1 93 343 ARG B N 1
ATOM 5429 C CA . ARG B 1 343 ? -14.82 -3.316 15.055 1 93 343 ARG B CA 1
ATOM 5430 C C . ARG B 1 343 ? -15.969 -2.402 14.656 1 93 343 ARG B C 1
ATOM 5432 O O . ARG B 1 343 ? -17.125 -2.82 14.656 1 93 343 ARG B O 1
ATOM 5439 N N . ARG B 1 344 ? -15.672 -1.229 14.258 1 94.88 344 ARG B N 1
ATOM 5440 C CA . ARG B 1 344 ? -16.719 -0.24 14.016 1 94.88 344 ARG B CA 1
ATOM 5441 C C . ARG B 1 344 ? -16.969 -0.06 12.523 1 94.88 344 ARG B C 1
ATOM 5443 O O . ARG B 1 344 ? -17.797 0.745 12.117 1 94.88 344 ARG B O 1
ATOM 5450 N N . SER B 1 345 ? -16.312 -0.842 11.734 1 96.69 345 SER B N 1
ATOM 5451 C CA . SER B 1 345 ? -16.312 -0.616 10.289 1 96.69 345 SER B CA 1
ATOM 5452 C C . SER B 1 345 ? -17.688 -0.931 9.68 1 96.69 345 SER B C 1
ATOM 5454 O O . SER B 1 345 ? -18.312 -1.923 10.047 1 96.69 345 SER B O 1
ATOM 5456 N N . PHE B 1 346 ? -18.078 -0.126 8.742 1 97.38 346 PHE B N 1
ATOM 5457 C CA . PHE B 1 346 ? -19.312 -0.341 7.996 1 97.38 346 PHE B CA 1
ATOM 5458 C C . PHE B 1 346 ? -19.094 -1.3 6.836 1 97.38 346 PHE B C 1
ATOM 5460 O O . PHE B 1 346 ? -20.047 -1.729 6.184 1 97.38 346 PHE B O 1
ATOM 5467 N N . SER B 1 347 ? -17.922 -1.635 6.57 1 96.81 347 SER B N 1
ATOM 5468 C CA . SER B 1 347 ? -17.531 -2.688 5.641 1 96.81 347 SER B CA 1
ATOM 5469 C C . SER B 1 347 ? -16.25 -3.391 6.109 1 96.81 347 SER B C 1
ATOM 5471 O O . SER B 1 347 ? -15.148 -2.91 5.859 1 96.81 347 SER B O 1
ATOM 5473 N N . ARG B 1 348 ? -16.406 -4.535 6.598 1 94.38 348 ARG B N 1
ATOM 5474 C CA . ARG B 1 348 ? -15.281 -5.297 7.109 1 94.38 348 ARG B CA 1
ATOM 5475 C C . ARG B 1 348 ? -14.367 -5.758 5.973 1 94.38 348 ARG B C 1
ATOM 5477 O O . ARG B 1 348 ? -13.156 -5.848 6.141 1 94.38 348 ARG B O 1
ATOM 5484 N N . TYR B 1 349 ? -14.969 -5.961 4.809 1 97.56 349 TYR B N 1
ATOM 5485 C CA . TYR B 1 349 ? -14.188 -6.395 3.656 1 97.56 349 TYR B CA 1
ATOM 5486 C C . TYR B 1 349 ? -13.242 -5.297 3.193 1 97.56 349 TYR B C 1
ATOM 5488 O O . TYR B 1 349 ? -12.055 -5.543 2.967 1 97.56 349 TYR B O 1
ATOM 5496 N N . TYR B 1 350 ? -13.75 -4.02 3.133 1 98.12 350 TYR B N 1
ATOM 5497 C CA . TYR B 1 350 ? -12.906 -2.895 2.758 1 98.12 350 TYR B CA 1
ATOM 5498 C C . TYR B 1 350 ? -11.805 -2.676 3.789 1 98.12 350 TYR B C 1
ATOM 5500 O O . TYR B 1 350 ? -10.633 -2.516 3.432 1 98.12 350 TYR B O 1
ATOM 5508 N N . THR B 1 351 ? -12.203 -2.703 5.043 1 97.31 351 THR B N 1
ATOM 5509 C CA . THR B 1 351 ? -11.227 -2.461 6.102 1 97.31 351 THR B CA 1
ATOM 5510 C C . THR B 1 351 ? -10.156 -3.543 6.109 1 97.31 351 THR B C 1
ATOM 5512 O O . THR B 1 351 ? -8.969 -3.248 6.273 1 97.31 351 THR B O 1
ATOM 5515 N N . LEU B 1 352 ? -10.578 -4.762 5.871 1 97.62 352 LEU B N 1
ATOM 5516 C CA . LEU B 1 352 ? -9.633 -5.871 5.82 1 97.62 352 LEU B CA 1
ATOM 5517 C C . LEU B 1 352 ? -8.609 -5.66 4.707 1 97.62 352 LEU B C 1
ATOM 5519 O O . LEU B 1 352 ? -7.402 -5.789 4.934 1 97.62 352 LEU B O 1
ATOM 5523 N N . LEU B 1 353 ? -9.047 -5.27 3.545 1 98.31 353 LEU B N 1
ATOM 5524 C CA . LEU B 1 353 ? -8.156 -5.051 2.41 1 98.31 353 LEU B CA 1
ATOM 5525 C C . LEU B 1 353 ? -7.176 -3.918 2.699 1 98.31 353 LEU B C 1
ATOM 5527 O O . LEU B 1 353 ? -6.043 -3.936 2.217 1 98.31 353 LEU B O 1
ATOM 5531 N N . LYS B 1 354 ? -7.555 -3.012 3.531 1 97.94 354 LYS B N 1
ATOM 5532 C CA . LYS B 1 354 ? -6.73 -1.829 3.762 1 97.94 354 LYS B CA 1
ATOM 5533 C C . LYS B 1 354 ? -5.723 -2.072 4.879 1 97.94 354 LYS B C 1
ATOM 5535 O O . LYS B 1 354 ? -4.648 -1.468 4.898 1 97.94 354 LYS B O 1
ATOM 5540 N N . ILE B 1 355 ? -6.027 -3.012 5.777 1 96.06 355 ILE B N 1
ATOM 5541 C CA . ILE B 1 355 ? -5.199 -3.139 6.973 1 96.06 355 ILE B CA 1
ATOM 5542 C C . ILE B 1 355 ? -4.332 -4.391 6.867 1 96.06 355 ILE B C 1
ATOM 5544 O O . ILE B 1 355 ? -3.221 -4.43 7.406 1 96.06 355 ILE B O 1
ATOM 5548 N N . ALA B 1 356 ? -4.828 -5.402 6.145 1 96.12 356 ALA B N 1
ATOM 5549 C CA . ALA B 1 356 ? -4.188 -6.715 6.207 1 96.12 356 ALA B CA 1
ATOM 5550 C C . ALA B 1 356 ? -2.871 -6.719 5.434 1 96.12 356 ALA B C 1
ATOM 5552 O O . ALA B 1 356 ? -2.752 -6.066 4.395 1 96.12 356 ALA B O 1
ATOM 5553 N N . ARG B 1 357 ? -1.902 -7.484 5.953 1 95.94 357 ARG B N 1
ATOM 5554 C CA . ARG B 1 357 ? -0.574 -7.73 5.402 1 95.94 357 ARG B CA 1
ATOM 5555 C C . ARG B 1 357 ? -0.071 -9.117 5.781 1 95.94 357 ARG B C 1
ATOM 5557 O O . ARG B 1 357 ? -0.433 -9.648 6.832 1 95.94 357 ARG B O 1
ATOM 5564 N N . GLY B 1 358 ? 0.755 -9.555 4.949 1 95.5 358 GLY B N 1
ATOM 5565 C CA . GLY B 1 358 ? 1.313 -10.875 5.211 1 95.5 358 GLY B CA 1
ATOM 5566 C C . GLY B 1 358 ? 2.08 -10.953 6.516 1 95.5 358 GLY B C 1
ATOM 5567 O O . GLY B 1 358 ? 2.045 -11.977 7.203 1 95.5 358 GLY B O 1
ATOM 5568 N N . ASP B 1 359 ? 2.725 -9.891 6.914 1 92 359 ASP B N 1
ATOM 5569 C CA . ASP B 1 359 ? 3.58 -9.922 8.094 1 92 359 ASP B CA 1
ATOM 5570 C C . ASP B 1 359 ? 2.754 -9.781 9.375 1 92 359 ASP B C 1
ATOM 5572 O O . ASP B 1 359 ? 3.27 -9.977 10.477 1 92 359 ASP B O 1
ATOM 5576 N N . LEU B 1 360 ? 1.494 -9.477 9.266 1 94.06 360 LEU B N 1
ATOM 5577 C CA . LEU B 1 360 ? 0.601 -9.406 10.422 1 94.06 360 LEU B CA 1
ATOM 5578 C C . LEU B 1 360 ? -0.093 -10.75 10.648 1 94.06 360 LEU B C 1
ATOM 5580 O O . LEU B 1 360 ? -0.75 -10.945 11.68 1 94.06 360 LEU B O 1
ATOM 5584 N N . LEU B 1 361 ? 0.044 -11.609 9.703 1 95.81 361 LEU B N 1
ATOM 5585 C CA . LEU B 1 361 ? -0.639 -12.898 9.781 1 95.81 361 LEU B CA 1
ATOM 5586 C C . LEU B 1 361 ? 0.266 -13.953 10.406 1 95.81 361 LEU B C 1
ATOM 5588 O O . LEU B 1 361 ? 1.49 -13.891 10.273 1 95.81 361 LEU B O 1
ATOM 5592 N N . GLN B 1 362 ? -0.355 -14.867 11.047 1 93.88 362 GLN B N 1
ATOM 5593 C CA . GLN B 1 362 ? 0.33 -16.047 11.57 1 93.88 362 GLN B CA 1
ATOM 5594 C C . GLN B 1 362 ? -0.388 -17.328 11.164 1 93.88 362 GLN B C 1
ATOM 5596 O O . GLN B 1 362 ? -1.613 -17.422 11.266 1 93.88 362 GLN B O 1
ATOM 5601 N N . PRO B 1 363 ? 0.393 -18.203 10.672 1 90.31 363 PRO B N 1
ATOM 5602 C CA . PRO B 1 363 ? -0.231 -19.5 10.359 1 90.31 363 PRO B CA 1
ATOM 5603 C C . PRO B 1 363 ? -0.546 -20.312 11.609 1 90.31 363 PRO B C 1
ATOM 5605 O O . PRO B 1 363 ? 0.084 -20.125 12.656 1 90.31 363 PRO B O 1
ATOM 5608 N N . VAL B 1 364 ? -1.479 -21.172 11.477 1 88.62 364 VAL B N 1
ATOM 5609 C CA . VAL B 1 364 ? -1.814 -22.047 12.594 1 88.62 364 VAL B CA 1
ATOM 5610 C C . VAL B 1 364 ? -0.9 -23.281 12.578 1 88.62 364 VAL B C 1
ATOM 5612 O O . VAL B 1 364 ? -0.778 -23.969 13.586 1 88.62 364 VAL B O 1
ATOM 5615 N N . CYS B 1 365 ? -0.237 -23.453 11.398 1 84.56 365 CYS B N 1
ATOM 5616 C CA . CYS B 1 365 ? 0.635 -24.625 11.32 1 84.56 365 CYS B CA 1
ATOM 5617 C C . CYS B 1 365 ? 2.041 -24.219 10.891 1 84.56 365 CYS B C 1
ATOM 5619 O O . CYS B 1 365 ? 2.256 -23.109 10.422 1 84.56 365 CYS B O 1
ATOM 5621 N N . THR B 1 366 ? 2.977 -25.094 11.32 1 77.62 366 THR B N 1
ATOM 5622 C CA . THR B 1 366 ? 4.328 -25.031 10.773 1 77.62 366 THR B CA 1
ATOM 5623 C C . THR B 1 366 ? 4.727 -26.375 10.156 1 77.62 366 THR B C 1
ATOM 5625 O O . THR B 1 366 ? 4.105 -27.406 10.438 1 77.62 366 THR B O 1
ATOM 5628 N N . ILE B 1 367 ? 5.504 -26.188 9.156 1 73.06 367 ILE B N 1
ATOM 5629 C CA . ILE B 1 367 ? 6.035 -27.406 8.555 1 73.06 367 ILE B CA 1
ATOM 5630 C C . ILE B 1 367 ? 7.496 -27.594 8.953 1 73.06 367 ILE B C 1
ATOM 5632 O O . ILE B 1 367 ? 8.32 -26.703 8.727 1 73.06 367 ILE B O 1
ATOM 5636 N N . SER B 1 368 ? 7.73 -28.578 9.742 1 65.81 368 SER B N 1
ATOM 5637 C CA . SER B 1 368 ? 9.086 -28.922 10.148 1 65.81 368 SER B CA 1
ATOM 5638 C C . SER B 1 368 ? 9.383 -30.391 9.859 1 65.81 368 SER B C 1
ATOM 5640 O O . SER B 1 368 ? 8.656 -31.281 10.305 1 65.81 368 SER B O 1
ATOM 5642 N N . GLY B 1 369 ? 10.414 -30.547 9.141 1 66 369 GLY B N 1
ATOM 5643 C CA . GLY B 1 369 ? 10.82 -31.922 8.844 1 66 369 GLY B CA 1
ATOM 5644 C C . GLY B 1 369 ? 9.742 -32.719 8.156 1 66 369 GLY B C 1
ATOM 5645 O O . GLY B 1 369 ? 9.523 -33.906 8.492 1 66 369 GLY B O 1
ATOM 5646 N N . GLY B 1 370 ? 8.945 -32.031 7.379 1 64.88 370 GLY B N 1
ATOM 5647 C CA . GLY B 1 370 ? 7.902 -32.719 6.637 1 64.88 370 GLY B CA 1
ATOM 5648 C C . GLY B 1 370 ? 6.633 -32.938 7.438 1 64.88 370 GLY B C 1
ATOM 5649 O O . GLY B 1 370 ? 5.645 -33.469 6.922 1 64.88 370 GLY B O 1
ATOM 5650 N N . LEU B 1 371 ? 6.734 -32.562 8.648 1 68 371 LEU B N 1
ATOM 5651 C CA . LEU B 1 371 ? 5.586 -32.781 9.516 1 68 371 LEU B CA 1
ATOM 5652 C C . LEU B 1 371 ? 4.844 -31.484 9.781 1 68 371 LEU B C 1
ATOM 5654 O O . LEU B 1 371 ? 5.469 -30.438 9.953 1 68 371 LEU B O 1
ATOM 5658 N N . LEU B 1 372 ? 3.512 -31.656 9.758 1 69.12 372 LEU B N 1
ATOM 5659 C CA . LEU B 1 372 ? 2.639 -30.547 10.102 1 69.12 372 LEU B CA 1
ATOM 5660 C C . LEU B 1 372 ? 2.43 -30.469 11.617 1 69.12 372 LEU B C 1
ATOM 5662 O O . LEU B 1 372 ? 2.088 -31.469 12.25 1 69.12 372 LEU B O 1
ATOM 5666 N N . GLU B 1 373 ? 2.875 -29.406 12.148 1 72.38 373 GLU B N 1
ATOM 5667 C CA . GLU B 1 373 ? 2.672 -29.172 13.578 1 72.38 373 GLU B CA 1
ATOM 5668 C C . GLU B 1 373 ? 2.02 -27.828 13.836 1 72.38 373 GLU B C 1
ATOM 5670 O O . GLU B 1 373 ? 2.123 -26.906 13.016 1 72.38 373 GLU B O 1
ATOM 5675 N N . PRO B 1 374 ? 1.167 -27.891 14.906 1 70.88 374 PRO B N 1
ATOM 5676 C CA . PRO B 1 374 ? 0.674 -26.562 15.273 1 70.88 374 PRO B CA 1
ATOM 5677 C C . PRO B 1 374 ? 1.799 -25.547 15.453 1 70.88 374 PRO B C 1
ATOM 5679 O O . PRO B 1 374 ? 2.881 -25.891 15.93 1 70.88 374 PRO B O 1
ATOM 5682 N N . ALA B 1 375 ? 1.557 -24.391 14.875 1 72.31 375 ALA B N 1
ATOM 5683 C CA . ALA B 1 375 ? 2.559 -23.328 14.977 1 72.31 375 ALA B CA 1
ATOM 5684 C C . ALA B 1 375 ? 2.684 -22.828 16.422 1 72.31 375 ALA B C 1
ATOM 5686 O O . ALA B 1 375 ? 1.679 -22.641 17.109 1 72.31 375 ALA B O 1
#

Nearest PDB structures (foldseek):
  1j6p-assembly1_A  TM=7.724E-01  e=4.615E-17  Thermotoga maritima
  4f0r-assembly1_A  TM=7.243E-01  e=3.228E-18  Chromobacterium violaceum ATCC 12472
  7ww2-assembly1_B  TM=7.234E-01  e=3.444E-16  Obesumbacterium proteus
  5hme-assembly1_A  TM=6.537E-01  e=2.577E-14  Paenarthrobacter aurescens
  2imr-assembly1_A  TM=5.290E-01  e=5.588E-12  Deinococcus radiodurans

Foldseek 3Di:
DAKEWEQWEQFDLLRDIDGAWIFDADPPFQFTADIHHNVPTDPPHHYFHYKYFFWAALEAAFLLLVAACPPLVDFPCCQDPPDRRPSNVVLLVCEQLSSLVRNVVLQQVCVLLLHQEYEYEDDLSNPAQVSNVVVQVPALDGSYHYAGAYDDPRPNHCVNGQAHEEAFLVVDDLVVLLVVVVVPHAYEYEAPLAVVRPVVPRLVSCVSSLHQEYEAQQPPDLVSLLVCQVSNHEYEHQQVVSVSNVRHGRPLQSNVVSVHHYAYHNYYSNHGPGKRLVVLLVSLVSNVVVPDPDLCSLSSSVCRTQAVSCVSSVHHGQGNDGRGHQSRMKGAHDDDPLSVCCVPDPRNSNSCSVPDTSNRIDGQWDRDSNDTDGD/DAKEWEQWEQFDLLRDIDGAWIFDADPPFQFTADIHHNVPTDPPHHYFHYKYFFWAALEAAFLLLVAACPPLVDFPCCQPPPDRRPSNVVLLVCEQLSSLVRNVVLQQVCVLLLHQEYEYEDDLSNVAQVSNVVVCVPALDGSYHYAGAYDDPRPNHCVNGQAHEEAFLVVDDLVVLLVVVVVPHAYEYEAPLAVVRVVVPRLVSCVSSLHQEYEAQQPPDLVSLLVCQVSNHEYEHQQVVSVSNVRHGRPLQSNVVSVHHYAYHNYYSNHGPGKRLVVLLVSLVSNVVVPDPDLCSLSSSVCRTQAVSCVSSVHHGQGNDGRGHQSRMKGAHDDDPLSVCCVPDPRNSNSCSVPDTSNRIDGQWDRDSNDTDGD

=== Feature glossary ===
A reading guide for the features in this record.

Start from the sequence.

  · This is the polypeptide sequence — one letter per residue, N-terminus first. Length ranges from a few dozen residues for small domains to over a thousand for large multi-domain proteins.

Fold it, and you get atomic coordinates and the backbone conformation that goes with them.

  · Structure coordinates are given as an mmCIF _atom_site loop: one row per atom with element, residue name, chain id, sequence number, and x/y/z position in Å. Only the four main-chain atoms per residue are included here; side chains are omitted to keep the record compact.

  · Backbone dihedral angles. Every residue except chain termini has a φ (preceding-C → N → Cα → C) and a ψ (N → Cα → C → next-N). They are reported in degrees following the IUPAC sign convention. Secondary structure is essentially a statement about which (φ, ψ) basin each residue occupies.

  · The SS8 string is DSSP's per-residue secondary-structure call. α-helix (H) means an i→i+4 H-bond ladder; β-strand (E) means the residue participates in a β-sheet; 3₁₀ (G) and π (I) are tighter and wider helices; T/S are turns/bends; '-' is loop.

  · SS3 is a coarse helix/strand/coil call (letters a/b/c) made by the P-SEA algorithm from inter-Cα distances and dihedrals. It is less detailed than DSSP but needs only Cα positions.

Summarize the fold with a handful of shape descriptors and a per-residue structural alphabet.

  · Radius of gyration (Rg) is the root-mean-square distance of Cα atoms from their centroid — a single number for overall size and compactness. A globular domain of N residues has Rg ≈ 2.2·N^0.38 Å; an extended or disordered chain has a much larger Rg. The Cα contact count is the number of residue pairs whose Cα atoms are within 8 Å and are more than four positions apart in sequence — a standard proxy for tertiary packing density. The bounding box is the smallest axis-aligned box enclosing all Cα atoms.

  · The Foldseek 3Di string encodes local tertiary geometry as a 20-letter alphabet — one character per residue — derived from the relative positions of nearby Cα atoms. Unlike the amino-acid sequence, 3Di is a direct function of the 3D structure, so two proteins with the same fold have similar 3Di strings even at low sequence identity.

  · Solvent-accessible surface area (SASA) is the area in Å² traced out by the centre of a 1.4 Å probe sphere (a water molecule) rolled over the protein's van der Waals surface (Shrake–Rupley / Lee–Richards construction). Buried residues have near-zero SASA; fully exposed residues can exceed 200 Å². The total SASA scales roughly with the number of surface residues.

Ask how reliable the model is.

  · pLDDT (predicted Local Distance Difference Test) is AlphaFold's per-residue confidence score, ranging from 0 to 100. Values above 90 indicate high confidence (typically well-packed cores); 70–90 is confident; 50–70 low confidence; below 50 usually means the region is disordered or the prediction is unreliable there. AlphaFold stores pLDDT in the mmCIF B-factor column.

  · B-factor (Debye–Waller factor) reflects atomic displacement in the crystal lattice. It is an experimental observable (units Å²), not a prediction; low values mean the atom is pinned down, high values mean it moves or is heterogeneous across the crystal.

  · Predicted Aligned Error (PAE) is an AlphaFold confidence matrix: entry (i, j) is the expected error in the position of residue j, in ångströms, when the prediction is superimposed on the true structure at residue i. Low PAE within a block of residues means that block is internally rigid and well-predicted; high PAE between two blocks means their relative placement is uncertain even if each block individually is confident.

Place it in context: what it resembles, what it is annotated as, and how it looks.

  · Nearest PDB neighbors are the top structural matches found by Foldseek when searching this structure against the entire Protein Data Bank. Each hit reports a TM-score (0 to 1; >0.5 almost always implies the same fold) and an E-value. These are *structural* homologs — they may share no detectable sequence similarity.

  · Functional annotations link the protein to curated databases. InterPro entries identify conserved domains and families by matching the sequence against member-database signatures (Pfam, PROSITE, CDD, …). Gene Ontology (GO) terms describe molecular function, biological process, and cellular component in a controlled vocabulary. CATH places the structure in a hierarchical fold classification (Class/Architecture/Topology/Homologous-superfamily). The organism is the source species.

  · Three diagnostic plots accompany the record. The Cα contact map visualizes the tertiary structure as a 2D adjacency matrix (8 Å cutoff, sequence-local contacts suppressed). The Ramachandran plot shows the distribution of backbone (φ, ψ) torsions, with points in the α and β basins reflecting secondary structure content. The PAE plot shows AlphaFold's inter-residue confidence as a color matrix.

  · Six rendered views show the 3D structure from the faces of a cube — i.e. along ±x, ±y, ±z. Rendering representation is drawn randomly per protein from cartoon (secondary-structure ribbons), sticks (backbone bonds), or molecular surface; coloring is either N→C rainbow (blue at the N-terminus through red at the C-terminus) or one color per chain.